Protein 1E4I (pdb70)

Structure (mmCIF, N/CA/C/O backbone):
data_1E4I
#
_entry.id   1E4I
#
_cell.length_a   136.230
_cell.length_b   136.230
_cell.length_c   173.260
_cell.angle_alpha   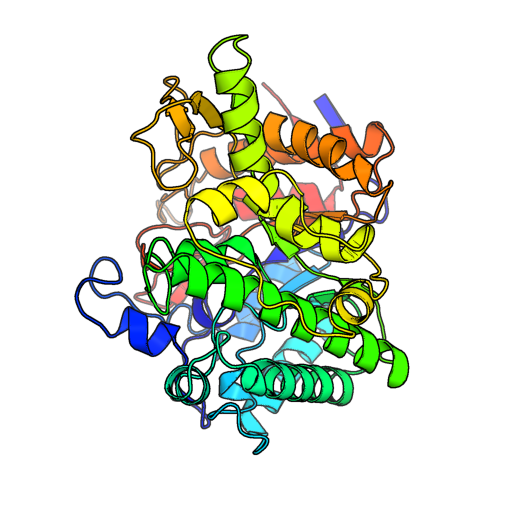90.00
_cell.angle_beta   90.00
_cell.angle_gamma   90.00
#
_symmetry.space_group_name_H-M   'I 4 2 2'
#
loop_
_entity.id
_entity.type
_entity.pdbx_description
1 polymer BETA-GLUCOSIDASE
2 non-polymer 2-deoxy-2-fluoro-alpha-D-glucopyranose
3 non-polymer '2,4-dinitrophenyl 2-deoxy-2-fluoro-beta-D-glucopyranoside'
4 water water
#
loop_
_atom_site.group_PDB
_atom_site.id
_atom_site.type_symbol
_atom_site.label_atom_id
_atom_site.label_alt_id
_atom_site.label_comp_id
_atom_site.label_asym_id
_atom_site.label_entity_id
_atom_site.label_seq_id
_atom_site.pdbx_PDB_ins_code
_atom_site.Cartn_x
_atom_site.Cartn_y
_atom_site.Cartn_z
_atom_site.occupancy
_atom_site.B_iso_or_equiv
_atom_site.auth_seq_id
_atom_site.auth_comp_id
_atom_site.auth_asym_id
_atom_site.auth_atom_id
_atom_site.pdbx_PDB_model_num
ATOM 1 N N . THR A 1 1 ? 35.519 83.831 7.207 1.00 9.67 2 THR A N 1
ATOM 2 C CA . THR A 1 1 ? 34.252 84.173 7.906 1.00 10.75 2 THR A CA 1
ATOM 3 C C . THR A 1 1 ? 34.481 83.928 9.403 1.00 11.07 2 THR A C 1
ATOM 4 O O . THR A 1 1 ? 35.322 83.102 9.774 1.00 11.52 2 THR A O 1
ATOM 8 N N . ILE A 1 2 ? 33.896 84.787 10.229 1.00 11.93 3 ILE A N 1
ATOM 9 C CA . ILE A 1 2 ? 33.946 84.642 11.674 1.00 12.40 3 ILE A CA 1
ATOM 10 C C . ILE A 1 2 ? 32.769 83.795 12.121 1.00 11.01 3 ILE A C 1
ATOM 11 O O . ILE A 1 2 ? 31.624 84.071 11.761 1.00 11.76 3 ILE A O 1
ATOM 16 N N . PHE A 1 3 ? 33.032 82.828 12.989 1.00 10.22 4 PHE A N 1
ATOM 17 C CA . PHE A 1 3 ? 31.967 82.013 13.570 1.00 9.29 4 PHE A CA 1
ATOM 18 C C . PHE A 1 3 ? 32.065 82.082 15.099 1.00 11.44 4 PHE A C 1
ATOM 19 O O . PHE A 1 3 ? 32.958 81.472 15.702 1.00 14.40 4 PHE A O 1
ATOM 27 N N . GLN A 1 4 ? 31.235 82.935 15.690 1.00 9.78 5 GLN A N 1
ATOM 28 C CA . GLN A 1 4 ? 31.184 83.161 17.138 1.00 11.97 5 GLN A CA 1
ATOM 29 C C . GLN A 1 4 ? 30.304 82.112 17.813 1.00 10.83 5 GLN A C 1
ATOM 30 O O . GLN A 1 4 ? 29.157 81.921 17.414 1.00 10.91 5 GLN A O 1
ATOM 36 N N . PHE A 1 5 ? 30.836 81.430 18.825 1.00 10.65 6 PHE A N 1
ATOM 37 C CA . PHE A 1 5 ? 30.082 80.393 19.530 1.00 10.32 6 PHE A CA 1
ATOM 38 C C . PHE A 1 5 ? 29.364 80.933 20.777 1.00 10.85 6 PHE A C 1
ATOM 39 O O . PHE A 1 5 ? 29.673 82.023 21.257 1.00 12.13 6 PHE A O 1
ATOM 47 N N . PRO A 1 6 ? 28.343 80.206 21.267 1.00 12.43 7 PRO A N 1
ATOM 48 C CA . PRO A 1 6 ? 27.651 80.611 22.499 1.00 12.41 7 PRO A CA 1
ATOM 49 C C . PRO A 1 6 ? 28.579 80.769 23.704 1.00 13.14 7 PRO A C 1
ATOM 50 O O . PRO A 1 6 ? 29.479 79.966 23.921 1.00 11.78 7 PRO A O 1
ATOM 54 N N . GLN A 1 7 ? 28.255 81.721 24.563 1.00 15.46 8 GLN A N 1
ATOM 55 C CA . GLN A 1 7 ? 29.046 81.969 25.754 1.00 23.99 8 GLN A CA 1
ATOM 56 C C . GLN A 1 7 ? 29.281 80.697 26.566 1.00 25.05 8 GLN A C 1
ATOM 57 O O . GLN A 1 7 ? 30.381 80.458 27.041 1.00 25.79 8 GLN A O 1
ATOM 63 N N . ASP A 1 8 ? 28.251 79.884 26.742 1.00 24.47 9 ASP A N 1
ATOM 64 C CA . ASP A 1 8 ? 28.404 78.717 27.586 1.00 29.11 9 ASP A CA 1
ATOM 65 C C . ASP A 1 8 ? 28.663 77.432 26.815 1.00 25.53 9 ASP A C 1
ATOM 66 O O . ASP A 1 8 ? 28.504 76.341 27.360 1.00 24.16 9 ASP A O 1
ATOM 71 N N . PHE A 1 9 ? 29.184 77.565 25.594 1.00 19.19 10 PHE A N 1
ATOM 72 C CA . PHE A 1 9 ? 29.530 76.397 24.787 1.00 14.93 10 PHE A CA 1
ATOM 73 C C . PHE A 1 9 ? 30.657 75.617 25.461 1.00 13.62 10 PHE A C 1
ATOM 74 O O . PHE A 1 9 ? 31.609 76.206 25.983 1.00 11.73 10 PHE A O 1
ATOM 82 N N . MET A 1 10 ? 30.483 74.298 25.535 1.00 12.90 11 MET A N 1
ATOM 83 C CA . MET A 1 10 ? 31.391 73.434 26.273 1.00 12.16 11 MET A CA 1
ATOM 84 C C . MET A 1 10 ? 32.423 72.833 25.322 1.00 10.87 11 MET A C 1
ATOM 85 O O . MET A 1 10 ? 32.090 71.987 24.504 1.00 10.51 11 MET A O 1
ATOM 90 N N . TRP A 1 11 ? 33.672 73.270 25.438 1.00 11.29 12 TRP A N 1
ATOM 91 C CA . TRP A 1 11 ? 34.772 72.729 24.636 1.00 11.67 12 TRP A CA 1
ATOM 92 C C . TRP A 1 11 ? 35.478 71.602 25.400 1.00 9.91 12 TRP A C 1
ATOM 93 O O . TRP A 1 11 ? 35.828 71.780 26.561 1.00 8.72 12 TRP A O 1
ATOM 104 N N . GLY A 1 12 ? 35.812 70.510 24.714 1.00 8.80 13 GLY A N 1
ATOM 105 C CA . GLY A 1 12 ? 36.552 69.452 25.365 1.00 6.67 13 GLY A CA 1
ATOM 106 C C . GLY A 1 12 ? 37.383 68.605 24.434 1.00 11.70 13 GLY A C 1
ATOM 107 O O . GLY A 1 12 ? 37.604 68.952 23.262 1.00 9.76 13 GLY A O 1
ATOM 108 N N . THR A 1 13 ? 37.865 67.494 24.981 1.00 10.86 14 THR A N 1
ATOM 109 C CA . THR A 1 13 ? 38.558 66.461 24.235 1.00 11.61 14 THR A CA 1
ATOM 110 C C . THR A 1 13 ? 38.069 65.140 24.822 1.00 12.43 14 THR A C 1
ATOM 111 O O . THR A 1 13 ? 37.454 65.142 25.891 1.00 12.84 14 THR A O 1
ATOM 115 N N . ALA A 1 14 ? 38.352 64.025 24.144 1.00 9.99 15 ALA A N 1
ATOM 116 C CA . ALA A 1 14 ? 37.829 62.719 24.538 1.00 9.01 15 ALA A CA 1
ATOM 117 C C . ALA A 1 14 ? 38.868 61.629 24.362 1.00 10.84 15 ALA A C 1
ATOM 118 O O . ALA A 1 14 ? 39.730 61.721 23.473 1.00 9.68 15 ALA A O 1
ATOM 120 N N . THR A 1 15 ? 38.864 60.681 25.304 1.00 9.30 16 THR A N 1
ATOM 121 C CA . THR A 1 15 ? 39.636 59.448 25.216 1.00 8.02 16 THR A CA 1
ATOM 122 C C . THR A 1 15 ? 38.749 58.260 25.617 1.00 4.85 16 THR A C 1
ATOM 123 O O . THR A 1 15 ? 37.559 58.419 25.878 1.00 7.17 16 THR A O 1
ATOM 127 N N . ALA A 1 16 ? 39.317 57.061 25.601 1.00 7.88 17 ALA A N 1
ATOM 128 C CA . ALA A 1 16 ? 38.681 55.886 26.187 1.00 7.98 17 ALA A CA 1
ATOM 129 C C . ALA A 1 16 ? 39.738 55.106 26.953 1.00 11.50 17 ALA A C 1
ATOM 130 O O . ALA A 1 16 ? 40.907 55.095 26.565 1.00 10.33 17 ALA A O 1
ATOM 132 N N . ALA A 1 17 ? 39.303 54.363 27.966 1.00 12.23 18 ALA A N 1
ATOM 133 C CA . ALA A 1 17 ? 40.220 53.758 28.922 1.00 10.19 18 ALA A CA 1
ATOM 134 C C . ALA A 1 17 ? 41.234 52.827 28.260 1.00 10.51 18 ALA A C 1
ATOM 135 O O . ALA A 1 17 ? 42.442 52.950 28.483 1.00 11.22 18 ALA A O 1
ATOM 137 N N . TYR A 1 18 ? 40.743 51.855 27.495 1.00 12.51 19 TYR A N 1
ATOM 138 C CA . TYR A 1 18 ? 41.613 50.817 26.953 1.00 10.47 19 TYR A CA 1
ATOM 139 C C . TYR A 1 18 ? 42.561 51.405 25.911 1.00 9.32 19 TYR A C 1
ATOM 140 O O . TYR A 1 18 ? 43.663 50.898 25.715 1.00 10.58 19 TYR A O 1
ATOM 149 N N . GLN A 1 19 ? 42.171 52.522 25.304 1.00 10.13 20 GLN A N 1
ATOM 150 C CA . GLN A 1 19 ? 42.996 53.142 24.271 1.00 9.52 20 GLN A CA 1
ATOM 151 C C . GLN A 1 19 ? 44.189 53.921 24.812 1.00 8.82 20 GLN A C 1
ATOM 152 O O . GLN A 1 19 ? 45.160 54.139 24.086 1.00 12.10 20 GLN A O 1
ATOM 158 N N . ILE A 1 20 ? 44.109 54.393 26.058 1.00 11.13 21 ILE A N 1
ATOM 159 C CA . ILE A 1 20 ? 45.176 55.234 26.609 1.00 9.33 21 ILE A CA 1
ATOM 160 C C . ILE A 1 20 ? 45.863 54.704 27.864 1.00 9.86 21 ILE A C 1
ATOM 161 O O . ILE A 1 20 ? 47.023 55.022 28.110 1.00 9.70 21 ILE A O 1
ATOM 166 N N . GLU A 1 21 ? 45.136 53.968 28.700 1.00 9.93 22 GLU A N 1
ATOM 167 C CA . GLU A 1 21 ? 45.581 53.780 30.091 1.00 11.72 22 GLU A CA 1
ATOM 168 C C . GLU A 1 21 ? 46.825 52.915 30.249 1.00 10.43 22 GLU A C 1
ATOM 169 O O . GLU A 1 21 ? 47.759 53.281 30.960 1.00 10.40 22 GLU A O 1
ATOM 175 N N . GLY A 1 22 ? 46.844 51.775 29.580 1.00 10.62 23 GLY A N 1
ATOM 176 C CA . GLY A 1 22 ? 47.912 50.832 29.822 1.00 12.86 23 GLY A CA 1
ATOM 177 C C . GLY A 1 22 ? 47.696 50.148 31.159 1.00 14.26 23 GLY A C 1
ATOM 178 O O . GLY A 1 22 ? 46.555 49.962 31.582 1.00 13.90 23 GLY A O 1
ATOM 179 N N . ALA A 1 23 ? 48.787 49.822 31.841 1.00 12.64 24 ALA A N 1
ATOM 180 C CA . ALA A 1 23 ? 48.725 49.133 33.135 1.00 15.34 24 ALA A CA 1
ATOM 181 C C . ALA A 1 23 ? 47.612 48.105 33.178 1.00 15.49 24 ALA A C 1
ATOM 182 O O . ALA A 1 23 ? 46.827 48.087 34.114 1.00 17.45 24 ALA A O 1
ATOM 184 N N . TYR A 1 24 ? 47.564 47.260 32.148 1.00 15.62 25 TYR A N 1
ATOM 185 C CA . TYR A 1 24 ? 46.445 46.348 31.905 1.00 14.34 25 TYR A CA 1
ATOM 186 C C . TYR A 1 24 ? 46.354 45.224 32.926 1.00 14.01 25 TYR A C 1
ATOM 187 O O . TYR A 1 24 ? 45.360 44.515 32.960 1.00 13.72 25 TYR A O 1
ATOM 196 N N . GLN A 1 25 ? 47.463 44.953 33.611 1.00 15.89 26 GLN A N 1
ATOM 197 C CA . GLN A 1 25 ? 47.503 43.945 34.675 1.00 17.80 26 GLN A CA 1
ATOM 198 C C . GLN A 1 25 ? 47.705 44.531 36.077 1.00 18.85 26 GLN A C 1
ATOM 199 O O . GLN A 1 25 ? 47.888 43.801 37.054 1.00 23.40 26 GLN A O 1
ATOM 205 N N . GLU A 1 26 ? 47.739 45.846 36.169 1.00 19.72 27 GLU A N 1
ATOM 206 C CA . GLU A 1 26 ? 48.145 46.498 37.399 1.00 20.97 27 GLU A CA 1
ATOM 207 C C . GLU A 1 26 ? 46.969 46.634 38.360 1.00 21.79 27 GLU A C 1
ATOM 208 O O . GLU A 1 26 ? 45.829 46.821 37.947 1.00 20.45 27 GLU A O 1
ATOM 214 N N . ASP A 1 27 ? 47.256 46.530 39.648 1.00 22.58 28 ASP A N 1
ATOM 215 C CA . ASP A 1 27 ? 46.270 46.833 40.674 1.00 21.95 28 ASP A CA 1
ATOM 216 C C . ASP A 1 27 ? 45.011 45.999 40.545 1.00 19.95 28 ASP A C 1
ATOM 217 O O . ASP A 1 27 ? 43.927 46.451 40.879 1.00 21.75 28 ASP A O 1
ATOM 222 N N . GLY A 1 28 ? 45.176 44.748 40.144 1.00 18.45 29 GLY A N 1
ATOM 223 C CA . GLY A 1 28 ? 44.068 43.816 40.166 1.00 17.68 29 GLY A CA 1
ATOM 224 C C . GLY A 1 28 ? 43.106 43.990 39.004 1.00 19.38 29 GLY A C 1
ATOM 225 O O . GLY A 1 28 ? 42.035 43.379 38.999 1.00 17.63 29 GLY A O 1
ATOM 226 N N . ARG A 1 29 ? 43.485 44.771 37.993 1.00 16.59 30 ARG A N 1
ATOM 227 C CA . ARG A 1 29 ? 42.628 44.900 36.830 1.00 14.35 30 ARG A CA 1
ATOM 228 C C . ARG A 1 29 ? 42.412 43.533 36.216 1.00 15.54 30 ARG A C 1
ATOM 229 O O . ARG A 1 29 ? 43.360 42.748 36.110 1.00 17.79 30 ARG A O 1
ATOM 237 N N . GLY A 1 30 ? 41.148 43.191 35.980 1.00 13.88 31 GLY A N 1
ATOM 238 C CA . GLY A 1 30 ? 40.831 41.993 35.228 1.00 11.84 31 GLY A CA 1
ATOM 239 C C . GLY A 1 30 ? 40.984 42.231 33.737 1.00 14.96 31 GLY A C 1
ATOM 240 O O . GLY A 1 30 ? 40.995 43.376 33.290 1.00 14.57 31 GLY A O 1
ATOM 241 N N . LEU A 1 31 ? 40.938 41.156 32.954 1.00 16.42 32 LEU A N 1
ATOM 242 C CA . LEU A 1 31 ? 41.021 41.260 31.496 1.00 17.07 32 LEU A CA 1
ATOM 243 C C . LEU A 1 31 ? 39.660 41.589 30.925 1.00 14.08 32 LEU A C 1
ATOM 244 O O . LEU A 1 31 ? 38.643 41.071 31.393 1.00 15.25 32 LEU A O 1
ATOM 249 N N . SER A 1 32 ? 39.649 42.401 29.876 1.00 12.72 33 SER A N 1
ATOM 250 C CA . SER A 1 32 ? 38.431 42.674 29.128 1.00 9.84 33 SER A CA 1
ATOM 251 C C . SER A 1 32 ? 38.426 41.870 27.851 1.00 9.95 33 SER A C 1
ATOM 252 O O . SER A 1 32 ? 39.445 41.290 27.455 1.00 9.01 33 SER A O 1
ATOM 255 N N . ILE A 1 33 ? 37.304 41.925 27.148 1.00 9.70 34 ILE A N 1
ATOM 256 C CA . ILE A 1 33 ? 37.188 41.250 25.875 1.00 7.96 34 ILE A CA 1
ATOM 257 C C . ILE A 1 33 ? 38.165 41.808 24.829 1.00 9.41 34 ILE A C 1
ATOM 258 O O . ILE A 1 33 ? 38.667 41.072 23.992 1.00 10.48 34 ILE A O 1
ATOM 263 N N . TRP A 1 34 ? 38.616 43.038 25.037 1.00 11.60 35 TRP A N 1
ATOM 264 C CA . TRP A 1 34 ? 39.564 43.666 24.121 1.00 8.28 35 TRP A CA 1
ATOM 265 C C . TRP A 1 34 ? 40.998 43.268 24.396 1.00 11.65 35 TRP A C 1
ATOM 266 O O . TRP A 1 34 ? 41.805 43.193 23.473 1.00 13.16 35 TRP A O 1
ATOM 277 N N . ASP A 1 35 ? 41.315 42.971 25.656 1.00 13.77 36 ASP A N 1
ATOM 278 C CA . ASP A 1 35 ? 42.605 42.343 25.981 1.00 13.52 36 ASP A CA 1
ATOM 279 C C . ASP A 1 35 ? 42.687 41.015 25.231 1.00 14.05 36 ASP A C 1
ATOM 280 O O . ASP A 1 35 ? 43.623 40.749 24.469 1.00 13.76 36 ASP A O 1
ATOM 285 N N . THR A 1 36 ? 41.625 40.239 25.371 1.00 15.13 37 THR A N 1
ATOM 286 C CA . THR A 1 36 ? 41.557 38.919 24.798 1.00 14.99 37 THR A CA 1
ATOM 287 C C . THR A 1 36 ? 41.674 39.029 23.295 1.00 13.55 37 THR A C 1
ATOM 288 O O . THR A 1 36 ? 42.481 38.341 22.689 1.00 15.51 37 THR A O 1
ATOM 292 N N . PHE A 1 37 ? 40.977 40.009 22.726 1.00 15.12 38 PHE A N 1
ATOM 293 C CA . PHE A 1 37 ? 40.879 40.155 21.274 1.00 13.11 38 PHE A CA 1
ATOM 294 C C . PHE A 1 37 ? 42.219 40.584 20.707 1.00 12.39 38 PHE A C 1
ATOM 295 O O . PHE A 1 37 ? 42.747 39.974 19.765 1.00 13.79 38 PHE A O 1
ATOM 303 N N . ALA A 1 38 ? 42.796 41.602 21.322 1.00 10.35 39 ALA A N 1
ATOM 304 C CA . ALA A 1 38 ? 44.067 42.115 20.864 1.00 10.69 39 ALA A CA 1
ATOM 305 C C . ALA A 1 38 ? 45.187 41.118 21.129 1.00 12.66 39 ALA A C 1
ATOM 306 O O . ALA A 1 38 ? 46.233 41.195 20.491 1.00 14.20 39 ALA A O 1
ATOM 308 N N . HIS A 1 39 ? 44.987 40.185 22.058 1.00 13.00 40 HIS A N 1
ATOM 309 C CA . HIS A 1 39 ? 46.013 39.172 22.316 1.00 16.67 40 HIS A CA 1
ATOM 310 C C . HIS A 1 39 ? 45.862 37.966 21.382 1.00 16.30 40 HIS A C 1
ATOM 311 O O . HIS A 1 39 ? 46.642 37.022 21.446 1.00 18.39 40 HIS A O 1
ATOM 318 N N . THR A 1 40 ? 44.890 38.031 20.482 1.00 15.78 41 THR A N 1
ATOM 319 C CA . THR A 1 40 ? 44.640 36.955 19.531 1.00 14.69 41 THR A CA 1
ATOM 320 C C . THR A 1 40 ? 45.284 37.306 18.187 1.00 14.49 41 THR A C 1
ATOM 321 O O . THR A 1 40 ? 45.022 38.376 17.631 1.00 15.10 41 THR A O 1
ATOM 325 N N . PRO A 1 41 ? 46.156 36.426 17.662 1.00 12.72 42 PRO A N 1
ATOM 326 C CA . PRO A 1 41 ? 46.816 36.702 16.385 1.00 11.09 42 PRO A CA 1
ATOM 327 C C . PRO A 1 41 ? 45.806 36.915 15.258 1.00 13.67 42 PRO A C 1
ATOM 328 O O . PRO A 1 41 ? 44.796 36.209 15.177 1.00 15.34 42 PRO A O 1
ATOM 332 N N . GLY A 1 42 ? 46.031 37.953 14.458 1.00 14.03 43 GLY A N 1
ATOM 333 C CA . GLY A 1 42 ? 45.196 38.200 13.299 1.00 14.62 43 GLY A CA 1
ATOM 334 C C . GLY A 1 42 ? 44.092 39.216 13.533 1.00 17.73 43 GLY A C 1
ATOM 335 O O . GLY A 1 42 ? 43.494 39.694 12.572 1.00 18.14 43 GLY A O 1
ATOM 336 N N . LYS A 1 43 ? 43.839 39.581 14.791 1.00 16.36 44 LYS A N 1
ATOM 337 C CA . LYS A 1 43 ? 42.729 40.484 15.124 1.00 14.72 44 LYS A CA 1
ATOM 338 C C . LYS A 1 43 ? 43.064 41.971 15.024 1.00 14.25 44 LYS A C 1
ATOM 339 O O . LYS A 1 43 ? 42.227 42.781 14.629 1.00 17.76 44 LYS A O 1
ATOM 345 N N . VAL A 1 44 ? 44.252 42.341 15.479 1.00 14.54 45 VAL A N 1
ATOM 346 C CA . VAL A 1 44 ? 44.664 43.738 15.491 1.00 15.48 45 VAL A CA 1
ATOM 347 C C . VAL A 1 44 ? 45.943 43.862 14.675 1.00 15.15 45 VAL A C 1
ATOM 348 O O . VAL A 1 44 ? 46.847 43.028 14.795 1.00 16.89 45 VAL A O 1
ATOM 352 N N . PHE A 1 45 ? 46.038 44.910 13.871 1.00 15.78 46 PHE A N 1
ATOM 353 C CA . PHE A 1 45 ? 47.189 45.080 13.006 1.00 15.15 46 PHE A CA 1
ATOM 354 C C . PHE A 1 45 ? 48.507 45.018 13.781 1.00 17.90 46 PHE A C 1
ATOM 355 O O . PHE A 1 45 ? 48.655 45.627 14.854 1.00 15.24 46 PHE A O 1
ATOM 363 N N . ASN A 1 46 ? 49.443 44.233 13.260 1.00 13.79 47 ASN A N 1
ATOM 364 C CA . ASN A 1 46 ? 50.760 44.101 13.860 1.00 15.19 47 ASN A CA 1
ATOM 365 C C . ASN A 1 46 ? 50.751 43.409 15.237 1.00 15.98 47 ASN A C 1
ATOM 366 O O . ASN A 1 46 ? 51.781 43.319 15.913 1.00 14.34 47 ASN A O 1
ATOM 371 N N . GLY A 1 47 ? 49.610 42.859 15.633 1.00 13.95 48 GLY A N 1
ATOM 372 C CA . GLY A 1 47 ? 49.488 42.352 16.994 1.00 16.31 48 GLY A CA 1
ATOM 373 C C . GLY A 1 47 ? 49.634 43.403 18.093 1.00 14.43 48 GLY A C 1
ATOM 374 O O . GLY A 1 47 ? 49.957 43.076 19.236 1.00 16.82 48 GLY A O 1
ATOM 375 N N . ASP A 1 48 ? 49.408 44.666 17.754 1.00 11.89 49 ASP A N 1
ATOM 376 C CA . ASP A 1 48 ? 49.340 45.719 18.757 1.00 11.79 49 ASP A CA 1
ATOM 377 C C . ASP A 1 48 ? 48.264 45.408 19.795 1.00 11.02 49 ASP A C 1
ATOM 378 O O . ASP A 1 48 ? 47.234 44.810 19.478 1.00 12.04 49 ASP A O 1
ATOM 383 N N . ASN A 1 49 ? 48.450 45.926 21.004 1.00 10.38 50 ASN A N 1
ATOM 384 C CA . ASN A 1 49 ? 47.457 45.761 22.056 1.00 12.83 50 ASN A CA 1
ATOM 385 C C . ASN A 1 49 ? 47.511 46.937 23.022 1.00 13.20 50 ASN A C 1
ATOM 386 O O . ASN A 1 49 ? 48.385 47.808 22.917 1.00 11.73 50 ASN A O 1
ATOM 391 N N . GLY A 1 50 ? 46.569 46.961 23.955 1.00 12.02 51 GLY A N 1
ATOM 392 C CA . GLY A 1 50 ? 46.525 48.040 24.909 1.00 11.70 51 GLY A CA 1
ATOM 393 C C . GLY A 1 50 ? 47.222 47.724 26.222 1.00 13.37 51 GLY A C 1
ATOM 394 O O . GLY A 1 50 ? 46.882 48.330 27.239 1.00 10.22 51 GLY A O 1
ATOM 395 N N . ASN A 1 51 ? 48.145 46.760 26.246 1.00 14.27 52 ASN A N 1
ATOM 396 C CA . ASN A 1 51 ? 49.108 46.733 27.350 1.00 16.38 52 ASN A CA 1
ATOM 397 C C . ASN A 1 51 ? 49.874 48.038 27.067 1.00 20.88 52 ASN A C 1
ATOM 398 O O . ASN A 1 51 ? 50.220 48.340 25.898 1.00 33.02 52 ASN A O 1
ATOM 403 N N . VAL A 1 52 ? 50.172 48.786 28.111 1.00 20.08 53 VAL A N 1
ATOM 404 C CA . VAL A 1 52 ? 50.915 50.045 27.985 1.00 15.38 53 VAL A CA 1
ATOM 405 C C . VAL A 1 52 ? 50.223 51.238 27.308 1.00 14.69 53 VAL A C 1
ATOM 406 O O . VAL A 1 52 ? 50.051 52.274 27.955 1.00 16.98 53 VAL A O 1
ATOM 410 N N . ALA A 1 53 ? 49.871 51.135 26.025 1.00 14.29 54 ALA A N 1
ATOM 411 C CA . ALA A 1 53 ? 49.223 52.253 25.305 1.00 13.20 54 ALA A CA 1
ATOM 412 C C . ALA A 1 53 ? 49.924 53.600 25.522 1.00 11.45 54 ALA A C 1
ATOM 413 O O . ALA A 1 53 ? 51.102 53.741 25.176 1.00 13.84 54 ALA A O 1
ATOM 415 N N . CYS A 1 54 ? 49.204 54.594 26.049 1.00 9.17 55 CYS A N 1
ATOM 416 C CA . CYS A 1 54 ? 49.815 55.888 26.391 1.00 11.29 55 CYS A CA 1
ATOM 417 C C . CYS A 1 54 ? 50.256 55.926 27.852 1.00 11.25 55 CYS A C 1
ATOM 418 O O . CYS A 1 54 ? 50.646 56.980 28.352 1.00 14.34 55 CYS A O 1
ATOM 421 N N . ASP A 1 55 ? 50.066 54.815 28.562 1.00 12.03 56 ASP A N 1
ATOM 422 C CA . ASP A 1 55 ? 50.462 54.718 29.962 1.00 12.60 56 ASP A CA 1
ATOM 423 C C . ASP A 1 55 ? 49.806 55.830 30.786 1.00 14.17 56 ASP A C 1
ATOM 424 O O . ASP A 1 55 ? 50.384 56.313 31.767 1.00 12.95 56 ASP A O 1
ATOM 429 N N . SER A 1 56 ? 48.568 56.173 30.436 1.00 11.76 57 SER A N 1
ATOM 430 C CA . SER A 1 56 ? 47.837 57.226 31.137 1.00 14.30 57 SER A CA 1
ATOM 431 C C . SER A 1 56 ? 47.358 56.791 32.519 1.00 13.60 57 SER A C 1
ATOM 432 O O . SER A 1 56 ? 46.899 57.611 33.310 1.00 13.12 57 SER A O 1
ATOM 435 N N . TYR A 1 57 ? 47.481 55.503 32.812 1.00 14.51 58 TYR A N 1
ATOM 436 C CA . TYR A 1 57 ? 47.303 55.032 34.178 1.00 15.16 58 TYR A CA 1
ATOM 437 C C . TYR A 1 57 ? 48.336 55.676 35.088 1.00 16.06 58 TYR A C 1
ATOM 438 O O . TYR A 1 57 ? 48.046 55.964 36.239 1.00 14.52 58 TYR A O 1
ATOM 447 N N . HIS A 1 58 ? 49.529 55.926 34.554 1.00 15.57 59 HIS A N 1
ATOM 448 C CA . HIS A 1 58 ? 50.597 56.543 35.327 1.00 15.03 59 HIS A CA 1
ATOM 449 C C . HIS A 1 58 ? 50.831 58.006 34.980 1.00 16.83 59 HIS A C 1
ATOM 450 O O . HIS A 1 58 ? 51.272 58.773 35.833 1.00 18.45 59 HIS A O 1
ATOM 457 N N . ARG A 1 59 ? 50.497 58.406 33.752 1.00 13.84 60 ARG A N 1
ATOM 458 C CA . ARG A 1 59 ? 50.876 59.723 33.257 1.00 12.15 60 ARG A CA 1
ATOM 459 C C . ARG A 1 59 ? 49.737 60.721 33.192 1.00 13.45 60 ARG A C 1
ATOM 460 O O . ARG A 1 59 ? 49.878 61.786 32.591 1.00 11.78 60 ARG A O 1
ATOM 468 N N . TYR A 1 60 ? 48.675 60.458 33.944 1.00 14.24 61 TYR A N 1
ATOM 469 C CA . TYR A 1 60 ? 47.456 61.260 33.831 1.00 14.93 61 TYR A CA 1
ATOM 470 C C . TYR A 1 60 ? 47.662 62.690 34.295 1.00 16.32 61 TYR A C 1
ATOM 471 O O . TYR A 1 60 ? 47.076 63.612 33.732 1.00 18.30 61 TYR A O 1
ATOM 480 N N . GLU A 1 61 ? 48.604 62.902 35.207 1.00 15.75 62 GLU A N 1
ATOM 481 C CA . GLU A 1 61 ? 48.846 64.249 35.714 1.00 18.61 62 GLU A CA 1
ATOM 482 C C . GLU A 1 61 ? 49.400 65.176 34.622 1.00 16.07 62 GLU A C 1
ATOM 483 O O . GLU A 1 61 ? 48.987 66.334 34.513 1.00 11.56 62 GLU A O 1
ATOM 489 N N . GLU A 1 62 ? 50.278 64.634 33.778 1.00 16.68 63 GLU A N 1
ATOM 490 C CA . GLU A 1 62 ? 50.825 65.364 32.631 1.00 16.03 63 GLU A CA 1
ATOM 491 C C . GLU A 1 62 ? 49.738 65.655 31.606 1.00 15.98 63 GLU A C 1
ATOM 492 O O . GLU A 1 62 ? 49.634 66.774 31.106 1.00 16.74 63 GLU A O 1
ATOM 498 N N . ASP A 1 63 ? 48.947 64.631 31.291 1.00 17.33 64 ASP A N 1
ATOM 499 C CA . ASP A 1 63 ? 47.835 64.737 30.350 1.00 15.07 64 ASP A CA 1
ATOM 500 C C . ASP A 1 63 ? 46.875 65.842 30.776 1.00 14.79 64 ASP A C 1
ATOM 501 O O . ASP A 1 63 ? 46.429 66.643 29.958 1.00 12.03 64 ASP A O 1
ATOM 506 N N . ILE A 1 64 ? 46.541 65.867 32.062 1.00 14.27 65 ILE A N 1
ATOM 507 C CA . ILE A 1 64 ? 45.662 66.898 32.597 1.00 13.74 65 ILE A CA 1
ATOM 508 C C . ILE A 1 64 ? 46.311 68.294 32.598 1.00 13.37 65 ILE A C 1
ATOM 509 O O . ILE A 1 64 ? 45.654 69.298 32.310 1.00 15.77 65 ILE A O 1
ATOM 514 N N . ARG A 1 65 ? 47.602 68.367 32.877 1.00 13.35 66 ARG A N 1
ATOM 515 C CA . ARG A 1 65 ? 48.312 69.639 32.767 1.00 19.06 66 ARG A CA 1
ATOM 516 C C . ARG A 1 65 ? 48.287 70.181 31.322 1.00 18.18 66 ARG A C 1
ATOM 517 O O . ARG A 1 65 ? 47.911 71.329 31.092 1.00 19.45 66 ARG A O 1
ATOM 525 N N . LEU A 1 66 ? 48.507 69.297 30.353 1.00 16.47 67 LEU A N 1
ATOM 526 C CA . LEU A 1 66 ? 48.396 69.638 28.939 1.00 13.89 67 LEU A CA 1
ATOM 527 C C . LEU A 1 66 ? 46.989 70.053 28.500 1.00 14.92 67 LEU A C 1
ATOM 528 O O . LEU A 1 66 ? 46.823 71.012 27.743 1.00 15.47 67 LEU A O 1
ATOM 533 N N . MET A 1 67 ? 45.972 69.321 28.937 1.00 16.07 68 MET A N 1
ATOM 534 C CA . MET A 1 67 ? 44.614 69.688 28.566 1.00 17.42 68 MET A CA 1
ATOM 535 C C . MET A 1 67 ? 44.144 70.946 29.317 1.00 18.99 68 MET A C 1
ATOM 536 O O . MET A 1 67 ? 43.352 71.744 28.795 1.00 18.68 68 MET A O 1
ATOM 541 N N . LYS A 1 68 ? 44.734 71.194 30.477 1.00 20.31 69 LYS A N 1
ATOM 542 C CA . LYS A 1 68 ? 44.450 72.413 31.217 1.00 22.94 69 LYS A CA 1
ATOM 543 C C . LYS A 1 68 ? 45.032 73.648 30.501 1.00 23.46 69 LYS A C 1
ATOM 544 O O . LYS A 1 68 ? 44.334 74.644 30.334 1.00 22.39 69 LYS A O 1
ATOM 550 N N . GLU A 1 69 ? 46.223 73.524 29.923 1.00 24.36 70 GLU A N 1
ATOM 551 C CA . GLU A 1 69 ? 46.759 74.604 29.099 1.00 25.76 70 GLU A CA 1
ATOM 552 C C . GLU A 1 69 ? 46.104 74.703 27.721 1.00 23.77 70 GLU A C 1
ATOM 553 O O . GLU A 1 69 ? 46.253 75.703 27.029 1.00 24.72 70 GLU A O 1
ATOM 559 N N . LEU A 1 70 ? 45.317 73.708 27.343 1.00 20.12 71 LEU A N 1
ATOM 560 C CA . LEU A 1 70 ? 44.552 73.803 26.108 1.00 18.09 71 LEU A CA 1
ATOM 561 C C . LEU A 1 70 ? 43.390 74.777 26.303 1.00 17.61 71 LEU A C 1
ATOM 562 O O . LEU A 1 70 ? 42.876 75.339 25.336 1.00 18.19 71 LEU A O 1
ATOM 567 N N . GLY A 1 71 ? 42.996 75.002 27.558 1.00 16.50 72 GLY A N 1
ATOM 568 C CA . GLY A 1 71 ? 41.941 75.968 27.840 1.00 16.62 72 GLY A CA 1
ATOM 569 C C . GLY A 1 71 ? 40.546 75.379 27.699 1.00 20.04 72 GLY A C 1
ATOM 570 O O . GLY A 1 71 ? 39.535 76.098 27.694 1.00 21.29 72 GLY A O 1
ATOM 571 N N . ILE A 1 72 ? 40.513 74.050 27.729 1.00 19.14 73 ILE A N 1
ATOM 572 C CA . ILE A 1 72 ? 39.330 73.205 27.570 1.00 17.68 73 ILE A CA 1
ATOM 573 C C . ILE A 1 72 ? 38.460 73.218 28.845 1.00 18.73 73 ILE A C 1
ATOM 574 O O . ILE A 1 72 ? 38.981 73.421 29.933 1.00 17.65 73 ILE A O 1
ATOM 579 N N . ARG A 1 73 ? 37.153 72.994 28.725 1.00 20.03 74 ARG A N 1
ATOM 580 C CA . ARG A 1 73 ? 36.274 72.973 29.904 1.00 19.57 74 ARG A CA 1
ATOM 581 C C . ARG A 1 73 ? 35.793 71.581 30.352 1.00 15.74 74 ARG A C 1
ATOM 582 O O . ARG A 1 73 ? 35.335 71.435 31.480 1.00 14.33 74 ARG A O 1
ATOM 590 N N . THR A 1 74 ? 35.708 70.627 29.425 1.00 15.69 75 THR A N 1
ATOM 591 C CA . THR A 1 74 ? 35.432 69.224 29.770 1.00 14.60 75 THR A CA 1
ATOM 592 C C . THR A 1 74 ? 36.573 68.315 29.364 1.00 14.66 75 THR A C 1
ATOM 593 O O . THR A 1 74 ? 37.270 68.577 28.377 1.00 11.17 75 THR A O 1
ATOM 597 N N . TYR A 1 75 ? 36.527 67.114 29.924 1.00 11.12 76 TYR A N 1
ATOM 598 C CA . TYR A 1 75 ? 37.336 66.013 29.449 1.00 11.13 76 TYR A CA 1
ATOM 599 C C . TYR A 1 75 ? 36.453 64.785 29.495 1.00 11.71 76 TYR A C 1
ATOM 600 O O . TYR A 1 75 ? 35.899 64.461 30.550 1.00 8.52 76 TYR A O 1
ATOM 609 N N . ARG A 1 76 ? 36.228 64.177 28.332 1.00 11.62 77 ARG A N 1
ATOM 610 C CA . ARG A 1 76 ? 35.501 62.918 28.258 1.00 10.97 77 ARG A CA 1
ATOM 611 C C . ARG A 1 76 ? 36.465 61.755 28.308 1.00 10.96 77 ARG A C 1
ATOM 612 O O . ARG A 1 76 ? 37.445 61.716 27.567 1.00 9.69 77 ARG A O 1
ATOM 620 N N . PHE A 1 77 ? 36.217 60.839 29.236 1.00 10.82 78 PHE A N 1
ATOM 621 C CA . PHE A 1 77 ? 37.050 59.661 29.430 1.00 9.85 78 PHE A CA 1
ATOM 622 C C . PHE A 1 77 ? 36.073 58.537 29.764 1.00 11.45 78 PHE A C 1
ATOM 623 O O . PHE A 1 77 ? 34.900 58.802 30.071 1.00 10.35 78 PHE A O 1
ATOM 631 N N . SER A 1 78 ? 36.538 57.292 29.722 1.00 10.81 79 SER A N 1
ATOM 632 C CA . SER A 1 78 ? 35.689 56.176 30.141 1.00 9.84 79 SER A CA 1
ATOM 633 C C . SER A 1 78 ? 36.299 55.403 31.298 1.00 10.87 79 SER A C 1
ATOM 634 O O . SER A 1 78 ? 37.498 55.504 31.581 1.00 10.53 79 SER A O 1
ATOM 637 N N . VAL A 1 79 ? 35.460 54.627 31.965 1.00 11.78 80 VAL A N 1
ATOM 638 C CA . VAL A 1 79 ? 35.874 53.846 33.109 1.00 9.30 80 VAL A CA 1
ATOM 639 C C . VAL A 1 79 ? 36.131 52.408 32.672 1.00 9.34 80 VAL A C 1
ATOM 640 O O . VAL A 1 79 ? 35.291 51.776 32.027 1.00 7.21 80 VAL A O 1
ATOM 644 N N . SER A 1 80 ? 37.319 51.912 32.985 1.00 10.55 81 SER A N 1
ATOM 645 C CA . SER A 1 80 ? 37.624 50.512 32.767 1.00 14.36 81 SER A CA 1
ATOM 646 C C . SER A 1 80 ? 36.827 49.642 33.746 1.00 15.24 81 SER A C 1
ATOM 647 O O . SER A 1 80 ? 37.203 49.490 34.911 1.00 10.71 81 SER A O 1
ATOM 650 N N . TRP A 1 81 ? 35.739 49.064 33.251 1.00 12.87 82 TRP A N 1
ATOM 651 C CA . TRP A 1 81 ? 34.898 48.182 34.044 1.00 15.66 82 TRP A CA 1
ATOM 652 C C . TRP A 1 81 ? 35.720 47.133 34.811 1.00 15.81 82 TRP A C 1
ATOM 653 O O . TRP A 1 81 ? 35.569 47.009 36.024 1.00 17.88 82 TRP A O 1
ATOM 664 N N . PRO A 1 82 ? 36.651 46.421 34.136 1.00 14.88 83 PRO A N 1
ATOM 665 C CA . PRO A 1 82 ? 37.405 45.397 34.877 1.00 11.30 83 PRO A CA 1
ATOM 666 C C . PRO A 1 82 ? 38.466 45.889 35.873 1.00 11.57 83 PRO A C 1
ATOM 667 O O . PRO A 1 82 ? 39.086 45.077 36.556 1.00 12.92 83 PRO A O 1
ATOM 671 N N . ARG A 1 83 ? 38.675 47.203 35.966 1.00 14.00 84 ARG A N 1
ATOM 672 C CA . ARG A 1 83 ? 39.486 47.778 37.054 1.00 14.30 84 ARG A CA 1
ATOM 673 C C . ARG A 1 83 ? 38.632 47.838 38.321 1.00 15.27 84 ARG A C 1
ATOM 674 O O . ARG A 1 83 ? 39.154 47.837 39.441 1.00 13.96 84 ARG A O 1
ATOM 682 N N . ILE A 1 84 ? 37.328 48.041 38.115 1.00 15.81 85 ILE A N 1
ATOM 683 C CA . ILE A 1 84 ? 36.385 48.237 39.211 1.00 14.89 85 ILE A CA 1
ATOM 684 C C . ILE A 1 84 ? 35.815 46.898 39.669 1.00 14.55 85 ILE A C 1
ATOM 685 O O . ILE A 1 84 ? 35.714 46.636 40.870 1.00 16.55 85 ILE A O 1
ATOM 690 N N . PHE A 1 85 ? 35.409 46.076 38.707 1.00 14.28 86 PHE A N 1
ATOM 691 C CA . PHE A 1 85 ? 34.933 44.729 38.975 1.00 15.00 86 PHE A CA 1
ATOM 692 C C . PHE A 1 85 ? 35.646 43.732 38.073 1.00 15.23 86 PHE A C 1
ATOM 693 O O . PHE A 1 85 ? 35.165 43.425 36.990 1.00 17.60 86 PHE A O 1
ATOM 701 N N . PRO A 1 86 ? 36.845 43.273 38.480 1.00 17.17 87 PRO A N 1
ATOM 702 C CA . PRO A 1 86 ? 37.694 42.445 37.610 1.00 18.28 87 PRO A CA 1
ATOM 703 C C . PRO A 1 86 ? 37.039 41.223 36.946 1.00 21.06 87 PRO A C 1
ATOM 704 O O . PRO A 1 86 ? 37.375 40.887 35.803 1.00 19.00 87 PRO A O 1
ATOM 708 N N . ASN A 1 87 ? 36.101 40.576 37.633 1.00 23.51 88 ASN A N 1
ATOM 709 C CA . ASN A 1 87 ? 35.308 39.519 37.013 1.00 30.14 88 ASN A CA 1
ATOM 710 C C . ASN A 1 87 ? 33.886 39.943 36.677 1.00 30.14 88 ASN A C 1
ATOM 711 O O . ASN A 1 87 ? 33.030 39.084 36.467 1.00 30.27 88 ASN A O 1
ATOM 716 N N . GLY A 1 88 ? 33.642 41.248 36.609 1.00 32.44 89 GLY A N 1
ATOM 717 C CA . GLY A 1 88 ? 32.278 41.759 36.530 1.00 38.94 89 GLY A CA 1
ATOM 718 C C . GLY A 1 88 ? 31.414 41.143 37.608 1.00 43.58 89 GLY A C 1
ATOM 719 O O . GLY A 1 88 ? 30.320 40.646 37.344 1.00 43.96 89 GLY A O 1
ATOM 720 N N . ASP A 1 89 ? 31.855 41.321 38.849 1.00 49.28 90 ASP A N 1
ATOM 721 C CA . ASP A 1 89 ? 31.743 40.275 39.866 1.00 52.15 90 ASP A CA 1
ATOM 722 C C . ASP A 1 89 ? 30.928 40.663 41.091 1.00 50.98 90 ASP A C 1
ATOM 723 O O . ASP A 1 89 ? 30.636 39.819 41.939 1.00 53.33 90 ASP A O 1
ATOM 728 N N . GLY A 1 90 ? 30.743 41.959 41.298 1.00 49.28 91 GLY A N 1
ATOM 729 C CA . GLY A 1 90 ? 30.209 42.409 42.569 1.00 45.49 91 GLY A CA 1
ATOM 730 C C . GLY A 1 90 ? 31.289 42.492 43.629 1.00 43.11 91 GLY A C 1
ATOM 731 O O . GLY A 1 90 ? 31.097 43.108 44.673 1.00 43.91 91 GLY A O 1
ATOM 732 N N . GLU A 1 91 ? 32.446 41.910 43.346 1.00 41.41 92 GLU A N 1
ATOM 733 C CA . GLU A 1 91 ? 33.605 42.043 44.206 1.00 40.05 92 GLU A CA 1
ATOM 734 C C . GLU A 1 91 ? 34.404 43.258 43.759 1.00 36.21 92 GLU A C 1
ATOM 735 O O . GLU A 1 91 ? 35.137 43.190 42.772 1.00 35.08 92 GLU A O 1
ATOM 741 N N . VAL A 1 92 ? 34.231 44.378 44.455 1.00 33.50 93 VAL A N 1
ATOM 742 C CA . VAL A 1 92 ? 34.827 45.648 44.030 1.00 33.46 93 VAL A CA 1
ATOM 743 C C . VAL A 1 92 ? 36.338 45.639 44.196 1.00 31.56 93 VAL A C 1
ATOM 744 O O . VAL A 1 92 ? 36.866 45.046 45.133 1.00 30.96 93 VAL A O 1
ATOM 748 N N . ASN A 1 93 ? 37.026 46.334 43.301 1.00 28.83 94 ASN A N 1
ATOM 749 C CA . ASN A 1 93 ? 38.457 46.547 43.431 1.00 24.06 94 ASN A CA 1
ATOM 750 C C . ASN A 1 93 ? 38.662 48.007 43.813 1.00 23.03 94 ASN A C 1
ATOM 751 O O . ASN A 1 93 ? 38.496 48.899 42.975 1.00 21.26 94 ASN A O 1
ATOM 756 N N . GLN A 1 94 ? 39.010 48.255 45.074 1.00 18.63 95 GLN A N 1
ATOM 757 C CA . GLN A 1 94 ? 39.167 49.619 45.562 1.00 19.04 95 GLN A CA 1
ATOM 758 C C . GLN A 1 94 ? 40.299 50.374 44.880 1.00 16.80 95 GLN A C 1
ATOM 759 O O . GLN A 1 94 ? 40.194 51.580 44.665 1.00 16.96 95 GLN A O 1
ATOM 765 N N . LYS A 1 95 ? 41.347 49.670 44.476 1.00 19.63 96 LYS A N 1
ATOM 766 C CA . LYS A 1 95 ? 42.471 50.329 43.813 1.00 21.29 96 LYS A CA 1
ATOM 767 C C . LYS A 1 95 ? 42.039 50.916 42.464 1.00 22.28 96 LYS A C 1
ATOM 768 O O . LYS A 1 95 ? 42.380 52.062 42.156 1.00 22.06 96 LYS A O 1
ATOM 774 N N . GLY A 1 96 ? 41.157 50.204 41.761 1.00 18.94 97 GLY A N 1
ATOM 775 C CA . GLY A 1 96 ? 40.564 50.721 40.537 1.00 18.84 97 GLY A CA 1
ATOM 776 C C . GLY A 1 96 ? 39.765 52.003 40.736 1.00 19.62 97 GLY A C 1
ATOM 777 O O . GLY A 1 96 ? 39.928 52.971 39.974 1.00 16.84 97 GLY A O 1
ATOM 778 N N . LEU A 1 97 ? 38.909 52.016 41.761 1.00 17.75 98 LEU A N 1
ATOM 779 C CA . LEU A 1 97 ? 38.178 53.219 42.174 1.00 15.51 98 LEU A CA 1
ATOM 780 C C . LEU A 1 97 ? 39.112 54.369 42.549 1.00 15.37 98 LEU A C 1
ATOM 781 O O . LEU A 1 97 ? 38.900 55.518 42.141 1.00 16.19 98 LEU A O 1
ATOM 786 N N . ASP A 1 98 ? 40.191 54.047 43.254 1.00 15.19 99 ASP A N 1
ATOM 787 C CA . ASP A 1 98 ? 41.154 55.055 43.681 1.00 14.33 99 ASP A CA 1
ATOM 788 C C . ASP A 1 98 ? 41.814 55.783 42.512 1.00 13.06 99 ASP A C 1
ATOM 789 O O . ASP A 1 98 ? 42.134 56.961 42.612 1.00 15.94 99 ASP A O 1
ATOM 794 N N . TYR A 1 99 ? 42.019 55.076 41.405 1.00 13.64 100 TYR A N 1
ATOM 795 C CA . TYR A 1 99 ? 42.606 55.680 40.204 1.00 13.63 100 TYR A CA 1
ATOM 796 C C . TYR A 1 99 ? 41.679 56.757 39.648 1.00 10.46 100 TYR A C 1
ATOM 797 O O . TYR A 1 99 ? 42.094 57.887 39.418 1.00 11.36 100 TYR A O 1
ATOM 806 N N . TYR A 1 100 ? 40.403 56.430 39.511 1.00 11.28 101 TYR A N 1
ATOM 807 C CA . TYR A 1 100 ? 39.468 57.385 38.958 1.00 12.23 101 TYR A CA 1
ATOM 808 C C . TYR A 1 100 ? 39.178 58.542 39.898 1.00 12.06 101 TYR A C 1
ATOM 809 O O . TYR A 1 100 ? 38.950 59.661 39.434 1.00 12.73 101 TYR A O 1
ATOM 818 N N . HIS A 1 101 ? 39.342 58.326 41.206 1.00 12.58 102 HIS A N 1
ATOM 819 C CA . HIS A 1 101 ? 39.246 59.437 42.159 1.00 9.97 102 HIS A CA 1
ATOM 820 C C . HIS A 1 101 ? 40.428 60.387 41.993 1.00 11.30 102 HIS A C 1
ATOM 821 O O . HIS A 1 101 ? 40.253 61.604 41.981 1.00 11.93 102 HIS A O 1
ATOM 828 N N . ARG A 1 102 ? 41.601 59.824 41.722 1.00 13.36 103 ARG A N 1
ATOM 829 C CA . ARG A 1 102 ? 42.799 60.629 41.473 1.00 15.18 103 ARG A CA 1
ATOM 830 C C . ARG A 1 102 ? 42.640 61.470 40.207 1.00 16.58 103 ARG A C 1
ATOM 831 O O . ARG A 1 102 ? 42.870 62.692 40.217 1.00 15.53 103 ARG A O 1
ATOM 839 N N . VAL A 1 103 ? 42.163 60.833 39.142 1.00 15.76 104 VAL A N 1
ATOM 840 C CA . VAL A 1 103 ? 41.908 61.534 37.887 1.00 15.04 104 VAL A CA 1
ATOM 841 C C . VAL A 1 103 ? 40.842 62.625 38.062 1.00 14.26 104 VAL A C 1
ATOM 842 O O . VAL A 1 103 ? 41.099 63.802 37.800 1.00 14.84 104 VAL A O 1
ATOM 846 N N . VAL A 1 104 ? 39.666 62.233 38.541 1.00 13.84 105 VAL A N 1
ATOM 847 C CA . VAL A 1 104 ? 38.534 63.144 38.723 1.00 11.72 105 VAL A CA 1
ATOM 848 C C . VAL A 1 104 ? 38.841 64.320 39.653 1.00 14.18 105 VAL A C 1
ATOM 849 O O . VAL A 1 104 ? 38.476 65.455 39.357 1.00 13.87 105 VAL A O 1
ATOM 853 N N . ASP A 1 105 ? 39.585 64.076 40.729 1.00 16.21 106 ASP A N 1
ATOM 854 C CA . ASP A 1 105 ? 39.927 65.161 41.648 1.00 15.64 106 ASP A CA 1
ATOM 855 C C . ASP A 1 105 ? 40.900 66.132 41.007 1.00 12.92 106 ASP A C 1
ATOM 856 O O . ASP A 1 105 ? 40.755 67.337 41.140 1.00 13.07 106 ASP A O 1
ATOM 861 N N . LEU A 1 106 ? 41.858 65.606 40.256 1.00 14.61 107 LEU A N 1
ATOM 862 C CA . LEU A 1 106 ? 42.755 66.445 39.466 1.00 15.70 107 LEU A CA 1
ATOM 863 C C . LEU A 1 106 ? 41.995 67.295 38.440 1.00 15.63 107 LEU A C 1
ATOM 864 O O . LEU A 1 106 ? 42.220 68.501 38.332 1.00 17.25 107 LEU A O 1
ATOM 869 N N . LEU A 1 107 ? 41.074 66.672 37.712 1.00 13.19 108 LEU A N 1
ATOM 870 C CA . LEU A 1 107 ? 40.249 67.395 36.749 1.00 14.47 108 LEU A CA 1
ATOM 871 C C . LEU A 1 107 ? 39.502 68.525 37.443 1.00 15.50 108 LEU A C 1
ATOM 872 O O . LEU A 1 107 ? 39.660 69.699 37.085 1.00 15.13 108 LEU A O 1
ATOM 877 N N . ASN A 1 108 ? 38.793 68.176 38.515 1.00 16.12 109 ASN A N 1
ATOM 878 C CA . ASN A 1 108 ? 38.017 69.146 39.271 1.00 17.08 109 ASN A CA 1
ATOM 879 C C . ASN A 1 108 ? 38.907 70.224 39.859 1.00 19.19 109 ASN A C 1
ATOM 880 O O . ASN A 1 108 ? 38.596 71.410 39.758 1.00 19.42 109 ASN A O 1
ATOM 885 N N . ASP A 1 109 ? 40.089 69.828 40.320 1.00 20.50 110 ASP A N 1
ATOM 886 C CA . ASP A 1 109 ? 41.073 70.784 40.789 1.00 21.48 110 ASP A CA 1
ATOM 887 C C . ASP A 1 109 ? 41.446 71.778 39.714 1.00 23.70 110 ASP A C 1
ATOM 888 O O . ASP A 1 109 ? 41.837 72.904 40.017 1.00 22.60 110 ASP A O 1
ATOM 893 N N . ASN A 1 110 ? 41.375 71.349 38.458 1.00 21.94 111 ASN A N 1
ATOM 894 C CA . ASN A 1 110 ? 41.833 72.180 37.351 1.00 20.45 111 ASN A CA 1
ATOM 895 C C . ASN A 1 110 ? 40.693 72.910 36.667 1.00 19.41 111 ASN A C 1
ATOM 896 O O . ASN A 1 110 ? 40.873 73.515 35.608 1.00 17.85 111 ASN A O 1
ATOM 901 N N . GLY A 1 111 ? 39.518 72.851 37.279 1.00 17.91 112 GLY A N 1
ATOM 902 C CA . GLY A 1 111 ? 38.357 73.501 36.708 1.00 16.84 112 GLY A CA 1
ATOM 903 C C . GLY A 1 111 ? 37.866 72.851 35.427 1.00 18.77 112 GLY A C 1
ATOM 904 O O . GLY A 1 111 ? 37.188 73.500 34.623 1.00 19.59 112 GLY A O 1
ATOM 905 N N . ILE A 1 112 ? 38.115 71.554 35.288 1.00 15.97 113 ILE A N 1
ATOM 906 C CA . ILE A 1 112 ? 37.726 70.811 34.101 1.00 14.63 113 ILE A CA 1
ATOM 907 C C . ILE A 1 112 ? 36.685 69.789 34.500 1.00 15.49 113 ILE A C 1
ATOM 908 O O . ILE A 1 112 ? 36.954 68.931 35.340 1.00 15.49 113 ILE A O 1
ATOM 913 N N . GLU A 1 113 ? 35.506 69.892 33.891 1.00 13.78 114 GLU A N 1
ATOM 914 C CA . GLU A 1 113 ? 34.355 69.056 34.213 1.00 14.11 114 GLU A CA 1
ATOM 915 C C . GLU A 1 113 ? 34.520 67.644 33.648 1.00 15.51 114 GLU A C 1
ATOM 916 O O . GLU A 1 113 ? 34.568 67.464 32.425 1.00 16.23 114 GLU A O 1
ATOM 922 N N . PRO A 1 114 ? 34.578 66.617 34.515 1.00 14.39 115 PRO A N 1
ATOM 923 C CA . PRO A 1 114 ? 34.516 65.241 34.017 1.00 12.80 115 PRO A CA 1
ATOM 924 C C . PRO A 1 114 ? 33.273 64.966 33.170 1.00 12.67 115 PRO A C 1
ATOM 925 O O . PRO A 1 114 ? 32.177 65.427 33.488 1.00 12.49 115 PRO A O 1
ATOM 929 N N . PHE A 1 115 ? 33.455 64.263 32.060 1.00 11.20 116 PHE A N 1
ATOM 930 C CA . PHE A 1 115 ? 32.330 63.803 31.254 1.00 12.11 116 PHE A CA 1
ATOM 931 C C . PHE A 1 115 ? 32.532 62.305 31.148 1.00 11.72 116 PHE A C 1
ATOM 932 O O . PHE A 1 115 ? 33.330 61.847 30.337 1.00 12.44 116 PHE A O 1
ATOM 940 N N . CYS A 1 116 ? 31.835 61.550 31.991 1.00 12.60 117 CYS A N 1
ATOM 941 C CA . CYS A 1 116 ? 32.157 60.142 32.230 1.00 10.62 117 CYS A CA 1
ATOM 942 C C . CYS A 1 116 ? 31.408 59.176 31.327 1.00 9.91 117 CYS A C 1
ATOM 943 O O . CYS A 1 116 ? 30.188 59.075 31.406 1.00 12.31 117 CYS A O 1
ATOM 946 N N . THR A 1 117 ? 32.134 58.473 30.464 1.00 11.62 118 THR A N 1
ATOM 947 C CA . THR A 1 117 ? 31.587 57.326 29.737 1.00 12.28 118 THR A CA 1
ATOM 948 C C . THR A 1 117 ? 31.788 56.060 30.574 1.00 11.03 118 THR A C 1
ATOM 949 O O . THR A 1 117 ? 32.926 55.669 30.833 1.00 13.27 118 THR A O 1
ATOM 953 N N . LEU A 1 118 ? 30.701 55.391 30.950 1.00 9.98 119 LEU A N 1
ATOM 954 C CA . LEU A 1 118 ? 30.802 54.191 31.787 1.00 9.88 119 LEU A CA 1
ATOM 955 C C . LEU A 1 118 ? 31.264 53.007 30.958 1.00 9.14 119 LEU A C 1
ATOM 956 O O . LEU A 1 118 ? 32.131 52.246 31.376 1.00 9.89 119 LEU A O 1
ATOM 961 N N . TYR A 1 119 ? 30.649 52.830 29.794 1.00 9.87 120 TYR A N 1
ATOM 962 C CA . TYR A 1 119 ? 30.998 51.710 28.926 1.00 9.56 120 TYR A CA 1
ATOM 963 C C . TYR A 1 119 ? 31.595 52.154 27.583 1.00 10.05 120 TYR A C 1
ATOM 964 O O . TYR A 1 119 ? 30.882 52.629 26.685 1.00 9.94 120 TYR A O 1
ATOM 973 N N . HIS A 1 120 ? 32.908 51.999 27.457 1.00 10.64 121 HIS A N 1
ATOM 974 C CA . HIS A 1 120 ? 33.573 52.178 26.179 1.00 11.76 121 HIS A CA 1
ATOM 975 C C . HIS A 1 120 ? 34.299 50.879 25.798 1.00 13.21 121 HIS A C 1
ATOM 976 O O . HIS A 1 120 ? 35.527 50.868 25.592 1.00 13.22 121 HIS A O 1
ATOM 983 N N . TRP A 1 121 ? 33.536 49.776 25.841 1.00 9.95 122 TRP A N 1
ATOM 984 C CA . TRP A 1 121 ? 33.780 48.548 25.060 1.00 11.34 122 TRP A CA 1
ATOM 985 C C . TRP A 1 121 ? 34.531 47.450 25.806 1.00 12.70 122 TRP A C 1
ATOM 986 O O . TRP A 1 121 ? 34.690 46.349 25.292 1.00 15.04 122 TRP A O 1
ATOM 997 N N . ASP A 1 122 ? 35.016 47.755 27.004 1.00 13.86 123 ASP A N 1
ATOM 998 C CA . ASP A 1 122 ? 35.825 46.796 27.751 1.00 14.87 123 ASP A CA 1
ATOM 999 C C . ASP A 1 122 ? 35.031 45.935 28.730 1.00 13.88 123 ASP A C 1
ATOM 1000 O O . ASP A 1 122 ? 35.340 45.906 29.919 1.00 15.38 123 ASP A O 1
ATOM 1005 N N . LEU A 1 123 ? 34.126 45.118 28.202 1.00 9.68 124 LEU A N 1
ATOM 1006 C CA . LEU A 1 123 ? 33.439 44.118 29.002 1.00 12.31 124 LEU A CA 1
ATOM 1007 C C . LEU A 1 123 ? 34.473 43.201 29.645 1.00 14.53 124 LEU A C 1
ATOM 1008 O O . LEU A 1 123 ? 35.357 42.692 28.964 1.00 16.96 124 LEU A O 1
ATOM 1013 N N . PRO A 1 124 ? 34.397 42.997 30.974 1.00 16.46 125 PRO A N 1
ATOM 1014 C CA . PRO A 1 124 ? 35.201 41.923 31.561 1.00 13.41 125 PRO A CA 1
ATOM 1015 C C . PRO A 1 124 ? 35.048 40.607 30.794 1.00 12.48 125 PRO A C 1
ATOM 1016 O O . PRO A 1 124 ? 33.935 40.183 30.473 1.00 11.81 125 PRO A O 1
ATOM 1020 N N . GLN A 1 125 ? 36.172 39.955 30.527 1.00 12.90 126 GLN A N 1
ATOM 1021 C CA . GLN A 1 125 ? 36.183 38.659 29.851 1.00 15.21 126 GLN A CA 1
ATOM 1022 C C . GLN A 1 125 ? 35.364 37.612 30.620 1.00 16.05 126 GLN A C 1
ATOM 1023 O O . GLN A 1 125 ? 34.673 36.785 30.024 1.00 16.67 126 GLN A O 1
ATOM 1029 N N . ALA A 1 126 ? 35.388 37.712 31.949 1.00 17.78 127 ALA A N 1
ATOM 1030 C CA . ALA A 1 126 ? 34.641 36.810 32.821 1.00 16.26 127 ALA A CA 1
ATOM 1031 C C . ALA A 1 126 ? 33.171 36.784 32.450 1.00 16.55 127 ALA A C 1
ATOM 1032 O O . ALA A 1 126 ? 32.557 35.718 32.364 1.00 17.72 127 ALA A O 1
ATOM 1034 N N . LEU A 1 127 ? 32.625 37.961 32.164 1.00 15.10 128 LEU A N 1
ATOM 1035 C CA . LEU A 1 127 ? 31.232 38.072 31.743 1.00 15.78 128 LEU A CA 1
ATOM 1036 C C . LEU A 1 127 ? 31.018 37.544 30.319 1.00 14.3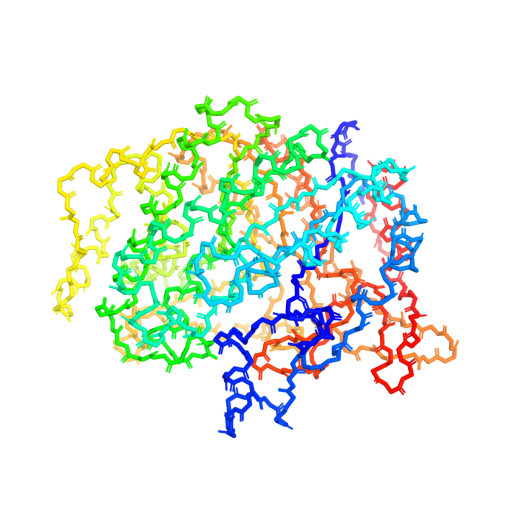1 128 LEU A C 1
ATOM 1037 O O . LEU A 1 127 ? 30.005 36.898 30.038 1.00 15.18 128 LEU A O 1
ATOM 1042 N N . GLN A 1 128 ? 31.996 37.762 29.443 1.00 13.80 129 GLN A N 1
ATOM 1043 C CA . GLN A 1 128 ? 31.904 37.255 28.082 1.00 13.88 129 GLN A CA 1
ATOM 1044 C C . GLN A 1 128 ? 31.942 35.732 28.084 1.00 18.47 129 GLN A C 1
ATOM 1045 O O . GLN A 1 128 ? 31.221 35.083 27.317 1.00 16.87 129 GLN A O 1
ATOM 1051 N N . ASP A 1 129 ? 32.724 35.169 29.003 1.00 19.94 130 ASP A N 1
ATOM 1052 C CA . ASP A 1 129 ? 32.777 33.727 29.185 1.00 20.33 130 ASP A CA 1
ATOM 1053 C C . ASP A 1 129 ? 31.392 33.110 29.417 1.00 22.82 130 ASP A C 1
ATOM 1054 O O . ASP A 1 129 ? 31.113 32.032 28.906 1.00 26.05 130 ASP A O 1
ATOM 1059 N N . ALA A 1 130 ? 30.483 33.866 30.032 1.00 22.12 131 ALA A N 1
ATOM 1060 C CA . ALA A 1 130 ? 29.099 33.431 30.204 1.00 21.90 131 ALA A CA 1
ATOM 1061 C C . ALA A 1 130 ? 28.158 33.830 29.059 1.00 23.70 131 ALA A C 1
ATOM 1062 O O . ALA A 1 130 ? 26.949 33.575 29.123 1.00 25.63 131 ALA A O 1
ATOM 1064 N N . GLY A 1 131 ? 28.690 34.497 28.042 1.00 20.99 132 GLY A N 1
ATOM 1065 C CA . GLY A 1 131 ? 27.858 34.936 26.938 1.00 17.75 132 GLY A CA 1
ATOM 1066 C C . GLY A 1 131 ? 27.853 36.436 26.688 1.00 19.07 132 GLY A C 1
ATOM 1067 O O . GLY A 1 131 ? 27.182 36.887 25.760 1.00 17.13 132 GLY A O 1
ATOM 1068 N N . GLY A 1 132 ? 28.389 37.198 27.640 1.00 19.90 133 GLY A N 1
ATOM 1069 C CA . GLY A 1 132 ? 28.659 38.622 27.474 1.00 22.74 133 GLY A CA 1
ATOM 1070 C C . GLY A 1 132 ? 27.860 39.532 26.547 1.00 26.38 133 GLY A C 1
ATOM 1071 O O . GLY A 1 132 ? 28.397 40.009 25.519 1.00 34.46 133 GLY A O 1
ATOM 1072 N N . TRP A 1 133 ? 26.767 40.041 27.109 1.00 22.00 134 TRP A N 1
ATOM 1073 C CA . TRP A 1 133 ? 25.801 40.958 26.472 1.00 19.39 134 TRP A CA 1
ATOM 1074 C C . TRP A 1 133 ? 24.683 40.227 25.761 1.00 16.36 134 TRP A C 1
ATOM 1075 O O . TRP A 1 133 ? 23.556 40.720 25.694 1.00 17.44 134 TRP A O 1
ATOM 1086 N N . GLY A 1 134 ? 24.990 39.043 25.250 1.00 12.53 135 GLY A N 1
ATOM 1087 C CA . GLY A 1 134 ? 23.947 38.140 24.812 1.00 14.72 135 GLY A CA 1
ATOM 1088 C C . GLY A 1 134 ? 23.270 37.469 26.004 1.00 15.34 135 GLY A C 1
ATOM 1089 O O . GLY A 1 134 ? 22.186 36.915 25.873 1.00 17.63 135 GLY A O 1
ATOM 1090 N N . ASN A 1 135 ? 23.864 37.587 27.186 1.00 16.59 136 ASN A N 1
ATOM 1091 C CA . ASN A 1 135 ? 23.306 36.968 28.387 1.00 16.09 136 ASN A CA 1
ATOM 1092 C C . ASN A 1 135 ? 22.692 38.070 29.247 1.00 15.15 136 ASN A C 1
ATOM 1093 O O . ASN A 1 135 ? 23.363 39.040 29.562 1.00 18.95 136 ASN A O 1
ATOM 1098 N N . ARG A 1 136 ? 21.413 37.964 29.584 1.00 15.25 137 ARG A N 1
ATOM 1099 C CA . ARG A 1 136 ? 20.767 39.032 30.335 1.00 14.17 137 ARG A CA 1
ATOM 1100 C C . ARG A 1 136 ? 21.399 39.287 31.712 1.00 15.11 137 ARG A C 1
ATOM 1101 O O . ARG A 1 136 ? 21.269 40.380 32.276 1.00 15.28 137 ARG A O 1
ATOM 1109 N N . ARG A 1 137 ? 22.153 38.323 32.226 1.00 16.76 138 ARG A N 1
ATOM 1110 C CA . ARG A 1 137 ? 22.794 38.507 33.522 1.00 18.79 138 ARG A CA 1
ATOM 1111 C C . ARG A 1 137 ? 23.837 39.619 33.486 1.00 18.13 138 ARG A C 1
ATOM 1112 O O . ARG A 1 137 ? 24.036 40.330 34.477 1.00 18.71 138 ARG A O 1
ATOM 1120 N N . THR A 1 138 ? 24.337 39.899 32.285 1.00 16.19 139 THR A N 1
ATOM 1121 C CA . THR A 1 138 ? 25.262 41.001 32.052 1.00 13.69 139 THR A CA 1
ATOM 1122 C C . THR A 1 138 ? 24.565 42.361 32.254 1.00 14.03 139 THR A C 1
ATOM 1123 O O . THR A 1 138 ? 25.176 43.317 32.756 1.00 13.44 139 THR A O 1
ATOM 1127 N N . ILE A 1 139 ? 23.268 42.417 31.958 1.00 12.13 140 ILE A N 1
ATOM 1128 C CA . ILE A 1 139 ? 22.472 43.608 32.238 1.00 11.52 140 ILE A CA 1
ATOM 1129 C C . ILE A 1 139 ? 22.603 43.972 33.715 1.00 14.73 140 ILE A C 1
ATOM 1130 O O . ILE A 1 139 ? 23.016 45.074 34.075 1.00 15.89 140 ILE A O 1
ATOM 1135 N N . GLN A 1 140 ? 22.314 43.002 34.572 1.00 16.86 141 GLN A N 1
ATOM 1136 C CA . GLN A 1 140 ? 22.320 43.214 36.007 1.00 15.02 141 GLN A CA 1
ATOM 1137 C C . GLN A 1 140 ? 23.725 43.594 36.473 1.00 14.36 141 GLN A C 1
ATOM 1138 O O . GLN A 1 140 ? 23.897 44.470 37.327 1.00 12.52 141 GLN A O 1
ATOM 1144 N N . ALA A 1 141 ? 24.723 42.945 35.877 1.00 13.34 142 ALA A N 1
ATOM 1145 C CA . ALA A 1 141 ? 26.128 43.217 36.167 1.00 12.80 142 ALA A CA 1
ATOM 1146 C C . ALA A 1 141 ? 26.509 44.652 35.810 1.00 11.37 142 ALA A C 1
ATOM 1147 O O . ALA A 1 141 ? 27.186 45.337 36.587 1.00 11.63 142 ALA A O 1
ATOM 1149 N N . PHE A 1 142 ? 26.003 45.148 34.681 1.00 13.84 143 PHE A N 1
ATOM 1150 C CA . PHE A 1 142 ? 26.282 46.530 34.294 1.00 12.16 143 PHE A CA 1
ATOM 1151 C C . PHE A 1 142 ? 25.621 47.510 35.241 1.00 11.83 143 PHE A C 1
ATOM 1152 O O . PHE A 1 142 ? 26.216 48.523 35.612 1.00 13.67 143 PHE A O 1
ATOM 1160 N N . VAL A 1 143 ? 24.375 47.242 35.606 1.00 10.85 144 VAL A N 1
ATOM 1161 C CA . VAL A 1 143 ? 23.687 48.154 36.498 1.00 11.23 144 VAL A CA 1
ATOM 1162 C C . VAL A 1 143 ? 24.402 48.275 37.845 1.00 12.74 144 VAL A C 1
ATOM 1163 O O . VAL A 1 143 ? 24.505 49.375 38.386 1.00 12.21 144 VAL A O 1
ATOM 1167 N N . GLN A 1 144 ? 24.987 47.186 38.342 1.00 17.01 145 GLN A N 1
ATOM 1168 C CA . GLN A 1 144 ? 25.759 47.287 39.579 1.00 19.99 145 GLN A CA 1
ATOM 1169 C C . GLN A 1 144 ? 27.025 48.125 39.378 1.00 16.41 145 GLN A C 1
ATOM 1170 O O . GLN A 1 144 ? 27.445 48.853 40.276 1.00 13.37 145 GLN A O 1
ATOM 1176 N N . PHE A 1 145 ? 27.695 47.918 38.246 1.00 16.10 146 PHE A N 1
ATOM 1177 C CA . PHE A 1 145 ? 28.867 48.714 37.879 1.00 14.66 146 PHE A CA 1
ATOM 1178 C C . PHE A 1 145 ? 28.508 50.212 37.835 1.00 13.53 146 PHE A C 1
ATOM 1179 O O . PHE A 1 145 ? 29.101 51.022 38.561 1.00 13.17 146 PHE A O 1
ATOM 1187 N N . ALA A 1 146 ? 27.432 50.540 37.116 1.00 12.91 147 ALA A N 1
ATOM 1188 C CA . ALA A 1 146 ? 26.961 51.912 36.997 1.00 12.74 147 ALA A CA 1
ATOM 1189 C C . ALA A 1 146 ? 26.610 52.486 38.367 1.00 14.43 147 ALA A C 1
ATOM 1190 O O . ALA A 1 146 ? 27.063 53.565 38.733 1.00 16.63 147 ALA A O 1
ATOM 1192 N N . GLU A 1 147 ? 25.829 51.736 39.132 1.00 16.29 148 GLU A N 1
ATOM 1193 C CA . GLU A 1 147 ? 25.426 52.137 40.480 1.00 16.96 148 GLU A CA 1
ATOM 1194 C C . GLU A 1 147 ? 26.620 52.419 41.389 1.00 13.00 148 GLU A C 1
ATOM 1195 O O . GLU A 1 147 ? 26.690 53.472 42.003 1.00 13.48 148 GLU A O 1
ATOM 1201 N N . THR A 1 148 ? 27.612 51.537 41.356 1.00 14.78 149 THR A N 1
ATOM 1202 C CA . THR A 1 148 ? 28.853 51.716 42.100 1.00 13.92 149 THR A CA 1
ATOM 1203 C C . THR A 1 148 ? 29.534 53.029 41.762 1.00 14.69 149 THR A C 1
ATOM 1204 O O . THR A 1 148 ? 29.947 53.777 42.657 1.00 10.39 149 THR A O 1
ATOM 1208 N N . MET A 1 149 ? 29.589 53.344 40.471 1.00 15.24 150 MET A N 1
ATOM 1209 C CA . MET A 1 149 ? 30.187 54.597 40.018 1.00 14.11 150 MET A CA 1
ATOM 1210 C C . MET A 1 149 ? 29.342 55.801 40.443 1.00 12.45 150 MET A C 1
ATOM 1211 O O . MET A 1 149 ? 29.886 56.822 40.865 1.00 11.68 150 MET A O 1
ATOM 1216 N N . PHE A 1 150 ? 28.017 55.684 40.342 1.00 12.28 151 PHE A N 1
ATOM 1217 C CA . PHE A 1 150 ? 27.141 56.793 40.712 1.00 12.33 151 PHE A CA 1
ATOM 1218 C C . PHE A 1 150 ? 27.324 57.102 42.189 1.00 16.24 151 PHE A C 1
ATOM 1219 O O . PHE A 1 150 ? 27.322 58.260 42.595 1.00 17.84 151 PHE A O 1
ATOM 1227 N N . ARG A 1 151 ? 27.404 56.049 43.001 1.00 17.85 152 ARG A N 1
ATOM 1228 C CA . ARG A 1 151 ? 27.508 56.183 44.448 1.00 18.10 152 ARG A CA 1
ATOM 1229 C C . ARG A 1 151 ? 28.879 56.710 44.857 1.00 16.77 152 ARG A C 1
ATOM 1230 O O . ARG A 1 151 ? 28.966 57.663 45.623 1.00 16.93 152 ARG A O 1
ATOM 1238 N N . GLU A 1 152 ? 29.939 56.162 44.276 1.00 14.07 153 GLU A N 1
ATOM 1239 C CA . GLU A 1 152 ? 31.296 56.630 44.561 1.00 16.46 153 GLU A CA 1
ATOM 1240 C C . GLU A 1 152 ? 31.600 58.080 44.142 1.00 15.90 153 GLU A C 1
ATOM 1241 O O . GLU A 1 152 ? 32.404 58.770 44.781 1.00 15.75 153 GLU A O 1
ATOM 1247 N N . PHE A 1 153 ? 31.124 58.473 42.969 1.00 16.24 154 PHE A N 1
ATOM 1248 C CA . PHE A 1 153 ? 31.557 59.739 42.393 1.00 17.15 154 PHE A CA 1
ATOM 1249 C C . PHE A 1 153 ? 30.450 60.759 42.371 1.00 17.50 154 PHE A C 1
ATOM 1250 O O . PHE A 1 153 ? 30.552 61.789 41.695 1.00 17.93 154 PHE A O 1
ATOM 1258 N N . HIS A 1 154 ? 29.417 60.498 43.166 1.00 18.87 155 HIS A N 1
ATOM 1259 C CA . HIS A 1 154 ? 28.329 61.434 43.334 1.00 21.29 155 HIS A CA 1
ATOM 1260 C C . HIS A 1 154 ? 28.889 62.809 43.666 1.00 22.71 155 HIS A C 1
ATOM 1261 O O . HIS A 1 154 ? 29.680 62.956 44.592 1.00 23.77 155 HIS A O 1
ATOM 1268 N N . GLY A 1 155 ? 28.501 63.814 42.896 1.00 23.22 156 GLY A N 1
ATOM 1269 C CA . GLY A 1 155 ? 28.888 65.164 43.240 1.00 20.25 156 GLY A CA 1
ATOM 1270 C C . GLY A 1 155 ? 30.245 65.548 42.695 1.00 21.69 156 GLY A C 1
ATOM 1271 O O . GLY A 1 155 ? 30.616 66.715 42.754 1.00 24.47 156 GLY A O 1
ATOM 1272 N N . LYS A 1 156 ? 31.012 64.581 42.209 1.00 20.25 157 LYS A N 1
ATOM 1273 C CA . LYS A 1 156 ? 32.281 64.897 41.558 1.00 19.03 157 LYS A CA 1
ATOM 1274 C C . LYS A 1 156 ? 32.149 64.898 40.033 1.00 17.77 157 LYS A C 1
ATOM 1275 O O . LYS A 1 156 ? 32.978 65.491 39.337 1.00 18.14 157 LYS A O 1
ATOM 1281 N N . ILE A 1 157 ? 31.150 64.183 39.525 1.00 13.50 158 ILE A N 1
ATOM 1282 C CA . ILE A 1 157 ? 30.907 64.076 38.091 1.00 13.45 158 ILE A CA 1
ATOM 1283 C C . ILE A 1 157 ? 29.479 64.542 37.816 1.00 13.73 158 ILE A C 1
ATOM 1284 O O . ILE A 1 157 ? 28.538 64.048 38.438 1.00 18.30 158 ILE A O 1
ATOM 1289 N N . GLN A 1 158 ? 29.310 65.464 36.872 1.00 13.67 159 GLN A N 1
ATOM 1290 C CA . GLN A 1 158 ? 27.989 66.006 36.554 1.00 13.84 159 GLN A CA 1
ATOM 1291 C C . GLN A 1 158 ? 27.470 65.610 35.169 1.00 12.88 159 GLN A C 1
ATOM 1292 O O . GLN A 1 158 ? 26.345 65.954 34.805 1.00 11.82 159 GLN A O 1
ATOM 1298 N N . HIS A 1 159 ? 28.309 64.951 34.372 1.00 14.83 160 HIS A N 1
ATOM 1299 C CA . HIS A 1 159 ? 27.913 64.484 33.039 1.00 11.03 160 HIS A CA 1
ATOM 1300 C C . HIS A 1 159 ? 28.273 63.005 32.879 1.00 12.22 160 HIS A C 1
ATOM 1301 O O . HIS A 1 159 ? 29.434 62.615 33.080 1.00 12.64 160 HIS A O 1
ATOM 1308 N N . TRP A 1 160 ? 27.268 62.187 32.563 1.00 11.16 161 TRP A N 1
ATOM 1309 C CA . TRP A 1 160 ? 27.429 60.742 32.466 1.00 13.71 161 TRP A CA 1
ATOM 1310 C C . TRP A 1 160 ? 26.882 60.260 31.140 1.00 11.59 161 TRP A C 1
ATOM 1311 O O . TRP A 1 160 ? 25.817 60.701 30.717 1.00 11.53 161 TRP A O 1
ATOM 1322 N N . LEU A 1 161 ? 27.510 59.218 30.600 1.00 12.82 162 LEU A N 1
ATOM 1323 C CA . LEU A 1 161 ? 27.009 58.512 29.418 1.00 11.86 162 LEU A CA 1
ATOM 1324 C C . LEU A 1 161 ? 27.082 57.028 29.742 1.00 11.44 162 LEU A C 1
ATOM 1325 O O . LEU A 1 161 ? 28.093 56.547 30.255 1.00 11.71 162 LEU A O 1
ATOM 1330 N N . THR A 1 162 ? 26.007 56.306 29.464 1.00 11.13 163 THR A N 1
ATOM 1331 C CA . THR A 1 162 ? 25.986 54.878 29.731 1.00 11.83 163 THR A CA 1
ATOM 1332 C C . THR A 1 162 ? 26.873 54.130 28.751 1.00 13.31 163 THR A C 1
ATOM 1333 O O . THR A 1 162 ? 27.861 53.509 29.152 1.00 15.34 163 THR A O 1
ATOM 1337 N N . PHE A 1 163 ? 26.584 54.289 27.461 1.00 11.40 164 PHE A N 1
ATOM 1338 C CA . PHE A 1 163 ? 27.262 53.512 26.432 1.00 9.57 164 PHE A CA 1
ATOM 1339 C C . PHE A 1 163 ? 27.788 54.398 25.342 1.00 11.83 164 PHE A C 1
ATOM 1340 O O . PHE A 1 163 ? 27.128 55.359 24.960 1.00 12.69 164 PHE A O 1
ATOM 1348 N N . ASN A 1 164 ? 29.020 54.123 24.920 1.00 12.15 165 ASN A N 1
ATOM 1349 C CA . ASN A 1 164 ? 29.612 54.758 23.740 1.00 11.92 165 ASN A CA 1
ATOM 1350 C C . ASN A 1 164 ? 29.410 53.844 22.530 1.00 12.50 165 ASN A C 1
ATOM 1351 O O . ASN A 1 164 ? 29.868 52.694 22.534 1.00 13.98 165 ASN A O 1
ATOM 1356 N N . GLU A 1 165 ? 28.648 54.334 21.551 1.00 10.38 166 GLU A N 1
ATOM 1357 C CA . GLU A 1 165 ? 28.489 53.693 20.248 1.00 8.68 166 GLU A CA 1
ATOM 1358 C C . GLU A 1 165 ? 27.933 52.282 20.304 1.00 9.83 166 GLU A C 1
ATOM 1359 O O . GLU A 1 165 ? 28.610 51.315 19.936 1.00 11.53 166 GLU A O 1
ATOM 1365 N N . PRO A 1 166 ? 26.633 52.161 20.610 1.00 11.12 167 PRO A N 1
ATOM 1366 C CA . PRO A 1 166 ? 25.945 50.866 20.621 1.00 9.05 167 PRO A CA 1
ATOM 1367 C C . PRO A 1 166 ? 26.027 50.105 19.305 1.00 8.77 167 PRO A C 1
ATOM 1368 O O . PRO A 1 166 ? 26.168 48.885 19.307 1.00 11.71 167 PRO A O 1
ATOM 1372 N N . TRP A 1 167 ? 26.011 50.814 18.180 1.00 9.98 168 TRP A N 1
ATOM 1373 C CA . TRP A 1 167 ? 26.159 50.157 16.879 1.00 9.43 168 TRP A CA 1
ATOM 1374 C C . TRP A 1 167 ? 27.460 49.365 16.777 1.00 8.81 168 TRP A C 1
ATOM 1375 O O . TRP A 1 167 ? 27.476 48.229 16.296 1.00 11.84 168 TRP A O 1
ATOM 1386 N N . CYS A 1 168 ? 28.549 49.935 17.265 1.00 7.75 169 CYS A N 1
ATOM 1387 C CA . CYS A 1 168 ? 29.813 49.214 17.266 1.00 12.00 169 CYS A CA 1
ATOM 1388 C C . CYS A 1 168 ? 29.792 48.030 18.210 1.00 13.09 169 CYS A C 1
ATOM 1389 O O . CYS A 1 168 ? 30.216 46.924 17.837 1.00 12.83 169 CYS A O 1
ATOM 1392 N N . ILE A 1 169 ? 29.266 48.251 19.415 1.00 12.88 170 ILE A N 1
ATOM 1393 C CA . ILE A 1 169 ? 29.218 47.208 20.444 1.00 9.55 170 ILE A CA 1
ATOM 1394 C C . ILE A 1 169 ? 28.429 46.001 19.931 1.00 10.54 170 ILE A C 1
ATOM 1395 O O . ILE A 1 169 ? 28.853 44.847 20.104 1.00 10.74 170 ILE A O 1
ATOM 1400 N N . ALA A 1 170 ? 27.335 46.285 19.223 1.00 10.11 171 ALA A N 1
ATOM 1401 C CA . ALA A 1 170 ? 26.406 45.251 18.752 1.00 9.89 171 ALA A CA 1
ATOM 1402 C C . ALA A 1 170 ? 26.780 44.724 17.368 1.00 11.37 171 ALA A C 1
ATOM 1403 O O . ALA A 1 170 ? 27.226 43.585 17.231 1.00 11.58 171 ALA A O 1
ATOM 1405 N N . PHE A 1 171 ? 26.711 45.589 16.360 1.00 12.07 172 PHE A N 1
ATOM 1406 C CA . PHE A 1 171 ? 26.841 45.143 14.974 1.00 14.28 172 PHE A CA 1
ATOM 1407 C C . PHE A 1 171 ? 28.274 45.033 14.432 1.00 14.66 172 PHE A C 1
ATOM 1408 O O . PHE A 1 171 ? 28.642 44.003 13.851 1.00 14.83 172 PHE A O 1
ATOM 1416 N N . LEU A 1 172 ? 29.117 46.016 14.711 1.00 13.17 173 LEU A N 1
ATOM 1417 C CA . LEU A 1 172 ? 30.505 45.912 14.295 1.00 12.47 173 LEU A CA 1
ATOM 1418 C C . LEU A 1 172 ? 31.207 44.749 15.011 1.00 15.45 173 LEU A C 1
ATOM 1419 O O . LEU A 1 172 ? 31.989 43.991 14.390 1.00 11.85 173 LEU A O 1
ATOM 1424 N N . SER A 1 173 ? 30.852 44.554 16.287 1.00 14.37 174 SER A N 1
ATOM 1425 C CA . SER A 1 173 ? 31.469 43.523 17.133 1.00 13.67 174 SER A CA 1
ATOM 1426 C C . SER A 1 173 ? 30.889 42.101 17.021 1.00 12.18 174 SER A C 1
ATOM 1427 O O . SER A 1 173 ? 31.610 41.132 17.226 1.00 11.26 174 SER A O 1
ATOM 1430 N N . ASN A 1 174 ? 29.590 41.967 16.768 1.00 13.34 175 ASN A N 1
ATOM 1431 C CA . ASN A 1 174 ? 28.958 40.647 16.817 1.00 12.86 175 ASN A CA 1
ATOM 1432 C C . ASN A 1 174 ? 28.357 40.178 15.499 1.00 15.39 175 ASN A C 1
ATOM 1433 O O . ASN A 1 174 ? 27.976 39.010 15.373 1.00 15.30 175 ASN A O 1
ATOM 1438 N N . MET A 1 175 ? 28.262 41.082 14.526 1.00 15.39 176 MET A N 1
ATOM 1439 C CA . MET A 1 175 ? 27.795 40.728 13.187 1.00 16.18 176 MET A CA 1
ATOM 1440 C C . MET A 1 175 ? 28.961 40.737 12.197 1.00 15.34 176 MET A C 1
ATOM 1441 O O . MET A 1 175 ? 29.193 39.759 11.487 1.00 17.39 176 MET A O 1
ATOM 1446 N N . LEU A 1 176 ? 29.752 41.802 12.219 1.00 15.08 177 LEU A N 1
ATOM 1447 C CA . LEU A 1 176 ? 30.864 41.933 11.283 1.00 12.66 177 LEU A CA 1
ATOM 1448 C C . LEU A 1 176 ? 32.170 41.429 11.872 1.00 13.70 177 LEU A C 1
ATOM 1449 O O . LEU A 1 176 ? 33.151 41.259 11.153 1.00 17.33 177 LEU A O 1
ATOM 1454 N N . GLY A 1 177 ? 32.169 41.112 13.161 1.00 13.61 178 GLY A N 1
ATOM 1455 C CA . GLY A 1 177 ? 33.347 40.508 13.758 1.00 13.63 178 GLY A CA 1
ATOM 1456 C C . GLY A 1 177 ? 34.607 41.364 13.794 1.00 17.92 178 GLY A C 1
ATOM 1457 O O . GLY A 1 177 ? 35.685 40.850 14.080 1.00 21.01 178 GLY A O 1
ATOM 1458 N N . VAL A 1 178 ? 34.482 42.677 13.612 1.00 16.61 179 VAL A N 1
ATOM 1459 C CA . VAL A 1 178 ? 35.672 43.518 13.456 1.00 15.80 179 VAL A CA 1
ATOM 1460 C C . VAL A 1 178 ? 36.260 43.931 14.808 1.00 15.45 179 VAL A C 1
ATOM 1461 O O . VAL A 1 178 ? 37.469 44.136 14.942 1.00 15.19 179 VAL A O 1
ATOM 1465 N N . HIS A 1 179 ? 35.391 44.072 15.804 1.00 15.16 180 HIS A N 1
ATOM 1466 C CA . HIS A 1 179 ? 35.798 44.514 17.138 1.00 13.61 180 HIS A CA 1
ATOM 1467 C C . HIS A 1 179 ? 35.449 43.406 18.121 1.00 10.46 180 HIS A C 1
ATOM 1468 O O . HIS A 1 179 ? 34.635 42.536 17.808 1.00 9.58 180 HIS A O 1
ATOM 1475 N N . ALA A 1 180 ? 36.101 43.409 19.279 1.00 10.40 181 ALA A N 1
ATOM 1476 C CA . ALA A 1 180 ? 35.842 42.400 20.307 1.00 10.87 181 ALA A CA 1
ATOM 1477 C C . ALA A 1 180 ? 34.363 42.377 20.681 1.00 11.65 181 ALA A C 1
ATOM 1478 O O . ALA A 1 180 ? 33.720 43.434 20.753 1.00 11.83 181 ALA A O 1
ATOM 1480 N N . PRO A 1 181 ? 33.776 41.166 20.824 1.00 13.68 182 PRO A N 1
ATOM 1481 C CA . PRO A 1 181 ? 34.455 39.863 20.863 1.00 11.90 182 PRO A CA 1
ATOM 1482 C C . PRO A 1 181 ? 34.615 39.214 19.485 1.00 15.51 182 PRO A C 1
ATOM 1483 O O . PRO A 1 181 ? 34.991 38.048 19.390 1.00 16.88 182 PRO A O 1
ATOM 1487 N N . GLY A 1 182 ? 34.293 39.945 18.422 1.00 14.58 183 GLY A N 1
ATOM 1488 C CA . GLY A 1 182 ? 34.567 39.453 17.085 1.00 14.10 183 GLY A CA 1
ATOM 1489 C C . GLY A 1 182 ? 33.676 38.308 16.635 1.00 16.98 183 GLY A C 1
ATOM 1490 O O . GLY A 1 182 ? 34.157 37.367 16.011 1.00 18.94 183 GLY A O 1
ATOM 1491 N N . LEU A 1 183 ? 32.371 38.412 16.871 1.00 16.24 184 LEU A N 1
ATOM 1492 C CA . LEU A 1 183 ? 31.430 37.395 16.395 1.00 16.28 184 LEU A CA 1
ATOM 1493 C C . LEU A 1 183 ? 30.769 37.827 15.086 1.00 18.29 184 LEU A C 1
ATOM 1494 O O . LEU A 1 183 ? 30.856 38.993 14.698 1.00 17.31 184 LEU A O 1
ATOM 1499 N N . THR A 1 184 ? 30.191 36.873 14.364 1.00 16.76 185 THR A N 1
ATOM 1500 C CA . THR A 1 184 ? 29.518 37.159 13.107 1.00 19.48 185 THR A CA 1
ATOM 1501 C C . THR A 1 184 ? 28.158 36.449 13.061 1.00 19.37 185 THR A C 1
ATOM 1502 O O . THR A 1 184 ? 27.979 35.447 12.366 1.00 20.87 185 THR A O 1
ATOM 1506 N N . ASN A 1 185 ? 27.205 36.951 13.833 1.00 20.44 186 ASN A N 1
ATOM 1507 C CA . ASN A 1 185 ? 25.898 36.322 13.945 1.00 17.15 186 ASN A CA 1
ATOM 1508 C C . ASN A 1 185 ? 24.877 37.421 14.158 1.00 15.25 186 ASN A C 1
ATOM 1509 O O . ASN A 1 185 ? 24.967 38.167 15.118 1.00 15.71 186 ASN A O 1
ATOM 1514 N N . LEU A 1 186 ? 23.989 37.610 13.195 1.00 14.54 187 LEU A N 1
ATOM 1515 C CA . LEU A 1 186 ? 22.980 38.655 13.287 1.00 14.35 187 LEU A CA 1
ATOM 1516 C C . LEU A 1 186 ? 22.207 38.584 14.608 1.00 16.04 187 LEU A C 1
ATOM 1517 O O . LEU A 1 186 ? 21.994 39.609 15.270 1.00 13.94 187 LEU A O 1
ATOM 1522 N N . GLN A 1 187 ? 21.704 37.395 14.943 1.00 16.37 188 GLN A N 1
ATOM 1523 C CA . GLN A 1 187 ? 20.863 37.252 16.124 1.00 13.81 188 GLN A CA 1
ATOM 1524 C C . GLN A 1 187 ? 21.617 37.680 17.376 1.00 13.78 188 GLN A C 1
ATOM 1525 O O . GLN A 1 187 ? 21.067 38.374 18.222 1.00 12.87 188 GLN A O 1
ATOM 1531 N N . THR A 1 188 ? 22.890 37.321 17.471 1.00 14.22 189 THR A N 1
ATOM 1532 C CA . THR A 1 188 ? 23.684 37.749 18.611 1.00 17.30 189 THR A CA 1
ATOM 1533 C C . THR A 1 188 ? 23.906 39.265 18.667 1.00 15.74 189 THR A C 1
ATOM 1534 O O . THR A 1 188 ? 23.810 39.857 19.745 1.00 17.07 189 THR A O 1
ATOM 1538 N N . ALA A 1 189 ? 24.059 39.911 17.510 1.00 12.07 190 ALA A N 1
ATOM 1539 C CA . ALA A 1 189 ? 24.221 41.364 17.467 1.00 9.89 190 ALA A CA 1
ATOM 1540 C C . ALA A 1 189 ? 22.940 42.078 17.898 1.00 11.19 190 ALA A C 1
ATOM 1541 O O . ALA A 1 189 ? 22.966 43.038 18.679 1.00 8.57 190 ALA A O 1
ATOM 1543 N N . ILE A 1 190 ? 21.806 41.562 17.450 1.00 12.41 191 ILE A N 1
ATOM 1544 C CA . ILE A 1 190 ? 20.512 42.069 17.882 1.00 13.26 191 ILE A CA 1
ATOM 1545 C C . ILE A 1 190 ? 20.268 41.838 19.388 1.00 13.90 191 ILE A C 1
ATOM 1546 O O . ILE A 1 190 ? 19.845 42.758 20.107 1.00 10.86 191 ILE A O 1
ATOM 1551 N N . ASP A 1 191 ? 20.592 40.639 19.878 1.00 12.95 192 ASP A N 1
ATOM 1552 C CA . ASP A 1 191 ? 20.542 40.354 21.314 1.00 14.69 192 ASP A CA 1
ATOM 1553 C C . ASP A 1 191 ? 21.368 41.347 22.123 1.00 13.31 192 ASP A C 1
ATOM 1554 O O . ASP A 1 191 ? 20.867 41.917 23.086 1.00 15.02 192 ASP A O 1
ATOM 1559 N N . VAL A 1 192 ? 22.613 41.570 21.701 1.00 14.16 193 VAL A N 1
ATOM 1560 C CA . VAL A 1 192 ? 23.534 42.490 22.373 1.00 12.57 193 VAL A CA 1
ATOM 1561 C C . VAL A 1 192 ? 22.971 43.906 22.384 1.00 13.12 193 VAL A C 1
ATOM 1562 O O . VAL A 1 192 ? 22.876 44.544 23.438 1.00 13.85 193 VAL A O 1
ATOM 1566 N N . GLY A 1 193 ? 22.585 44.395 21.211 1.00 12.61 194 GLY A N 1
ATOM 1567 C CA . GLY A 1 193 ? 21.957 45.702 21.131 1.00 12.47 194 GLY A CA 1
ATOM 1568 C C . GLY A 1 193 ? 20.783 45.874 22.074 1.00 12.12 194 GLY A C 1
ATOM 1569 O O . GLY A 1 193 ? 20.680 46.896 22.747 1.00 11.16 194 GLY A O 1
ATOM 1570 N N . HIS A 1 194 ? 19.899 44.876 22.137 1.00 15.41 195 HIS A N 1
ATOM 1571 C CA . HIS A 1 194 ? 18.712 44.952 22.991 1.00 14.20 195 HIS A CA 1
ATOM 1572 C C . HIS A 1 194 ? 19.091 45.015 24.464 1.00 12.54 195 HIS A C 1
ATOM 1573 O O . HIS A 1 194 ? 18.548 45.815 25.219 1.00 14.50 195 HIS A O 1
ATOM 1580 N N . HIS A 1 195 ? 20.012 44.151 24.865 1.00 13.42 196 HIS A N 1
ATOM 1581 C CA . HIS A 1 195 ? 20.434 44.083 26.251 1.00 13.65 196 HIS A CA 1
ATOM 1582 C C . HIS A 1 195 ? 21.220 45.307 26.697 1.00 15.40 196 HIS A C 1
ATOM 1583 O O . HIS A 1 195 ? 21.040 45.781 27.822 1.00 15.18 196 HIS A O 1
ATOM 1590 N N . LEU A 1 196 ? 22.014 45.884 25.797 1.00 13.81 197 LEU A N 1
ATOM 1591 C CA . LEU A 1 196 ? 22.636 47.180 26.082 1.00 15.63 197 LEU A CA 1
ATOM 1592 C C . LEU A 1 196 ? 21.547 48.185 26.437 1.00 12.14 197 LEU A C 1
ATOM 1593 O O . LEU A 1 196 ? 21.708 48.991 27.344 1.00 13.10 197 LEU A O 1
ATOM 1598 N N . LEU A 1 197 ? 20.504 48.227 25.617 1.00 10.50 198 LEU A N 1
ATOM 1599 C CA . LEU A 1 197 ? 19.439 49.193 25.816 1.00 11.19 198 LEU A CA 1
ATOM 1600 C C . LEU A 1 197 ? 18.719 49.010 27.161 1.00 12.08 198 LEU A C 1
ATOM 1601 O O . LEU A 1 197 ? 18.402 49.991 27.839 1.00 12.15 198 LEU A O 1
ATOM 1606 N N . VAL A 1 198 ? 18.439 47.765 27.538 1.00 12.50 199 VAL A N 1
ATOM 1607 C CA . VAL A 1 198 ? 17.795 47.490 28.824 1.00 12.56 199 VAL A CA 1
ATOM 1608 C C . VAL A 1 198 ? 18.720 47.901 29.978 1.00 12.24 199 VAL A C 1
ATOM 1609 O O . VAL A 1 198 ? 18.292 48.566 30.926 1.00 11.89 199 VAL A O 1
ATOM 1613 N N . ALA A 1 199 ? 20.003 47.580 29.848 1.00 13.49 200 ALA A N 1
ATOM 1614 C CA . ALA A 1 199 ? 20.996 47.920 30.858 1.00 12.37 200 ALA A CA 1
ATOM 1615 C C . ALA A 1 199 ? 21.130 49.436 30.975 1.00 14.21 200 ALA A C 1
ATOM 1616 O O . ALA A 1 199 ? 21.296 49.975 32.064 1.00 16.14 200 ALA A O 1
ATOM 1618 N N . HIS A 1 200 ? 21.041 50.121 29.837 1.00 13.85 201 HIS A N 1
ATOM 1619 C CA . HIS A 1 200 ? 21.020 51.576 29.806 1.00 9.70 201 HIS A CA 1
ATOM 1620 C C . HIS A 1 200 ? 19.795 52.144 30.557 1.00 11.59 201 HIS A C 1
ATOM 1621 O O . HIS A 1 200 ? 19.933 53.035 31.402 1.00 10.72 201 HIS A O 1
ATOM 1628 N N . GLY A 1 201 ? 18.596 51.690 30.202 1.00 10.01 202 GLY A N 1
ATOM 1629 C CA . GLY A 1 201 ? 17.411 52.157 30.899 1.00 10.55 202 GLY A CA 1
ATOM 1630 C C . GLY A 1 201 ? 17.451 51.926 32.406 1.00 12.82 202 GLY A C 1
ATOM 1631 O O . GLY A 1 201 ? 17.060 52.807 33.178 1.00 12.61 202 GLY A O 1
ATOM 1632 N N . LEU A 1 202 ? 17.902 50.744 32.836 1.00 13.15 203 LEU A N 1
ATOM 1633 C CA . LEU A 1 202 ? 17.980 50.419 34.267 1.00 11.88 203 LEU A CA 1
ATOM 1634 C C . LEU A 1 202 ? 18.988 51.277 35.026 1.00 13.01 203 LEU A C 1
ATOM 1635 O O . LEU A 1 202 ? 18.722 51.722 36.140 1.00 13.25 203 LEU A O 1
ATOM 1640 N N . SER A 1 203 ? 20.109 51.573 34.384 1.00 11.70 204 SER A N 1
ATOM 1641 C CA . SER A 1 203 ? 21.117 52.448 34.963 1.00 12.82 204 SER A CA 1
ATOM 1642 C C . SER A 1 203 ? 20.606 53.879 35.112 1.00 14.65 204 SER A C 1
ATOM 1643 O O . SER A 1 203 ? 20.867 54.540 36.121 1.00 14.52 204 SER A O 1
ATOM 1646 N N . VAL A 1 204 ? 19.846 54.350 34.128 1.00 12.66 205 VAL A N 1
ATOM 1647 C CA . VAL A 1 204 ? 19.300 55.693 34.211 1.00 12.95 205 VAL A CA 1
ATOM 1648 C C . VAL A 1 204 ? 18.230 55.738 35.295 1.00 12.37 205 VAL A C 1
ATOM 1649 O O . VAL A 1 204 ? 18.173 56.685 36.082 1.00 16.15 205 VAL A O 1
ATOM 1653 N N . ARG A 1 205 ? 17.467 54.660 35.414 1.00 14.65 206 ARG A N 1
ATOM 1654 C CA . ARG A 1 205 ? 16.510 54.539 36.502 1.00 17.25 206 ARG A CA 1
ATOM 1655 C C . ARG A 1 205 ? 17.192 54.588 37.874 1.00 16.59 206 ARG A C 1
ATOM 1656 O O . ARG A 1 205 ? 16.775 55.357 38.739 1.00 18.67 206 ARG A O 1
ATOM 1664 N N . ARG A 1 206 ? 18.272 53.827 38.059 1.00 14.02 207 ARG A N 1
ATOM 1665 C CA . ARG A 1 206 ? 19.013 53.868 39.319 1.00 14.41 207 ARG A CA 1
ATOM 1666 C C . ARG A 1 206 ? 19.573 55.260 39.597 1.00 16.39 207 ARG A C 1
ATOM 1667 O O . ARG A 1 206 ? 19.545 55.726 40.735 1.00 16.07 207 ARG A O 1
ATOM 1675 N N . PHE A 1 207 ? 20.132 55.899 38.566 1.00 14.20 208 PHE A N 1
ATOM 1676 C CA . PHE A 1 207 ? 20.681 57.253 38.669 1.00 10.97 208 PHE A CA 1
ATOM 1677 C C . PHE A 1 207 ? 19.646 58.152 39.331 1.00 12.41 208 PHE A C 1
ATOM 1678 O O . PHE A 1 207 ? 19.975 58.999 40.167 1.00 14.57 208 PHE A O 1
ATOM 1686 N N . ARG A 1 208 ? 18.422 58.080 38.813 1.00 13.91 209 ARG A N 1
ATOM 1687 C CA . ARG A 1 208 ? 17.325 58.912 39.277 1.00 14.96 209 ARG A CA 1
ATOM 1688 C C . ARG A 1 208 ? 16.941 58.561 40.712 1.00 16.28 209 ARG A C 1
ATOM 1689 O O . ARG A 1 208 ? 16.847 59.443 41.563 1.00 16.55 209 ARG A O 1
ATOM 1697 N N . GLU A 1 209 ? 16.893 57.267 41.011 1.00 18.33 210 GLU A N 1
ATOM 1698 C CA . GLU A 1 209 ? 16.481 56.811 42.332 1.00 17.63 210 GLU A CA 1
ATOM 1699 C C . GLU A 1 209 ? 17.487 57.210 43.388 1.00 19.68 210 GLU A C 1
ATOM 1700 O O . GLU A 1 209 ? 17.101 57.726 44.434 1.00 20.03 210 GLU A O 1
ATOM 1706 N N . LEU A 1 210 ? 18.769 57.150 43.039 1.00 17.64 211 LEU A N 1
ATOM 1707 C CA . LEU A 1 210 ? 19.827 57.532 43.960 1.00 16.04 211 LEU A CA 1
ATOM 1708 C C . LEU A 1 210 ? 19.914 59.039 44.200 1.00 18.06 211 LEU A C 1
ATOM 1709 O O . LEU A 1 210 ? 20.571 59.464 45.139 1.00 18.95 211 LEU A O 1
ATOM 1714 N N . GLY A 1 211 ? 19.351 59.843 43.302 1.00 17.27 212 GLY A N 1
ATOM 1715 C CA . GLY A 1 211 ? 19.593 61.276 43.342 1.00 16.32 212 GLY A CA 1
ATOM 1716 C C . GLY A 1 211 ? 21.015 61.692 42.982 1.00 16.97 212 GLY A C 1
ATOM 1717 O O . GLY A 1 211 ? 21.537 62.701 43.464 1.00 16.00 212 GLY A O 1
ATOM 1718 N N . THR A 1 212 ? 21.671 60.904 42.144 1.00 19.05 213 THR A N 1
ATOM 1719 C CA . THR A 1 212 ? 23.016 61.234 41.712 1.00 19.74 213 THR A CA 1
ATOM 1720 C C . THR A 1 212 ? 23.043 62.612 41.047 1.00 20.89 213 THR A C 1
ATOM 1721 O O . THR A 1 212 ? 22.094 63.013 40.371 1.00 17.66 213 THR A O 1
ATOM 1725 N N . SER A 1 213 ? 24.165 63.301 41.239 1.00 25.74 214 SER A N 1
ATOM 1726 C CA . SER A 1 213 ? 24.441 64.631 40.689 1.00 26.91 214 SER A CA 1
ATOM 1727 C C . SER A 1 213 ? 24.582 64.579 39.178 1.00 21.49 214 SER A C 1
ATOM 1728 O O . SER A 1 213 ? 25.276 63.711 38.659 1.00 19.07 214 SER A O 1
ATOM 1731 N N . GLY A 1 214 ? 23.983 65.550 38.495 1.00 19.52 215 GLY A N 1
ATOM 1732 C CA . GLY A 1 214 ? 24.308 65.775 37.100 1.00 17.11 215 GLY A CA 1
ATOM 1733 C C . GLY A 1 214 ? 23.264 65.280 36.126 1.00 17.67 215 GLY A C 1
ATOM 1734 O O . GLY A 1 214 ? 22.086 65.130 36.471 1.00 15.60 215 GLY A O 1
ATOM 1735 N N . GLN A 1 215 ? 23.697 65.057 34.891 1.00 14.85 216 GLN A N 1
ATOM 1736 C CA . GLN A 1 215 ? 22.794 64.696 33.821 1.00 15.32 216 GLN A CA 1
ATOM 1737 C C . GLN A 1 215 ? 23.360 63.448 33.161 1.00 14.07 216 GLN A C 1
ATOM 1738 O O . GLN A 1 215 ? 24.569 63.209 33.212 1.00 16.33 216 GLN A O 1
ATOM 1744 N N . ILE A 1 216 ? 22.488 62.632 32.587 1.00 10.97 217 ILE A N 1
ATOM 1745 C CA . ILE A 1 216 ? 22.896 61.340 32.063 1.00 11.57 217 ILE A CA 1
ATOM 1746 C C . ILE A 1 216 ? 22.275 61.087 30.695 1.00 11.28 217 ILE A C 1
ATOM 1747 O O . ILE A 1 216 ? 21.112 61.436 30.462 1.00 13.30 217 ILE A O 1
ATOM 1752 N N . GLY A 1 217 ? 23.080 60.543 29.777 1.00 11.14 218 GLY A N 1
ATOM 1753 C CA . GLY A 1 217 ? 22.594 60.195 28.455 1.00 8.09 218 GLY A CA 1
ATOM 1754 C C . GLY A 1 217 ? 23.297 58.970 27.885 1.00 10.87 218 GLY A C 1
ATOM 1755 O O . GLY A 1 217 ? 23.810 58.113 28.614 1.00 9.98 218 GLY A O 1
ATOM 1756 N N . ILE A 1 218 ? 23.284 58.870 26.562 1.00 12.18 219 ILE A N 1
ATOM 1757 C CA . ILE A 1 218 ? 23.934 57.780 25.845 1.00 8.81 219 ILE A CA 1
ATOM 1758 C C . ILE A 1 218 ? 24.528 58.412 24.573 1.00 10.25 219 ILE A C 1
ATOM 1759 O O . ILE A 1 218 ? 24.125 59.515 24.197 1.00 10.52 219 ILE A O 1
ATOM 1764 N N . ALA A 1 219 ? 25.604 57.825 24.051 1.00 8.85 220 ALA A N 1
ATOM 1765 C CA . ALA A 1 219 ? 26.382 58.447 22.977 1.00 10.20 220 ALA A CA 1
ATOM 1766 C C . ALA A 1 219 ? 26.473 57.542 21.764 1.00 10.25 220 ALA A C 1
ATOM 1767 O O . ALA A 1 219 ? 27.481 56.864 21.574 1.00 9.75 220 ALA A O 1
ATOM 1769 N N . PRO A 1 220 ? 25.422 57.524 20.920 1.00 11.26 221 PRO A N 1
ATOM 1770 C CA . PRO A 1 220 ? 25.512 56.768 19.666 1.00 13.70 221 PRO A CA 1
ATOM 1771 C C . PRO A 1 220 ? 26.500 57.388 18.674 1.00 11.10 221 PRO A C 1
ATOM 1772 O O . PRO A 1 220 ? 26.620 58.618 18.581 1.00 10.14 221 PRO A O 1
ATOM 1776 N N . ASN A 1 221 ? 27.176 56.531 17.910 1.00 12.87 222 ASN A N 1
ATOM 1777 C CA . ASN A 1 221 ? 27.775 56.983 16.666 1.00 11.63 222 ASN A CA 1
ATOM 1778 C C . ASN A 1 221 ? 26.711 57.044 15.595 1.00 13.36 222 ASN A C 1
ATOM 1779 O O . ASN A 1 221 ? 25.706 56.329 15.633 1.00 13.62 222 ASN A O 1
ATOM 1784 N N . VAL A 1 222 ? 26.888 58.002 14.707 1.00 12.93 223 VAL A N 1
ATOM 1785 C CA . VAL A 1 222 ? 25.815 58.489 13.878 1.00 15.12 223 VAL A CA 1
ATOM 1786 C C . VAL A 1 222 ? 26.267 58.427 12.403 1.00 15.03 223 VAL A C 1
ATOM 1787 O O . VAL A 1 222 ? 27.404 58.763 12.083 1.00 16.13 223 VAL A O 1
ATOM 1791 N N . SER A 1 223 ? 25.506 57.654 11.635 1.00 13.59 224 SER A N 1
ATOM 1792 C CA . SER A 1 223 ? 25.709 57.424 10.208 1.00 14.44 224 SER A CA 1
ATOM 1793 C C . SER A 1 223 ? 24.985 58.490 9.395 1.00 13.71 224 SER A C 1
ATOM 1794 O O . SER A 1 223 ? 23.879 58.894 9.761 1.00 10.61 224 SER A O 1
ATOM 1797 N N . TRP A 1 224 ? 25.541 58.833 8.232 1.00 11.35 225 TRP A N 1
ATOM 1798 C CA . TRP A 1 224 ? 24.803 59.592 7.225 1.00 10.70 225 TRP A CA 1
ATOM 1799 C C . TRP A 1 224 ? 25.128 59.098 5.832 1.00 11.96 225 TRP A C 1
ATOM 1800 O O . TRP A 1 224 ? 26.294 59.056 5.430 1.00 8.71 225 TRP A O 1
ATOM 1811 N N . ALA A 1 225 ? 24.090 58.669 5.128 1.00 10.97 226 ALA A N 1
ATOM 1812 C CA . ALA A 1 225 ? 24.229 58.161 3.777 1.00 12.26 226 ALA A CA 1
ATOM 1813 C C . ALA A 1 225 ? 23.253 58.893 2.875 1.00 13.24 226 ALA A C 1
ATOM 1814 O O . ALA A 1 225 ? 22.170 59.283 3.307 1.00 13.22 226 ALA A O 1
ATOM 1816 N N . VAL A 1 226 ? 23.695 59.186 1.661 1.00 13.54 227 VAL A N 1
ATOM 1817 C CA . VAL A 1 226 ? 22.910 59.954 0.701 1.00 13.08 227 VAL A CA 1
ATOM 1818 C C . VAL A 1 226 ? 22.879 59.133 -0.617 1.00 12.30 227 VAL A C 1
ATOM 1819 O O . VAL A 1 226 ? 23.866 58.467 -0.950 1.00 11.07 227 VAL A O 1
ATOM 1823 N N . PRO A 1 227 ? 21.695 59.018 -1.274 1.00 11.90 228 PRO A N 1
ATOM 1824 C CA . PRO A 1 227 ? 21.571 58.012 -2.341 1.00 8.90 228 PRO A CA 1
ATOM 1825 C C . PRO A 1 227 ? 22.283 58.393 -3.636 1.00 8.64 228 PRO A C 1
ATOM 1826 O O . PRO A 1 227 ? 22.377 59.569 -3.982 1.00 9.95 228 PRO A O 1
ATOM 1830 N N . TYR A 1 228 ? 22.912 57.406 -4.264 1.00 9.01 229 TYR A N 1
ATOM 1831 C CA . TYR A 1 228 ? 23.524 57.614 -5.567 1.00 11.91 229 TYR A CA 1
ATOM 1832 C C . TYR A 1 228 ? 22.508 58.025 -6.650 1.00 12.73 229 TYR A C 1
ATOM 1833 O O . TYR A 1 228 ? 22.698 59.040 -7.321 1.00 13.52 229 TYR A O 1
ATOM 1842 N N . SER A 1 229 ? 21.435 57.242 -6.800 1.00 15.06 230 SER A N 1
ATOM 1843 C CA . SER A 1 229 ? 20.319 57.559 -7.709 1.00 15.42 230 SER A CA 1
ATOM 1844 C C . SER A 1 229 ? 19.210 58.227 -6.943 1.00 15.27 230 SER A C 1
ATOM 1845 O O . SER A 1 229 ? 19.080 58.027 -5.743 1.00 13.13 230 SER A O 1
ATOM 1848 N N . THR A 1 230 ? 18.198 58.591 -7.708 1.00 14.01 231 THR A N 1
ATOM 1849 C CA . THR A 1 230 ? 16.957 59.070 -7.143 1.00 16.96 231 THR A CA 1
ATOM 1850 C C . THR A 1 230 ? 15.999 57.887 -6.944 1.00 17.27 231 THR A C 1
ATOM 1851 O O . THR A 1 230 ? 14.827 58.083 -6.619 1.00 17.50 231 THR A O 1
ATOM 1855 N N . SER A 1 231 ? 16.496 56.662 -7.107 1.00 17.46 232 SER A N 1
ATOM 1856 C CA . SER A 1 231 ? 15.623 55.491 -7.039 1.00 17.84 232 SER A CA 1
ATOM 1857 C C . SER A 1 231 ? 15.099 55.201 -5.622 1.00 18.81 232 SER A C 1
ATOM 1858 O O . SER A 1 231 ? 15.781 55.453 -4.628 1.00 18.85 232 SER A O 1
ATOM 1861 N N . GLU A 1 232 ? 13.950 54.545 -5.540 1.00 19.79 233 GLU A N 1
ATOM 1862 C CA . GLU A 1 232 ? 13.391 54.161 -4.253 1.00 20.36 233 GLU A CA 1
ATOM 1863 C C . GLU A 1 232 ? 14.293 53.161 -3.525 1.00 18.80 233 GLU A C 1
ATOM 1864 O O . GLU A 1 232 ? 14.466 53.248 -2.319 1.00 20.15 233 GLU A O 1
ATOM 1870 N N . GLU A 1 233 ? 14.949 52.280 -4.274 1.00 17.88 234 GLU A N 1
ATOM 1871 C CA . GLU A 1 233 ? 15.842 51.287 -3.692 1.00 16.89 234 GLU A CA 1
ATOM 1872 C C . GLU A 1 233 ? 17.095 51.903 -3.058 1.00 18.05 234 GLU A C 1
ATOM 1873 O O . GLU A 1 233 ? 17.525 51.483 -1.976 1.00 15.65 234 GLU A O 1
ATOM 1879 N N . ASP A 1 234 ? 17.698 52.877 -3.738 1.00 13.63 235 ASP A N 1
ATOM 1880 C CA . ASP A 1 234 ? 18.862 53.580 -3.196 1.00 13.02 235 ASP A CA 1
ATOM 1881 C C . ASP A 1 234 ? 18.497 54.376 -1.964 1.00 12.58 235 ASP A C 1
ATOM 1882 O O . ASP A 1 234 ? 19.259 54.423 -1.001 1.00 12.75 235 ASP A O 1
ATOM 1887 N N . LYS A 1 235 ? 17.300 54.948 -1.991 1.00 13.80 236 LYS A N 1
ATOM 1888 C CA . LYS A 1 235 ? 16.751 55.690 -0.865 1.00 14.17 236 LYS A CA 1
ATOM 1889 C C . LYS A 1 235 ? 16.538 54.765 0.333 1.00 13.75 236 LYS A C 1
ATOM 1890 O O . LYS A 1 235 ? 16.953 55.069 1.449 1.00 14.33 236 LYS A O 1
ATOM 1896 N N . ALA A 1 236 ? 15.986 53.591 0.066 1.00 10.54 237 ALA A N 1
ATOM 1897 C CA . ALA A 1 236 ? 15.819 52.562 1.080 1.00 12.71 237 ALA A CA 1
ATOM 1898 C C . ALA A 1 236 ? 17.145 52.125 1.693 1.00 12.87 237 ALA A C 1
ATOM 1899 O O . ALA A 1 236 ? 17.238 51.979 2.915 1.00 14.03 237 ALA A O 1
ATOM 1901 N N . ALA A 1 237 ? 18.157 51.901 0.854 1.00 12.11 238 ALA A N 1
ATOM 1902 C CA . ALA A 1 237 ? 19.470 51.452 1.322 1.00 12.37 238 ALA A CA 1
ATOM 1903 C C . ALA A 1 237 ? 20.143 52.477 2.246 1.00 13.28 238 ALA A C 1
ATOM 1904 O O . ALA A 1 237 ? 20.841 52.107 3.195 1.00 14.33 238 ALA A O 1
ATOM 1906 N N . CYS A 1 238 ? 19.970 53.761 1.944 1.00 13.26 239 CYS A N 1
ATOM 1907 C CA . CYS A 1 238 ? 20.498 54.825 2.787 1.00 12.19 239 CYS A CA 1
ATOM 1908 C C . CYS A 1 238 ? 19.740 54.882 4.103 1.00 12.12 239 CYS A C 1
ATOM 1909 O O . CYS A 1 238 ? 20.324 55.178 5.142 1.00 11.08 239 CYS A O 1
ATOM 1912 N N . ALA A 1 239 ? 18.430 54.650 4.050 1.00 13.04 240 ALA A N 1
ATOM 1913 C CA . ALA A 1 239 ? 17.611 54.655 5.257 1.00 13.06 240 ALA A CA 1
ATOM 1914 C C . ALA A 1 239 ? 18.047 53.561 6.222 1.00 13.67 240 ALA A C 1
ATOM 1915 O O . ALA A 1 239 ? 18.131 53.792 7.426 1.00 13.53 240 ALA A O 1
ATOM 1917 N N . ARG A 1 240 ? 18.341 52.374 5.697 1.00 13.75 241 ARG A N 1
ATOM 1918 C CA . ARG A 1 240 ? 18.852 51.279 6.530 1.00 12.30 241 ARG A CA 1
ATOM 1919 C C . ARG A 1 240 ? 20.200 51.616 7.155 1.00 16.13 241 ARG A C 1
ATOM 1920 O O . ARG A 1 240 ? 20.405 51.434 8.369 1.00 16.96 241 ARG A O 1
ATOM 1928 N N . THR A 1 241 ? 21.110 52.130 6.332 1.00 13.15 242 THR A N 1
ATOM 1929 C CA . THR A 1 241 ? 22.429 52.561 6.794 1.00 13.67 242 THR A CA 1
ATOM 1930 C C . THR A 1 241 ? 22.373 53.612 7.909 1.00 13.29 242 THR A C 1
ATOM 1931 O O . THR A 1 241 ? 23.100 53.518 8.908 1.00 14.73 242 THR A O 1
ATOM 1935 N N . ILE A 1 242 ? 21.532 54.625 7.719 1.00 12.20 243 ILE A N 1
ATOM 1936 C CA . ILE A 1 242 ? 21.363 55.683 8.702 1.00 10.02 243 ILE A CA 1
ATOM 1937 C C . ILE A 1 242 ? 20.706 55.115 9.958 1.00 10.12 243 ILE A C 1
ATOM 1938 O O . ILE A 1 242 ? 21.179 55.325 11.074 1.00 9.08 243 ILE A O 1
ATOM 1943 N N . SER A 1 243 ? 19.622 54.380 9.782 1.00 8.63 244 SER A N 1
ATOM 1944 C CA . SER A 1 243 ? 18.814 53.992 10.929 1.00 11.73 244 SER A CA 1
ATOM 1945 C C . SER A 1 243 ? 19.437 52.968 11.871 1.00 9.13 244 SER A C 1
ATOM 1946 O O . SER A 1 243 ? 19.122 52.957 13.051 1.00 12.42 244 SER A O 1
ATOM 1949 N N . LEU A 1 244 ? 20.285 52.084 11.368 1.00 8.73 245 LEU A N 1
ATOM 1950 C CA . LEU A 1 244 ? 20.831 51.052 12.235 1.00 9.88 245 LEU A CA 1
ATOM 1951 C C . LEU A 1 244 ? 21.798 51.652 13.259 1.00 11.72 245 LEU A C 1
ATOM 1952 O O . LEU A 1 244 ? 21.943 51.139 14.370 1.00 11.67 245 LEU A O 1
ATOM 1957 N N . HIS A 1 245 ? 22.443 52.755 12.896 1.00 11.76 246 HIS A N 1
ATOM 1958 C CA . HIS A 1 245 ? 23.377 53.420 13.801 1.00 11.51 246 HIS A CA 1
ATOM 1959 C C . HIS A 1 245 ? 22.649 54.164 14.919 1.00 11.47 246 HIS A C 1
ATOM 1960 O O . HIS A 1 245 ? 23.118 54.191 16.062 1.00 10.04 246 HIS A O 1
ATOM 1967 N N . SER A 1 246 ? 21.666 54.966 14.525 1.00 10.10 247 SER A N 1
ATOM 1968 C CA . SER A 1 246 ? 21.039 55.913 15.445 1.00 12.92 247 SER A CA 1
ATOM 1969 C C . SER A 1 246 ? 19.636 55.479 15.855 1.00 12.98 247 SER A C 1
ATOM 1970 O O . SER A 1 246 ? 19.420 55.078 16.996 1.00 14.43 247 SER A O 1
ATOM 1973 N N . ASP A 1 247 ? 18.720 55.440 14.894 1.00 13.82 248 ASP A N 1
ATOM 1974 C CA . ASP A 1 247 ? 17.313 55.160 15.167 1.00 14.00 248 ASP A CA 1
ATOM 1975 C C . ASP A 1 247 ? 17.065 53.836 15.875 1.00 14.57 248 ASP A C 1
ATOM 1976 O O . ASP A 1 247 ? 16.106 53.709 16.647 1.00 14.83 248 ASP A O 1
ATOM 1981 N N . TRP A 1 248 ? 17.841 52.818 15.516 1.00 13.65 249 TRP A N 1
ATOM 1982 C CA . TRP A 1 248 ? 17.653 51.504 16.108 1.00 15.78 249 TRP A CA 1
ATOM 1983 C C . TRP A 1 248 ? 17.851 51.549 17.622 1.00 15.84 249 TRP A C 1
ATOM 1984 O O . TRP A 1 248 ? 17.215 50.797 18.348 1.00 15.73 249 TRP A O 1
ATOM 1995 N N . PHE A 1 249 ? 18.615 52.526 18.095 1.00 12.83 250 PHE A N 1
ATOM 1996 C CA . PHE A 1 249 ? 18.858 52.676 19.517 1.00 13.17 250 PHE A CA 1
ATOM 1997 C C . PHE A 1 249 ? 18.062 53.837 20.096 1.00 15.89 250 PHE A C 1
ATOM 1998 O O . PHE A 1 249 ? 17.459 53.717 21.177 1.00 15.34 250 PHE A O 1
ATOM 2006 N N . LEU A 1 250 ? 17.914 54.883 19.286 1.00 14.89 251 LEU A N 1
ATOM 2007 C CA . LEU A 1 250 ? 17.211 56.095 19.689 1.00 12.62 251 LEU A CA 1
ATOM 2008 C C . LEU A 1 250 ? 15.687 56.026 19.608 1.00 11.26 251 LEU A C 1
ATOM 2009 O O . LEU A 1 250 ? 15.012 56.680 20.404 1.00 12.40 251 LEU A O 1
ATOM 2014 N N . GLN A 1 251 ? 15.132 55.244 18.683 1.00 11.21 252 GLN A N 1
ATOM 2015 C CA . GLN A 1 251 ? 13.675 55.119 18.654 1.00 13.78 252 GLN A CA 1
ATOM 2016 C C . GLN A 1 251 ? 13.129 54.338 19.877 1.00 13.72 252 GLN A C 1
ATOM 2017 O O . GLN A 1 251 ? 12.216 54.822 20.558 1.00 16.69 252 GLN A O 1
ATOM 2023 N N . PRO A 1 252 ? 13.811 53.252 20.302 1.00 12.51 253 PRO A N 1
ATOM 2024 C CA . PRO A 1 252 ? 13.430 52.646 21.583 1.00 9.55 253 PRO A CA 1
ATOM 2025 C C . PRO A 1 252 ? 13.427 53.634 22.750 1.00 13.28 253 PRO A C 1
ATOM 2026 O O . PRO A 1 252 ? 12.419 53.791 23.439 1.00 12.15 253 PRO A O 1
ATOM 2030 N N . ILE A 1 253 ? 14.496 54.416 22.847 1.00 12.24 254 ILE A N 1
ATOM 2031 C CA . ILE A 1 253 ? 14.712 55.287 23.990 1.00 11.34 254 ILE A CA 1
ATOM 2032 C C . ILE A 1 253 ? 13.678 56.406 24.003 1.00 15.75 254 ILE A C 1
ATOM 2033 O O . ILE A 1 253 ? 13.059 56.666 25.035 1.00 16.22 254 ILE A O 1
ATOM 2038 N N . TYR A 1 254 ? 13.425 56.997 22.836 1.00 15.94 255 TYR A N 1
ATOM 2039 C CA . TYR A 1 254 ? 12.565 58.169 22.739 1.00 15.55 255 TYR A CA 1
ATOM 2040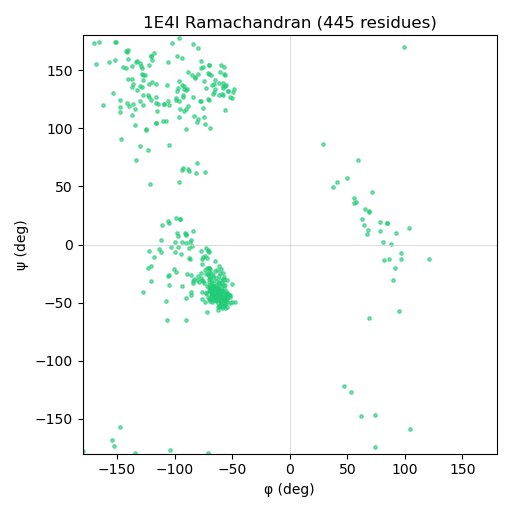 C C . TYR A 1 254 ? 11.116 57.874 22.435 1.00 15.64 255 TYR A C 1
ATOM 2041 O O . TYR A 1 254 ? 10.239 58.613 22.853 1.00 17.34 255 TYR A O 1
ATOM 2050 N N . GLN A 1 255 ? 10.860 56.865 21.620 1.00 18.85 256 GLN A N 1
ATOM 2051 C CA . GLN A 1 255 ? 9.525 56.679 21.077 1.00 20.32 256 GLN A CA 1
ATOM 2052 C C . GLN A 1 255 ? 8.928 55.310 21.418 1.00 23.18 256 GLN A C 1
ATOM 2053 O O . GLN A 1 255 ? 7.742 55.065 21.192 1.00 24.67 256 GLN A O 1
ATOM 2059 N N . GLY A 1 256 ? 9.726 54.458 22.052 1.00 21.15 257 GLY A N 1
ATOM 2060 C CA . GLY A 1 256 ? 9.200 53.225 22.601 1.00 18.29 257 GLY A CA 1
ATOM 2061 C C . GLY A 1 256 ? 9.081 52.042 21.665 1.00 16.96 257 GLY A C 1
ATOM 2062 O O . GLY A 1 256 ? 8.366 51.086 21.964 1.00 18.64 257 GLY A O 1
ATOM 2063 N N . SER A 1 257 ? 9.788 52.068 20.549 1.00 14.28 258 SER A N 1
ATOM 2064 C CA . SER A 1 257 ? 9.754 50.931 19.640 1.00 15.49 258 SER A CA 1
ATOM 2065 C C . SER A 1 257 ? 10.998 50.918 18.788 1.00 15.66 258 SER A C 1
ATOM 2066 O O . SER A 1 257 ? 11.592 51.966 18.538 1.00 17.51 258 SER A O 1
ATOM 2069 N N . TYR A 1 258 ? 11.348 49.751 18.273 1.00 13.77 259 TYR A N 1
ATOM 2070 C CA . TYR A 1 258 ? 12.382 49.664 17.256 1.00 15.25 259 TYR A CA 1
ATOM 2071 C C . TYR A 1 258 ? 11.823 50.105 15.911 1.00 17.67 259 TYR A C 1
ATOM 2072 O O . TYR A 1 258 ? 10.626 49.942 15.653 1.00 18.37 259 TYR A O 1
ATOM 2081 N N . PRO A 1 259 ? 12.685 50.644 15.023 1.00 17.19 260 PRO A N 1
ATOM 2082 C CA . PRO A 1 259 ? 12.306 51.030 13.650 1.00 16.59 260 PRO A CA 1
ATOM 2083 C C . PRO A 1 259 ? 11.697 49.841 12.901 1.00 15.87 260 PRO A C 1
ATOM 2084 O O . PRO A 1 259 ? 12.361 48.815 12.728 1.00 16.32 260 PRO A O 1
ATOM 2088 N N . GLN A 1 260 ? 10.420 49.933 12.532 1.00 15.90 261 GLN A N 1
ATOM 2089 C CA . GLN A 1 260 ? 9.700 48.748 12.053 1.00 16.00 261 GLN A CA 1
ATOM 2090 C C . GLN A 1 260 ? 10.285 48.140 10.788 1.00 15.77 261 GLN A C 1
ATOM 2091 O O . GLN A 1 260 ? 10.417 46.920 10.695 1.00 19.02 261 GLN A O 1
ATOM 2097 N N . PHE A 1 261 ? 10.563 48.975 9.784 1.00 18.39 262 PHE A N 1
ATOM 2098 C CA . PHE A 1 261 ? 11.448 48.570 8.693 1.00 20.25 262 PHE A CA 1
ATOM 2099 C C . PHE A 1 261 ? 12.748 48.389 9.438 1.00 23.76 262 PHE A C 1
ATOM 2100 O O . PHE A 1 261 ? 13.033 49.159 10.346 1.00 32.82 262 PHE A O 1
ATOM 2108 N N . LEU A 1 262 ? 13.525 47.389 9.084 1.00 21.84 263 LEU A N 1
ATOM 2109 C CA . LEU A 1 262 ? 14.656 46.942 9.918 1.00 19.08 263 LEU A CA 1
ATOM 2110 C C . LEU A 1 262 ? 14.228 45.804 10.810 1.00 17.39 263 LEU A C 1
ATOM 2111 O O . LEU A 1 262 ? 14.762 44.716 10.656 1.00 17.83 263 LEU A O 1
ATOM 2116 N N . VAL A 1 263 ? 13.202 46.000 11.647 1.00 18.37 264 VAL A N 1
ATOM 2117 C CA . VAL A 1 263 ? 12.575 44.852 12.319 1.00 15.60 264 VAL A CA 1
ATOM 2118 C C . VAL A 1 263 ? 12.133 43.886 11.228 1.00 15.37 264 VAL A C 1
ATOM 2119 O O . VAL A 1 263 ? 12.637 42.769 11.141 1.00 17.72 264 VAL A O 1
ATOM 2123 N N . ASP A 1 264 ? 11.413 44.412 10.248 1.00 16.17 265 ASP A N 1
ATOM 2124 C CA . ASP A 1 264 ? 11.017 43.607 9.104 1.00 14.21 265 ASP A CA 1
ATOM 2125 C C . ASP A 1 264 ? 12.198 43.110 8.271 1.00 14.50 265 ASP A C 1
ATOM 2126 O O . ASP A 1 264 ? 12.255 41.936 7.917 1.00 17.45 265 ASP A O 1
ATOM 2131 N N . TRP A 1 265 ? 13.203 43.957 8.068 1.00 14.79 266 TRP A N 1
ATOM 2132 C CA . TRP A 1 265 ? 14.412 43.559 7.337 1.00 14.10 266 TRP A CA 1
ATOM 2133 C C . TRP A 1 265 ? 15.139 42.380 8.008 1.00 15.79 266 TRP A C 1
ATOM 2134 O O . TRP A 1 265 ? 15.584 41.438 7.335 1.00 15.70 266 TRP A O 1
ATOM 2145 N N . PHE A 1 266 ? 15.275 42.443 9.331 1.00 15.07 267 PHE A N 1
ATOM 2146 C CA . PHE A 1 266 ? 16.020 41.441 10.087 1.00 14.98 267 PHE A CA 1
ATOM 2147 C C . PHE A 1 266 ? 15.187 40.178 10.234 1.00 15.99 267 PHE A C 1
ATOM 2148 O O . PHE A 1 266 ? 15.716 39.060 10.181 1.00 14.84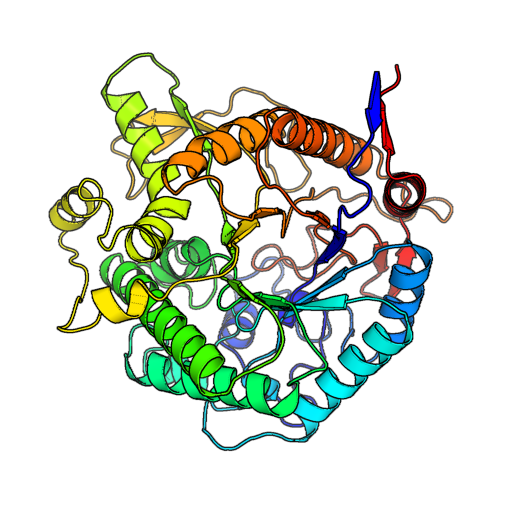 267 PHE A O 1
ATOM 2156 N N . ALA A 1 267 ? 13.871 40.354 10.236 1.00 15.20 268 ALA A N 1
ATOM 2157 C CA . ALA A 1 267 ? 12.972 39.215 10.298 1.00 18.10 268 ALA A CA 1
ATOM 2158 C C . ALA A 1 267 ? 13.080 38.390 9.028 1.00 21.51 268 ALA A C 1
ATOM 2159 O O . ALA A 1 267 ? 13.137 37.161 9.086 1.00 22.78 268 ALA A O 1
ATOM 2161 N N . GLU A 1 268 ? 13.260 39.058 7.896 1.00 26.46 269 GLU A N 1
ATOM 2162 C CA . GLU A 1 268 ? 13.510 38.353 6.638 1.00 32.00 269 GLU A CA 1
ATOM 2163 C C . GLU A 1 268 ? 14.784 37.521 6.725 1.00 31.00 269 GLU A C 1
ATOM 2164 O O . GLU A 1 268 ? 14.920 36.506 6.037 1.00 28.77 269 GLU A O 1
ATOM 2170 N N . GLN A 1 269 ? 15.738 37.994 7.526 1.00 29.12 270 GLN A N 1
ATOM 2171 C CA . GLN A 1 269 ? 16.987 37.281 7.754 1.00 28.11 270 GLN A CA 1
ATOM 2172 C C . GLN A 1 269 ? 16.906 36.323 8.945 1.00 28.74 270 GLN A C 1
ATOM 2173 O O . GLN A 1 269 ? 17.910 35.769 9.370 1.00 31.50 270 GLN A O 1
ATOM 2179 N N . GLY A 1 270 ? 15.704 36.124 9.474 1.00 29.90 271 GLY A N 1
ATOM 2180 C CA . GLY A 1 270 ? 15.502 35.135 10.517 1.00 28.46 271 GLY A CA 1
ATOM 2181 C C . GLY A 1 270 ? 15.941 35.557 11.908 1.00 26.72 271 GLY A C 1
ATOM 2182 O O . GLY A 1 270 ? 16.155 34.712 12.774 1.00 30.12 271 GLY A O 1
ATOM 2183 N N . ALA A 1 271 ? 16.085 36.852 12.144 1.00 22.06 272 ALA A N 1
ATOM 2184 C CA . ALA A 1 271 ? 16.450 37.312 13.475 1.00 20.08 272 ALA A CA 1
ATOM 2185 C C . ALA A 1 271 ? 15.332 38.161 14.074 1.00 20.08 272 ALA A C 1
ATOM 2186 O O . ALA A 1 271 ? 14.671 38.930 13.366 1.00 18.72 272 ALA A O 1
ATOM 2188 N N . THR A 1 272 ? 15.053 37.946 15.356 1.00 21.86 273 THR A N 1
ATOM 2189 C CA . THR A 1 272 ? 14.036 38.724 16.062 1.00 21.65 273 THR A CA 1
ATOM 2190 C C . THR A 1 272 ? 14.613 39.350 17.327 1.00 17.47 273 THR A C 1
ATOM 2191 O O . THR A 1 272 ? 15.476 38.767 17.979 1.00 16.50 273 THR A O 1
ATOM 2195 N N . VAL A 1 273 ? 14.139 40.536 17.677 1.00 16.13 274 VAL A N 1
ATOM 2196 C CA . VAL A 1 273 ? 14.575 41.171 18.912 1.00 17.23 274 VAL A CA 1
ATOM 2197 C C . VAL A 1 273 ? 14.007 40.429 20.137 1.00 17.09 274 VAL A C 1
ATOM 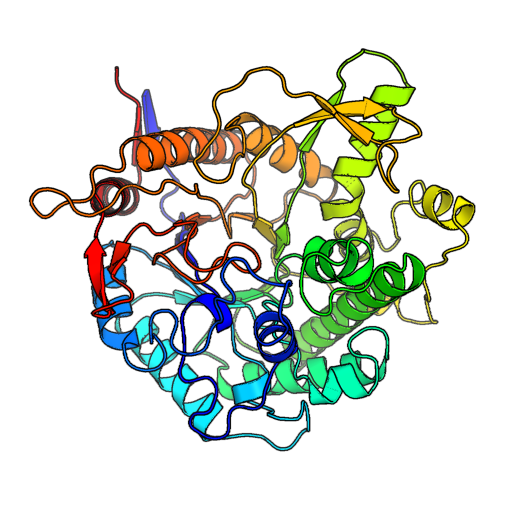2198 O O . VAL A 1 273 ? 12.802 40.206 20.234 1.00 17.59 274 VAL A O 1
ATOM 2202 N N . PRO A 1 274 ? 14.876 39.978 21.053 1.00 17.77 275 PRO A N 1
ATOM 2203 C CA . PRO A 1 274 ? 14.398 39.242 22.242 1.00 18.77 275 PRO A CA 1
ATOM 2204 C C . PRO A 1 274 ? 13.706 40.137 23.299 1.00 18.23 275 PRO A C 1
ATOM 2205 O O . PRO A 1 274 ? 14.208 40.309 24.415 1.00 19.90 275 PRO A O 1
ATOM 2209 N N . ILE A 1 275 ? 12.597 40.765 22.914 1.00 16.61 276 ILE A N 1
ATOM 2210 C CA . ILE A 1 275 ? 11.909 41.717 23.771 1.00 16.52 276 ILE A CA 1
ATOM 2211 C C . ILE A 1 275 ? 11.104 40.969 24.835 1.00 20.67 276 ILE A C 1
ATOM 2212 O O . ILE A 1 275 ? 10.318 40.080 24.514 1.00 21.25 276 ILE A O 1
ATOM 2217 N N . GLN A 1 276 ? 11.360 41.273 26.102 1.00 19.54 277 GLN A N 1
ATOM 2218 C CA . GLN A 1 276 ? 10.580 40.698 27.194 1.00 21.43 277 GLN A CA 1
ATOM 2219 C C . GLN A 1 276 ? 9.625 41.733 27.779 1.00 21.39 277 GLN A C 1
ATOM 2220 O O . GLN A 1 276 ? 9.839 42.938 27.624 1.00 22.48 277 GLN A O 1
ATOM 2226 N N . ASP A 1 277 ? 8.556 41.271 28.418 1.00 23.72 278 ASP A N 1
ATOM 2227 C CA . ASP A 1 277 ? 7.610 42.168 29.071 1.00 23.49 278 ASP A CA 1
ATOM 2228 C C . ASP A 1 277 ? 8.339 43.157 29.955 1.00 20.95 278 ASP A C 1
ATOM 2229 O O . ASP A 1 277 ? 9.237 42.772 30.700 1.00 20.27 278 ASP A O 1
ATOM 2234 N N . GLY A 1 278 ? 8.002 44.436 29.812 1.00 19.05 279 GLY A N 1
ATOM 2235 C CA . GLY A 1 278 ? 8.616 45.477 30.623 1.00 19.22 279 GLY A CA 1
ATOM 2236 C C . GLY A 1 278 ? 9.857 46.108 30.003 1.00 17.13 279 GLY A C 1
ATOM 2237 O O . GLY A 1 278 ? 10.189 47.250 30.326 1.00 19.22 279 GLY A O 1
ATOM 2238 N N . ASP A 1 279 ? 10.482 45.410 29.053 1.00 15.82 280 ASP A N 1
ATOM 2239 C CA . ASP A 1 279 ? 11.736 45.864 28.452 1.00 16.05 280 ASP A CA 1
ATOM 2240 C C . ASP A 1 279 ? 11.615 47.237 27.795 1.00 17.21 280 ASP A C 1
ATOM 2241 O O . ASP A 1 279 ? 12.400 48.141 28.079 1.00 17.98 280 ASP A O 1
ATOM 2246 N N . MET A 1 280 ? 10.590 47.422 26.971 1.00 18.23 281 MET A N 1
ATOM 2247 C CA . MET A 1 280 ? 10.490 48.652 26.212 1.00 16.77 281 MET A CA 1
ATOM 2248 C C . MET A 1 280 ? 10.220 49.836 27.129 1.00 17.32 281 MET A C 1
ATOM 2249 O O . MET A 1 280 ? 10.794 50.912 26.940 1.00 15.40 281 MET A O 1
ATOM 2254 N N . ASP A 1 281 ? 9.486 49.595 28.216 1.00 18.64 282 ASP A N 1
ATOM 2255 C CA . ASP A 1 281 ? 9.250 50.643 29.217 1.00 22.15 282 ASP A CA 1
ATOM 2256 C C . ASP A 1 281 ? 10.550 51.052 29.897 1.00 18.87 282 ASP A C 1
ATOM 2257 O O . ASP A 1 281 ? 10.762 52.228 30.188 1.00 19.34 282 ASP A O 1
ATOM 2262 N N . ILE A 1 282 ? 11.351 50.064 30.269 1.00 16.22 283 ILE A N 1
ATOM 2263 C CA . ILE A 1 282 ? 12.657 50.323 30.866 1.00 15.01 283 ILE A CA 1
ATOM 2264 C C . ILE A 1 282 ? 13.503 51.199 29.930 1.00 12.83 283 ILE A C 1
ATOM 2265 O O . ILE A 1 282 ? 14.079 52.199 30.344 1.00 14.98 283 ILE A O 1
ATOM 2270 N N . ILE A 1 283 ? 13.555 50.820 28.658 1.00 14.80 284 ILE A N 1
ATOM 2271 C CA . ILE A 1 283 ? 14.424 51.480 27.683 1.00 13.96 284 ILE A CA 1
ATOM 2272 C C . ILE A 1 283 ? 13.985 52.921 27.424 1.00 14.94 284 ILE A C 1
ATOM 2273 O O . ILE A 1 283 ? 14.807 53.784 27.124 1.00 16.16 284 ILE A O 1
ATOM 2278 N N . GLY A 1 284 ? 12.702 53.192 27.626 1.00 13.84 285 GLY A N 1
ATOM 2279 C CA . GLY A 1 284 ? 12.179 54.518 27.378 1.00 14.87 285 GLY A CA 1
ATOM 2280 C C . GLY A 1 284 ? 12.378 55.474 28.535 1.00 16.99 285 GLY A C 1
ATOM 2281 O O . GLY A 1 284 ? 11.788 56.556 28.565 1.00 17.63 285 GLY A O 1
ATOM 2282 N N . GLU A 1 285 ? 13.189 55.076 29.503 1.00 15.99 286 GLU A N 1
ATOM 2283 C CA . GLU A 1 285 ? 13.540 55.947 30.616 1.00 16.93 286 GLU A CA 1
ATOM 2284 C C . GLU A 1 285 ? 14.043 57.297 30.092 1.00 18.42 286 GLU A C 1
ATOM 2285 O O . GLU A 1 285 ? 14.861 57.343 29.180 1.00 16.58 286 GLU A O 1
ATOM 2291 N N . PRO A 1 286 ? 13.460 58.409 30.571 1.00 19.05 287 PRO A N 1
ATOM 2292 C CA . PRO A 1 286 ? 13.871 59.735 30.095 1.00 15.44 287 PRO A CA 1
ATOM 2293 C C . PRO A 1 286 ? 15.353 59.987 30.324 1.00 17.95 287 PRO A C 1
ATOM 2294 O O . PRO A 1 286 ? 15.887 59.660 31.391 1.00 17.04 287 PRO A O 1
ATOM 2298 N N . ILE A 1 287 ? 16.021 60.556 29.324 1.00 15.05 288 ILE A N 1
ATOM 2299 C CA . ILE A 1 287 ? 17.411 60.968 29.483 1.00 15.16 288 ILE A CA 1
ATOM 2300 C C . ILE A 1 287 ? 17.581 62.466 29.240 1.00 15.14 288 ILE A C 1
ATOM 2301 O O . ILE A 1 287 ? 16.695 63.114 28.678 1.00 12.03 288 ILE A O 1
ATOM 2306 N N . ASP A 1 288 ? 18.699 63.015 29.706 1.00 14.76 289 ASP A N 1
ATOM 2307 C CA . ASP A 1 288 ? 18.902 64.458 29.737 1.00 16.33 289 ASP A CA 1
ATOM 2308 C C . ASP A 1 288 ? 19.538 65.052 28.481 1.00 17.21 289 ASP A C 1
ATOM 2309 O O . ASP A 1 288 ? 19.344 66.236 28.193 1.00 17.58 289 ASP A O 1
ATOM 2314 N N . MET A 1 289 ? 20.293 64.232 27.748 1.00 17.28 290 MET A N 1
ATOM 2315 C CA . MET A 1 289 ? 20.969 64.646 26.517 1.00 14.12 290 MET A CA 1
ATOM 2316 C C . MET A 1 289 ? 21.420 63.388 25.789 1.00 14.62 290 MET A C 1
ATOM 2317 O O . MET A 1 289 ? 21.321 62.284 26.328 1.00 13.34 290 MET A O 1
ATOM 2322 N N . ILE A 1 290 ? 21.949 63.552 24.583 1.00 13.18 291 ILE A N 1
ATOM 2323 C CA . ILE A 1 290 ? 22.734 62.498 23.964 1.00 10.46 291 ILE A CA 1
ATOM 2324 C C . ILE A 1 290 ? 24.062 63.054 23.484 1.00 13.57 291 ILE A C 1
ATOM 2325 O O . ILE A 1 290 ? 24.222 64.277 23.299 1.00 13.07 291 ILE A O 1
ATOM 2330 N N . GLY A 1 291 ? 25.041 62.162 23.426 1.00 12.18 292 GLY A N 1
ATOM 2331 C CA . GLY A 1 291 ? 26.270 62.439 22.726 1.00 12.69 292 GLY A CA 1
ATOM 2332 C C . GLY A 1 291 ? 26.118 61.838 21.342 1.00 11.84 292 GLY A C 1
ATOM 2333 O O . GLY A 1 291 ? 25.350 60.900 21.171 1.00 12.19 292 GLY A O 1
ATOM 2334 N N . ILE A 1 292 ? 26.627 62.563 20.350 1.00 14.44 293 ILE A N 1
ATOM 2335 C CA . ILE A 1 292 ? 26.665 62.160 18.946 1.00 13.63 293 ILE A CA 1
ATOM 2336 C C . ILE A 1 292 ? 28.147 62.030 18.555 1.00 12.82 293 ILE A C 1
ATOM 2337 O O . ILE A 1 292 ? 28.950 62.906 18.874 1.00 11.05 293 ILE A O 1
ATOM 2342 N N . ASN A 1 293 ? 28.522 60.878 18.008 1.00 14.68 294 ASN A N 1
ATOM 2343 C CA . ASN A 1 293 ? 29.888 60.641 17.511 1.00 13.47 294 ASN A CA 1
ATOM 2344 C C . ASN A 1 293 ? 29.839 60.597 15.994 1.00 11.38 294 ASN A C 1
ATOM 2345 O O . ASN A 1 293 ? 29.048 59.841 15.420 1.00 10.32 294 ASN A O 1
ATOM 2350 N N . TYR A 1 294 ? 30.593 61.490 15.359 1.00 11.96 295 TYR A N 1
ATOM 2351 C CA . TYR A 1 294 ? 30.524 61.705 13.912 1.00 12.10 295 TYR A CA 1
ATOM 2352 C C . TYR A 1 294 ? 31.920 61.854 13.316 1.00 11.44 295 TYR A C 1
ATOM 2353 O O . TYR A 1 294 ? 32.707 62.669 13.784 1.00 10.77 295 TYR A O 1
ATOM 2362 N N . TYR A 1 295 ? 32.155 61.183 12.195 1.00 10.27 296 TYR A N 1
ATOM 2363 C CA . TYR A 1 295 ? 33.383 61.365 11.416 1.00 14.15 296 TYR A CA 1
ATOM 2364 C C . TYR A 1 295 ? 33.138 61.675 9.941 1.00 11.74 296 TYR A C 1
ATOM 2365 O O . TYR A 1 295 ? 33.945 62.343 9.306 1.00 13.14 296 TYR A O 1
ATOM 2374 N N . SER A 1 296 ? 32.163 60.994 9.353 1.00 13.75 297 SER A N 1
ATOM 2375 C CA . SER A 1 296 ? 32.111 60.852 7.907 1.00 13.99 297 SER A CA 1
ATOM 2376 C C . SER A 1 296 ? 30.675 60.678 7.426 1.00 13.94 297 SER A C 1
ATOM 2377 O O . SER A 1 296 ? 29.803 60.267 8.201 1.00 13.20 297 SER A O 1
ATOM 2380 N N . MET A 1 297 ? 30.559 60.656 6.103 1.00 9.92 298 MET A N 1
ATOM 2381 C CA . MET A 1 297 ? 29.312 60.700 5.357 1.00 12.82 298 MET A CA 1
ATOM 2382 C C . MET A 1 297 ? 29.570 59.807 4.130 1.00 10.76 298 MET A C 1
ATOM 2383 O O . MET A 1 297 ? 30.703 59.739 3.648 1.00 13.01 298 MET A O 1
ATOM 2388 N N . SER A 1 298 ? 28.533 59.210 3.564 1.00 8.40 299 SER A N 1
ATOM 2389 C CA . SER A 1 298 ? 28.717 58.400 2.377 1.00 8.88 299 SER A CA 1
ATOM 2390 C C . SER A 1 298 ? 27.593 58.573 1.354 1.00 9.20 299 SER A C 1
ATOM 2391 O O . SER A 1 298 ? 26.571 59.189 1.642 1.00 8.06 299 SER A O 1
ATOM 2394 N N . VAL A 1 299 ? 27.890 58.206 0.112 1.00 9.72 300 VAL A N 1
ATOM 2395 C CA . VAL A 1 299 ? 26.892 58.112 -0.950 1.00 9.00 300 VAL A CA 1
ATOM 2396 C C . VAL A 1 299 ? 26.715 56.622 -1.220 1.00 8.05 300 VAL A C 1
ATOM 2397 O O . VAL A 1 299 ? 27.699 55.911 -1.453 1.00 8.66 300 VAL A O 1
ATOM 2401 N N . ASN A 1 300 ? 25.488 56.134 -1.055 1.00 8.41 301 ASN A N 1
ATOM 2402 C CA . ASN A 1 300 ? 25.228 54.701 -1.069 1.00 10.16 301 ASN A CA 1
ATOM 2403 C C . ASN A 1 300 ? 24.220 54.340 -2.133 1.00 11.86 301 ASN A C 1
ATOM 2404 O O . ASN A 1 300 ? 23.380 55.163 -2.507 1.00 11.44 301 ASN A O 1
ATOM 2409 N N . ARG A 1 301 ? 24.294 53.100 -2.601 1.00 10.68 302 ARG A N 1
ATOM 2410 C CA . ARG A 1 301 ? 23.259 52.553 -3.469 1.00 13.71 302 ARG A CA 1
ATOM 2411 C C . ARG A 1 301 ? 22.848 51.158 -3.018 1.00 12.34 302 ARG A C 1
ATOM 2412 O O . ARG A 1 301 ? 23.593 50.480 -2.308 1.00 11.16 302 ARG A O 1
ATOM 2420 N N . PHE A 1 302 ? 21.641 50.755 -3.393 1.00 13.51 303 PHE A N 1
ATOM 2421 C CA . PHE A 1 302 ? 21.196 49.404 -3.154 1.00 15.82 303 PHE A CA 1
ATOM 2422 C C . PHE A 1 302 ? 22.110 48.443 -3.885 1.00 18.40 303 PHE A C 1
ATOM 2423 O O . PHE A 1 302 ? 22.419 48.659 -5.061 1.00 16.72 303 PHE A O 1
ATOM 2431 N N . ASN A 1 303 ? 22.612 47.442 -3.167 1.00 16.45 304 ASN A N 1
ATOM 2432 C CA . ASN A 1 303 ? 23.328 46.338 -3.787 1.00 16.91 304 ASN A CA 1
ATOM 2433 C C . ASN A 1 303 ? 23.075 45.077 -2.979 1.00 18.64 304 ASN A C 1
ATOM 2434 O O . ASN A 1 303 ? 23.494 44.977 -1.816 1.00 18.89 304 ASN A O 1
ATOM 2439 N N . PRO A 1 304 ? 22.464 44.058 -3.611 1.00 20.80 305 PRO A N 1
ATOM 2440 C CA . PRO A 1 304 ? 22.064 42.801 -2.968 1.00 18.93 305 PRO A CA 1
ATOM 2441 C C . PRO A 1 304 ? 23.235 42.091 -2.345 1.00 21.30 305 PRO A C 1
ATOM 2442 O O . PRO A 1 304 ? 23.076 41.334 -1.400 1.00 25.69 305 PRO A O 1
ATOM 2446 N N . GLU A 1 305 ? 24.422 42.369 -2.853 1.00 22.72 306 GLU A N 1
ATOM 2447 C CA . GLU A 1 305 ? 25.607 41.697 -2.383 1.00 25.32 306 GLU A CA 1
ATOM 2448 C C . GLU A 1 305 ? 26.394 42.540 -1.388 1.00 23.26 306 GLU A C 1
ATOM 2449 O O . GLU A 1 305 ? 27.428 42.109 -0.886 1.00 22.08 306 GLU A O 1
ATOM 2455 N N . ALA A 1 306 ? 25.886 43.715 -1.053 1.00 20.74 307 ALA A N 1
ATOM 2456 C CA . ALA A 1 306 ? 26.627 44.613 -0.176 1.00 20.23 307 ALA A CA 1
ATOM 2457 C C . ALA A 1 306 ? 26.273 44.438 1.308 1.00 18.41 307 ALA A C 1
ATOM 2458 O O . ALA A 1 306 ? 25.729 45.341 1.951 1.00 16.33 307 ALA A O 1
ATOM 2460 N N . GLY A 1 307 ? 26.603 43.269 1.845 1.00 15.88 308 GLY A N 1
ATOM 2461 C CA . GLY A 1 307 ? 26.481 43.039 3.270 1.00 17.96 308 GLY A CA 1
ATOM 2462 C C . GLY A 1 307 ? 25.058 42.869 3.751 1.00 16.08 308 GLY A C 1
ATOM 2463 O O . GLY A 1 307 ? 24.130 42.832 2.949 1.00 17.32 308 GLY A O 1
ATOM 2464 N N . PHE A 1 308 ? 24.878 42.779 5.065 1.00 16.11 309 PHE A N 1
ATOM 2465 C CA . PHE A 1 308 ? 23.571 42.436 5.607 1.00 14.17 309 PHE A CA 1
ATOM 2466 C C . PHE A 1 308 ? 22.542 43.560 5.467 1.00 15.68 309 PHE A C 1
ATOM 2467 O O . PHE A 1 308 ? 21.345 43.316 5.525 1.00 18.91 309 PHE A O 1
ATOM 2475 N N . LEU A 1 309 ? 23.002 44.751 5.100 1.00 14.51 310 LEU A N 1
ATOM 2476 C CA . LEU A 1 309 ? 22.103 45.872 4.881 1.00 14.29 310 LEU A CA 1
ATOM 2477 C C . LEU A 1 309 ? 21.893 46.131 3.385 1.00 15.25 310 LEU A C 1
ATOM 2478 O O . LEU A 1 309 ? 21.144 47.035 3.003 1.00 14.60 310 LEU A O 1
ATOM 2483 N N . GLN A 1 310 ? 22.569 45.345 2.547 1.00 14.32 311 GLN A N 1
ATOM 2484 C CA . GLN A 1 310 ? 22.537 45.508 1.089 1.00 15.95 311 GLN A CA 1
ATOM 2485 C C . GLN A 1 310 ? 22.593 46.971 0.670 1.00 13.26 311 GLN A C 1
ATOM 2486 O O . GLN A 1 310 ? 21.769 47.440 -0.115 1.00 14.51 311 GLN A O 1
ATOM 2492 N N . SER A 1 311 ? 23.606 47.665 1.172 1.00 14.71 312 SER A N 1
ATOM 2493 C CA . SER A 1 311 ? 23.772 49.094 0.948 1.00 12.87 312 SER A CA 1
ATOM 2494 C C . SER A 1 311 ? 25.240 49.306 0.659 1.00 11.51 312 SER A C 1
ATOM 2495 O O . SER A 1 311 ? 26.073 48.984 1.491 1.00 13.66 312 SER A O 1
ATOM 2498 N N . GLU A 1 312 ? 25.549 49.673 -0.581 1.00 12.65 313 GLU A N 1
ATOM 2499 C CA . GLU A 1 312 ? 26.923 49.789 -1.075 1.00 13.82 313 GLU A CA 1
ATOM 2500 C C . GLU A 1 312 ? 27.394 51.246 -1.029 1.00 12.08 313 GLU A C 1
ATOM 2501 O O . GLU A 1 312 ? 26.681 52.135 -1.464 1.00 13.51 313 GLU A O 1
ATOM 2507 N N . GLU A 1 313 ? 28.580 51.500 -0.493 1.00 9.61 314 GLU A N 1
ATOM 2508 C CA . GLU A 1 313 ? 29.105 52.856 -0.515 1.00 11.80 314 GLU A CA 1
ATOM 2509 C C . GLU A 1 313 ? 29.924 53.082 -1.773 1.00 12.05 314 GLU A C 1
ATOM 2510 O O . GLU A 1 313 ? 30.792 52.283 -2.107 1.00 13.22 314 GLU A O 1
ATOM 2516 N N . ILE A 1 314 ? 29.675 54.197 -2.439 1.00 12.90 315 ILE A N 1
ATOM 2517 C CA . ILE A 1 314 ? 30.399 54.535 -3.647 1.00 11.40 315 ILE A CA 1
ATOM 2518 C C . ILE A 1 314 ? 31.603 55.408 -3.296 1.00 11.70 315 ILE A C 1
ATOM 2519 O O . ILE A 1 314 ? 31.501 56.340 -2.486 1.00 10.97 315 ILE A O 1
ATOM 2524 N N . ASN A 1 315 ? 32.773 55.010 -3.787 1.00 10.42 316 ASN A N 1
ATOM 2525 C CA . ASN A 1 315 ? 33.950 55.850 -3.704 1.00 10.14 316 ASN A CA 1
ATOM 2526 C C . ASN A 1 315 ? 33.763 56.970 -4.732 1.00 11.85 316 ASN A C 1
ATOM 2527 O O . ASN A 1 315 ? 33.851 56.741 -5.938 1.00 13.33 316 ASN A O 1
ATOM 2532 N N . MET A 1 316 ? 33.422 58.157 -4.239 1.00 12.17 317 MET A N 1
ATOM 2533 C CA . MET A 1 316 ? 33.095 59.309 -5.073 1.00 9.35 317 MET A CA 1
ATOM 2534 C C . MET A 1 316 ? 34.340 60.086 -5.481 1.00 7.21 317 MET A C 1
ATOM 2535 O O . MET A 1 316 ? 34.252 61.158 -6.049 1.00 7.96 317 MET A O 1
ATOM 2540 N N . GLY A 1 317 ? 35.502 59.586 -5.101 1.00 9.13 318 GLY A N 1
ATOM 2541 C CA . GLY A 1 317 ? 36.733 60.246 -5.479 1.00 8.87 318 GLY A CA 1
ATOM 2542 C C . GLY A 1 317 ? 37.174 61.320 -4.496 1.00 11.07 318 GLY A C 1
ATOM 2543 O O . GLY A 1 317 ? 38.186 61.973 -4.731 1.00 10.38 318 GLY A O 1
ATOM 2544 N N . LEU A 1 318 ? 36.424 61.530 -3.415 1.00 10.38 319 LEU A N 1
ATOM 2545 C CA . LEU A 1 318 ? 36.789 62.558 -2.434 1.00 11.10 319 LEU A CA 1
ATOM 2546 C C . LEU A 1 318 ? 38.156 62.245 -1.837 1.00 12.51 319 LEU A C 1
ATOM 2547 O O . LEU A 1 318 ? 38.538 61.089 -1.734 1.00 14.48 319 LEU A O 1
ATOM 2552 N N . PRO A 1 319 ? 38.929 63.273 -1.466 1.00 14.14 320 PRO A N 1
ATOM 2553 C CA . PRO A 1 319 ? 40.133 62.984 -0.673 1.00 15.58 320 PRO A CA 1
ATOM 2554 C C . PRO A 1 319 ? 39.762 62.302 0.643 1.00 15.97 320 PRO A C 1
ATOM 2555 O O . PRO A 1 319 ? 38.671 62.520 1.173 1.00 16.84 320 PRO A O 1
ATOM 2559 N N . VAL A 1 320 ? 40.695 61.537 1.200 1.00 15.60 321 VAL A N 1
ATOM 2560 C CA . VAL A 1 320 ? 40.440 60.800 2.432 1.00 14.08 321 VAL A CA 1
ATOM 2561 C C . VAL A 1 320 ? 41.545 61.046 3.464 1.00 14.36 321 VAL A C 1
ATOM 2562 O O . VAL A 1 320 ? 42.664 61.437 3.111 1.00 14.50 321 VAL A O 1
ATOM 2566 N N . THR A 1 321 ? 41.211 60.848 4.737 1.00 14.14 322 THR A N 1
ATOM 2567 C CA . THR A 1 321 ? 42.187 60.921 5.828 1.00 12.41 322 THR A CA 1
ATOM 2568 C C . THR A 1 321 ? 43.121 59.708 5.738 1.00 11.09 322 THR A C 1
ATOM 2569 O O . THR A 1 321 ? 42.901 58.817 4.904 1.00 12.71 322 THR A O 1
ATOM 2573 N N . ASP A 1 322 ? 44.068 59.602 6.671 1.00 11.24 323 ASP A N 1
ATOM 2574 C CA . ASP A 1 322 ? 45.061 58.534 6.634 1.00 9.63 323 ASP A CA 1
ATOM 2575 C C . ASP A 1 322 ? 44.554 57.167 7.088 1.00 12.23 323 ASP A C 1
ATOM 2576 O O . ASP A 1 322 ? 45.243 56.164 6.922 1.00 13.53 323 ASP A O 1
ATOM 2581 N N . ILE A 1 323 ? 43.319 57.102 7.578 1.00 10.92 324 ILE A N 1
ATOM 2582 C CA . ILE A 1 323 ? 42.683 55.810 7.841 1.00 8.94 324 ILE A CA 1
ATOM 2583 C C . ILE A 1 323 ? 41.720 55.439 6.689 1.00 12.18 324 ILE A C 1
ATOM 2584 O O . ILE A 1 323 ? 41.141 54.344 6.657 1.00 13.97 324 ILE A O 1
ATOM 2589 N N . GLY A 1 324 ? 41.534 56.371 5.760 1.00 12.16 325 GLY A N 1
ATOM 2590 C CA . GLY A 1 324 ? 40.789 56.086 4.549 1.00 10.58 325 GLY A CA 1
ATOM 2591 C C . GLY A 1 324 ? 39.382 56.637 4.511 1.00 11.43 325 GLY A C 1
ATOM 2592 O O . GLY A 1 324 ? 38.599 56.247 3.647 1.00 14.28 325 GLY A O 1
ATOM 2593 N N . TRP A 1 325 ? 39.044 57.548 5.416 1.00 10.07 326 TRP A N 1
ATOM 2594 C CA . TRP A 1 325 ? 37.681 58.065 5.462 1.00 8.99 326 TRP A CA 1
ATOM 2595 C C . TRP A 1 325 ? 37.617 59.387 4.698 1.00 10.59 326 TRP A C 1
ATOM 2596 O O . TRP A 1 325 ? 38.496 60.228 4.849 1.00 10.95 326 TRP A O 1
ATOM 2607 N N . PRO A 1 326 ? 36.597 59.572 3.840 1.00 9.66 327 PRO A N 1
ATOM 2608 C CA . PRO A 1 326 ? 36.413 60.857 3.150 1.00 9.38 327 PRO A CA 1
ATOM 2609 C C . PRO A 1 326 ? 35.949 61.927 4.111 1.00 10.80 327 PRO A C 1
ATOM 2610 O O . PRO A 1 326 ? 35.244 61.620 5.078 1.00 10.33 327 PRO A O 1
ATOM 2614 N N . VAL A 1 327 ? 36.346 63.176 3.887 1.00 11.89 328 VAL A N 1
ATOM 2615 C CA . VAL A 1 327 ? 35.826 64.227 4.744 1.00 14.38 328 VAL A CA 1
ATOM 2616 C C . VAL A 1 327 ? 34.767 65.060 4.025 1.00 13.30 328 VAL A C 1
ATOM 2617 O O . VAL A 1 327 ? 34.889 65.326 2.835 1.00 14.75 328 VAL A O 1
ATOM 2621 N N . GLU A 1 328 ? 33.582 65.036 4.610 1.00 9.74 329 GLU A N 1
ATOM 2622 C CA . GLU A 1 328 ? 32.441 65.763 4.072 1.00 7.83 329 GLU A CA 1
ATOM 2623 C C . GLU A 1 328 ? 31.591 66.219 5.249 1.00 8.71 329 GLU A C 1
ATOM 2624 O O . GLU A 1 328 ? 30.724 65.498 5.729 1.00 10.96 329 GLU A O 1
ATOM 2630 N N . SER A 1 329 ? 31.874 67.416 5.739 1.00 9.25 330 SER A N 1
ATOM 2631 C CA . SER A 1 329 ? 31.377 67.865 7.026 1.00 10.48 330 SER A CA 1
ATOM 2632 C C . SER A 1 329 ? 29.865 68.142 7.039 1.00 13.30 330 SER A C 1
ATOM 2633 O O . SER A 1 329 ? 29.237 68.180 8.110 1.00 10.33 330 SER A O 1
ATOM 2636 N N . ARG A 1 330 ? 29.286 68.344 5.855 1.00 11.68 331 ARG A N 1
ATOM 2637 C CA . ARG A 1 330 ? 27.862 68.625 5.744 1.00 11.07 331 ARG A CA 1
ATOM 2638 C C . ARG A 1 330 ? 27.081 67.501 6.374 1.00 9.39 331 ARG A C 1
ATOM 2639 O O . ARG A 1 330 ? 25.997 67.727 6.888 1.00 11.87 331 ARG A O 1
ATOM 2647 N N . GLY A 1 331 ? 27.652 66.302 6.373 1.00 9.87 332 GLY A N 1
ATOM 2648 C CA . GLY A 1 331 ? 26.979 65.156 6.969 1.00 9.33 332 GLY A CA 1
ATOM 2649 C C . GLY A 1 331 ? 26.615 65.375 8.430 1.00 7.84 332 GLY A C 1
ATOM 2650 O O . GLY A 1 331 ? 25.573 64.905 8.874 1.00 9.63 332 GLY A O 1
ATOM 2651 N N . LEU A 1 332 ? 27.409 66.178 9.138 1.00 12.10 333 LEU A N 1
ATOM 2652 C CA . LEU A 1 332 ? 27.160 66.516 10.541 1.00 12.81 333 LEU A CA 1
ATOM 2653 C C . LEU A 1 332 ? 25.935 67.425 10.636 1.00 13.20 333 LEU A C 1
ATOM 2654 O O . LEU A 1 332 ? 25.066 67.234 11.489 1.00 15.06 333 LEU A O 1
ATOM 2659 N N . TYR A 1 333 ? 25.901 68.446 9.787 1.00 12.09 334 TYR A N 1
ATOM 2660 C CA . TYR A 1 333 ? 24.757 69.339 9.706 1.00 9.47 334 TYR A CA 1
ATOM 2661 C C . TYR A 1 333 ? 23.474 68.550 9.376 1.00 7.90 334 TYR A C 1
ATOM 2662 O O . TYR A 1 333 ? 22.414 68.775 9.962 1.00 9.79 334 TYR A O 1
ATOM 2671 N N . GLU A 1 334 ? 23.567 67.675 8.388 1.00 8.74 335 GLU A N 1
ATOM 2672 C CA . GLU A 1 334 ? 22.433 66.889 7.919 1.00 10.71 335 GLU A CA 1
ATOM 2673 C C . GLU A 1 334 ? 21.903 65.970 9.030 1.00 11.79 335 GLU A C 1
ATOM 2674 O O . GLU A 1 334 ? 20.700 65.921 9.280 1.00 13.45 335 GLU A O 1
ATOM 2680 N N . VAL A 1 335 ? 22.786 65.209 9.670 1.00 10.36 336 VAL A N 1
ATOM 2681 C CA . VAL A 1 335 ? 22.319 64.252 10.668 1.00 10.34 336 VAL A CA 1
ATOM 2682 C C . VAL A 1 335 ? 21.798 64.930 11.938 1.00 10.37 336 VAL A C 1
ATOM 2683 O O . VAL A 1 335 ? 20.799 64.498 12.489 1.00 13.15 336 VAL A O 1
ATOM 2687 N N . LEU A 1 336 ? 22.368 66.071 12.316 1.00 10.26 337 LEU A N 1
ATOM 2688 C CA . LEU A 1 336 ? 21.846 66.824 13.460 1.00 10.03 337 LEU A CA 1
ATOM 2689 C C . LEU A 1 336 ? 20.418 67.285 13.221 1.00 11.81 337 LEU A C 1
ATOM 2690 O O . LEU A 1 336 ? 19.574 67.204 14.122 1.00 14.44 337 LEU A O 1
ATOM 2695 N N . HIS A 1 337 ? 20.133 67.759 12.009 1.00 9.76 338 HIS A N 1
ATOM 2696 C CA . HIS A 1 337 ? 18.754 68.113 11.642 1.00 9.39 338 HIS A CA 1
ATOM 2697 C C . HIS A 1 337 ? 17.867 66.880 11.538 1.00 11.26 338 HIS A C 1
ATOM 2698 O O . HIS A 1 337 ? 16.724 66.892 11.980 1.00 10.67 338 HIS A O 1
ATOM 2705 N N . TYR A 1 338 ? 18.440 65.788 11.046 1.00 10.71 339 TYR A N 1
ATOM 2706 C CA . TYR A 1 338 ? 17.726 64.541 10.958 1.00 12.10 339 TYR A CA 1
ATOM 2707 C C . TYR A 1 338 ? 17.199 64.165 12.350 1.00 15.43 339 TYR A C 1
ATOM 2708 O O . TYR A 1 338 ? 16.018 63.808 12.504 1.00 14.94 339 TYR A O 1
ATOM 2717 N N . LEU A 1 339 ? 18.068 64.278 13.358 1.00 11.34 340 LEU A N 1
ATOM 2718 C CA . LEU A 1 339 ? 17.771 63.776 14.691 1.00 11.35 340 LEU A CA 1
ATOM 2719 C C . LEU A 1 339 ? 16.714 64.616 15.403 1.00 12.42 340 LEU A C 1
ATOM 2720 O O . LEU A 1 339 ? 16.224 64.230 16.468 1.00 13.66 340 LEU A O 1
ATOM 2725 N N . GLN A 1 340 ? 16.280 65.711 14.784 1.00 12.56 341 GLN A N 1
ATOM 2726 C CA . GLN A 1 340 ? 15.246 66.541 15.402 1.00 13.18 341 GLN A CA 1
ATOM 2727 C C . GLN A 1 340 ? 13.879 65.857 15.406 1.00 15.17 341 GLN A C 1
ATOM 2728 O O . GLN A 1 340 ? 12.945 66.335 16.041 1.00 16.61 341 GLN A O 1
ATOM 2734 N N . LYS A 1 341 ? 13.782 64.710 14.747 1.00 14.95 342 LYS A N 1
ATOM 2735 C CA . LYS A 1 341 ? 12.577 63.883 14.798 1.00 17.08 342 LYS A CA 1
ATOM 2736 C C . LYS A 1 341 ? 12.263 63.461 16.230 1.00 18.05 342 LYS A C 1
ATOM 2737 O O . LYS A 1 341 ? 11.190 62.919 16.495 1.00 18.43 342 LYS A O 1
ATOM 2743 N N . TYR A 1 342 ? 13.283 63.503 17.080 1.00 17.83 343 TYR A N 1
ATOM 2744 C CA . TYR A 1 342 ? 13.138 63.159 18.490 1.00 15.06 343 TYR A CA 1
ATOM 2745 C C . TYR A 1 342 ? 12.944 64.394 19.346 1.00 14.87 343 TYR A C 1
ATOM 2746 O O . TYR A 1 342 ? 12.958 64.304 20.578 1.00 15.48 343 TYR A O 1
ATOM 2755 N N . GLY A 1 343 ? 12.781 65.544 18.692 1.00 13.88 344 GLY A N 1
ATOM 2756 C CA . GLY A 1 343 ? 12.649 66.800 19.403 1.00 13.05 344 GLY A CA 1
ATOM 2757 C C . GLY A 1 343 ? 13.960 67.546 19.417 1.00 13.84 344 GLY A C 1
ATOM 2758 O O . GLY A 1 343 ? 14.995 67.020 19.006 1.00 12.99 344 GLY A O 1
ATOM 2759 N N . ASN A 1 344 ? 13.916 68.797 19.850 1.00 13.56 345 ASN A N 1
ATOM 2760 C CA . ASN A 1 344 ? 15.125 69.589 19.957 1.00 14.75 345 ASN A CA 1
ATOM 2761 C C . ASN A 1 344 ? 15.862 69.226 21.238 1.00 13.06 345 ASN A C 1
ATOM 2762 O O . ASN A 1 344 ? 15.972 70.037 22.163 1.00 12.26 345 ASN A O 1
ATOM 2767 N N . ILE A 1 345 ? 16.419 68.022 21.251 1.00 12.55 346 ILE A N 1
ATOM 2768 C CA . ILE A 1 345 ? 17.119 67.499 22.417 1.00 13.74 346 ILE A CA 1
ATOM 2769 C C . ILE A 1 345 ? 18.510 68.105 22.566 1.00 14.73 346 ILE A C 1
ATOM 2770 O O . ILE A 1 345 ? 19.097 68.586 21.597 1.00 13.29 346 ILE A O 1
ATOM 2775 N N . ASP A 1 346 ? 19.040 68.070 23.782 1.00 13.97 347 ASP A N 1
ATOM 2776 C CA . ASP A 1 346 ? 20.412 68.491 24.027 1.00 15.11 347 ASP A CA 1
ATOM 2777 C C . ASP A 1 346 ? 21.387 67.485 23.449 1.00 13.82 347 ASP A C 1
ATOM 2778 O O . ASP A 1 346 ? 21.283 66.282 23.705 1.00 13.97 347 ASP A O 1
ATOM 2783 N N . ILE A 1 347 ? 22.287 67.974 22.610 1.00 15.35 348 ILE A N 1
ATOM 2784 C CA . ILE A 1 347 ? 23.246 67.115 21.929 1.00 11.18 348 ILE A CA 1
ATOM 2785 C C . ILE A 1 347 ? 24.626 67.662 22.178 1.00 12.99 348 ILE A C 1
ATOM 2786 O O . ILE A 1 347 ? 24.844 68.875 22.059 1.00 14.48 348 ILE A O 1
ATOM 2791 N N . TYR A 1 348 ? 25.531 66.798 22.632 1.00 9.59 349 TYR A N 1
ATOM 2792 C CA . TYR A 1 348 ? 26.947 67.142 22.672 1.00 9.05 349 TYR A CA 1
ATOM 2793 C C . TYR A 1 348 ? 27.612 66.344 21.552 1.00 9.12 349 TYR A C 1
ATOM 2794 O O . TYR A 1 348 ? 27.236 65.182 21.313 1.00 9.52 349 TYR A O 1
ATOM 2803 N N . ILE A 1 349 ? 28.521 66.963 20.803 1.00 7.62 350 ILE A N 1
ATOM 2804 C CA . ILE A 1 349 ? 29.345 66.165 19.892 1.00 9.84 350 ILE A CA 1
ATOM 2805 C C . ILE A 1 349 ? 30.452 65.565 20.734 1.00 9.44 350 ILE A C 1
ATOM 2806 O O . ILE A 1 349 ? 31.345 66.273 21.182 1.00 10.55 350 ILE A O 1
ATOM 2811 N N . THR A 1 350 ? 30.341 64.270 21.012 1.00 10.73 351 THR A N 1
ATOM 2812 C CA . THR A 1 350 ? 31.200 63.628 21.988 1.00 7.89 351 THR A CA 1
ATOM 2813 C C . THR A 1 350 ? 32.388 62.932 21.342 1.00 9.29 351 THR A C 1
ATOM 2814 O O . THR A 1 350 ? 33.307 62.516 22.038 1.00 11.86 351 THR A O 1
ATOM 2818 N N . GLU A 1 351 ? 32.453 62.965 20.011 1.00 10.04 352 GLU A N 1
ATOM 2819 C CA . GLU A 1 351 ? 33.624 62.488 19.274 1.00 9.39 352 GLU A CA 1
ATOM 2820 C C . GLU A 1 351 ? 33.573 63.057 17.858 1.00 11.72 352 GLU A C 1
ATOM 2821 O O . GLU A 1 351 ? 32.560 62.915 17.150 1.00 9.67 352 GLU A O 1
ATOM 2827 N N . ASN A 1 352 ? 34.604 63.822 17.503 1.00 12.83 353 ASN A N 1
ATOM 2828 C CA . ASN A 1 352 ? 34.837 64.214 16.106 1.00 11.60 353 ASN A CA 1
ATOM 2829 C C . ASN A 1 352 ? 36.329 64.481 15.928 1.00 10.03 353 ASN A C 1
ATOM 2830 O O . ASN A 1 352 ? 36.940 65.081 16.795 1.00 9.80 353 ASN A O 1
ATOM 2835 N N . GLY A 1 353 ? 36.935 63.902 14.895 1.00 9.03 354 GLY A N 1
ATOM 2836 C CA . GLY A 1 353 ? 38.360 64.084 14.670 1.00 8.57 354 GLY A CA 1
ATOM 2837 C C . GLY A 1 353 ? 38.832 63.345 13.428 1.00 8.27 354 GLY A C 1
ATOM 2838 O O . GLY A 1 353 ? 38.011 62.822 12.681 1.00 10.55 354 GLY A O 1
ATOM 2839 N N . ALA A 1 354 ? 40.130 63.391 13.139 1.00 7.92 355 ALA A N 1
ATOM 2840 C CA . ALA A 1 354 ? 40.639 62.778 11.920 1.00 5.30 355 ALA A CA 1
ATOM 2841 C C . ALA A 1 354 ? 41.916 62.031 12.173 1.00 6.97 355 ALA A C 1
ATOM 2842 O O . ALA A 1 354 ? 42.751 62.444 12.983 1.00 6.30 355 ALA A O 1
ATOM 2844 N N . CYS A 1 355 ? 42.058 60.901 11.489 1.00 6.13 356 CYS A N 1
ATOM 2845 C CA . CYS A 1 355 ? 43.328 60.190 11.483 1.00 10.43 356 CYS A CA 1
ATOM 2846 C C . CYS A 1 355 ? 44.276 60.853 10.503 1.00 11.67 356 CYS A C 1
ATOM 2847 O O . CYS A 1 355 ? 44.031 60.858 9.283 1.00 11.68 356 CYS A O 1
ATOM 2850 N N . ILE A 1 356 ? 45.276 61.528 11.056 1.00 9.99 357 ILE A N 1
ATOM 2851 C CA . ILE A 1 356 ? 46.264 62.240 10.269 1.00 10.24 357 ILE A CA 1
ATOM 2852 C C . ILE A 1 356 ? 47.594 61.861 10.904 1.00 11.97 357 ILE A C 1
ATOM 2853 O O . ILE A 1 356 ? 47.875 62.209 12.052 1.00 11.65 357 ILE A O 1
ATOM 2858 N N . ASN A 1 357 ? 48.443 61.191 10.141 1.00 12.83 358 ASN A N 1
ATOM 2859 C CA . ASN A 1 357 ? 49.550 60.458 10.748 1.00 14.72 358 ASN A CA 1
ATOM 2860 C C . ASN A 1 357 ? 50.882 61.202 10.808 1.00 14.12 358 ASN A C 1
ATOM 2861 O O . ASN A 1 357 ? 51.923 60.584 10.979 1.00 16.92 358 ASN A O 1
ATOM 2866 N N . ASP A 1 358 ? 50.851 62.529 10.742 1.00 13.93 359 ASP A N 1
ATOM 2867 C CA . ASP A 1 358 ? 52.085 63.322 10.762 1.00 13.06 359 ASP A CA 1
ATOM 2868 C C . ASP A 1 358 ? 52.860 63.101 12.059 1.00 15.05 359 ASP A C 1
ATOM 2869 O O . ASP A 1 358 ? 52.255 62.907 13.122 1.00 15.14 359 ASP A O 1
ATOM 2874 N N . GLU A 1 359 ? 54.181 62.989 11.939 1.00 14.33 360 GLU A N 1
ATOM 2875 C CA . GLU A 1 359 ? 55.064 62.766 13.084 1.00 16.26 360 GLU A CA 1
ATOM 2876 C C . GLU A 1 359 ? 55.780 64.053 13.455 1.00 14.21 360 GLU A C 1
ATOM 2877 O O . GLU A 1 359 ? 55.613 65.079 12.795 1.00 12.89 360 GLU A O 1
ATOM 2883 N N . VAL A 1 360 ? 56.660 63.963 14.441 1.00 13.66 361 VAL A N 1
ATOM 2884 C CA . VAL A 1 360 ? 57.413 65.124 14.907 1.00 15.66 361 VAL A CA 1
ATOM 2885 C C . VAL A 1 360 ? 58.558 65.418 13.946 1.00 17.73 361 VAL A C 1
ATOM 2886 O O . VAL A 1 360 ? 59.325 64.515 13.584 1.00 17.85 361 VAL A O 1
ATOM 2890 N N . VAL A 1 361 ? 58.580 66.636 13.419 1.00 17.24 362 VAL A N 1
ATOM 2891 C CA . VAL A 1 361 ? 59.632 67.035 12.484 1.00 18.77 362 VAL A CA 1
ATOM 2892 C C . VAL A 1 361 ? 60.087 68.435 12.889 1.00 17.85 362 VAL A C 1
ATOM 2893 O O . VAL A 1 361 ? 59.250 69.331 13.077 1.00 15.23 362 VAL A O 1
ATOM 2897 N N . ASN A 1 362 ? 61.382 68.562 13.199 1.00 18.02 363 ASN A N 1
ATOM 2898 C CA . ASN A 1 362 ? 61.952 69.799 13.736 1.00 19.36 363 ASN A CA 1
ATOM 2899 C C . ASN A 1 362 ? 61.198 70.227 14.997 1.00 17.89 363 ASN A C 1
ATOM 2900 O O . ASN A 1 362 ? 60.853 71.383 15.179 1.00 18.86 363 ASN A O 1
ATOM 2905 N N . GLY A 1 363 ? 60.853 69.261 15.828 1.00 15.23 364 GLY A N 1
ATOM 2906 C CA . GLY A 1 363 ? 60.208 69.593 17.080 1.00 15.43 364 GLY A CA 1
ATOM 2907 C C . GLY A 1 363 ? 58.717 69.870 17.042 1.00 12.42 364 GLY A C 1
ATOM 2908 O O . GLY A 1 363 ? 58.129 70.168 18.080 1.00 10.62 364 GLY A O 1
ATOM 2909 N N . LYS A 1 364 ? 58.085 69.757 15.881 1.00 12.50 365 LYS A N 1
ATOM 2910 C CA . LYS A 1 364 ? 56.651 69.971 15.826 1.00 14.61 365 LYS A CA 1
ATOM 2911 C C . LYS A 1 364 ? 55.938 69.025 14.902 1.00 11.41 365 LYS A C 1
ATOM 2912 O O . LYS A 1 364 ? 56.574 68.250 14.203 1.00 11.61 365 LYS A O 1
ATOM 2918 N N . VAL A 1 365 ? 54.617 68.977 15.048 1.00 10.86 366 VAL A N 1
ATOM 2919 C CA . VAL A 1 365 ? 53.776 68.100 14.244 1.00 11.47 366 VAL A CA 1
ATOM 2920 C C . VAL A 1 365 ? 52.858 68.971 13.408 1.00 12.32 366 VAL A C 1
ATOM 2921 O O . VAL A 1 365 ? 51.979 69.658 13.938 1.00 12.82 366 VAL A O 1
ATOM 2925 N N . GLN A 1 366 ? 53.177 69.074 12.125 1.00 10.70 367 GLN A N 1
ATOM 2926 C CA . GLN A 1 366 ? 52.570 70.080 11.280 1.00 10.21 367 GLN A CA 1
ATOM 2927 C C . GLN A 1 366 ? 51.291 69.491 10.700 1.00 12.23 367 GLN A C 1
ATOM 2928 O O . GLN A 1 366 ? 51.196 69.243 9.501 1.00 11.33 367 GLN A O 1
ATOM 2934 N N . ASP A 1 367 ? 50.323 69.205 11.565 1.00 11.68 368 ASP A N 1
ATOM 2935 C CA . ASP A 1 367 ? 49.130 68.489 11.139 1.00 9.28 368 ASP A CA 1
ATOM 2936 C C . ASP A 1 367 ? 48.053 69.437 10.610 1.00 11.88 368 ASP A C 1
ATOM 2937 O O . ASP A 1 367 ? 46.931 69.494 11.113 1.00 11.48 368 ASP A O 1
ATOM 2942 N N . ASP A 1 368 ? 48.393 70.123 9.525 1.00 14.05 369 ASP A N 1
ATOM 2943 C CA . ASP A 1 368 ? 47.500 71.076 8.890 1.00 12.72 369 ASP A CA 1
ATOM 2944 C C . ASP A 1 368 ? 46.189 70.437 8.442 1.00 11.29 369 ASP A C 1
ATOM 2945 O O . ASP A 1 368 ? 45.127 71.056 8.548 1.00 9.00 369 ASP A O 1
ATOM 2950 N N . ARG A 1 369 ? 46.235 69.173 8.033 1.00 9.11 370 ARG A N 1
ATOM 2951 C CA . ARG A 1 369 ? 45.008 68.499 7.617 1.00 9.94 370 ARG A CA 1
ATOM 2952 C C . ARG A 1 369 ? 44.049 68.205 8.772 1.00 11.46 370 ARG A C 1
ATOM 2953 O O . ARG A 1 369 ? 42.847 68.012 8.553 1.00 10.49 370 ARG A O 1
ATOM 2961 N N . ARG A 1 370 ? 44.570 68.113 9.995 1.00 9.94 371 ARG A N 1
ATOM 2962 C CA . ARG A 1 370 ? 43.687 67.935 11.142 1.00 7.03 371 ARG A CA 1
ATOM 2963 C C . ARG A 1 370 ? 43.004 69.261 11.479 1.00 7.65 371 ARG A C 1
ATOM 2964 O O . ARG A 1 370 ? 41.798 69.293 11.721 1.00 10.39 371 ARG A O 1
ATOM 2972 N N . ILE A 1 371 ? 43.748 70.358 11.412 1.00 6.69 372 ILE A N 1
ATOM 2973 C CA . ILE A 1 371 ? 43.161 71.690 11.580 1.00 8.91 372 ILE A CA 1
ATOM 2974 C C . ILE A 1 371 ? 42.076 71.931 10.541 1.00 11.28 372 ILE A C 1
ATOM 2975 O O . ILE A 1 371 ? 40.996 72.443 10.857 1.00 10.67 372 ILE A O 1
ATOM 2980 N N . SER A 1 372 ? 42.380 71.578 9.296 1.00 12.12 373 SER A N 1
ATOM 2981 C CA . SER A 1 372 ? 41.427 71.756 8.207 1.00 10.67 373 SER A CA 1
ATOM 2982 C C . SER A 1 372 ? 40.150 70.969 8.477 1.00 8.89 373 SER A C 1
ATOM 2983 O O . SER A 1 372 ? 39.038 71.498 8.331 1.00 8.55 373 SER A O 1
ATOM 2986 N N . TYR A 1 373 ? 40.318 69.708 8.874 1.00 6.73 374 TYR A N 1
ATOM 2987 C CA . TYR A 1 373 ? 39.190 68.849 9.219 1.00 5.51 374 TYR A CA 1
ATOM 2988 C C . TYR A 1 373 ? 38.333 69.470 10.318 1.00 6.35 374 TYR A C 1
ATOM 2989 O O . TYR A 1 373 ? 37.100 69.509 10.208 1.00 9.69 374 TYR A O 1
ATOM 2998 N N . MET A 1 374 ? 38.971 69.884 11.409 1.00 6.21 375 MET A N 1
ATOM 2999 C CA . MET A 1 374 ? 38.236 70.380 12.574 1.00 8.97 375 MET A CA 1
ATOM 3000 C C . MET A 1 374 ? 37.510 71.678 12.262 1.00 10.81 375 MET A C 1
ATOM 3001 O O . MET A 1 374 ? 36.371 71.883 12.693 1.00 13.35 375 MET A O 1
ATOM 3006 N N . GLN A 1 375 ? 38.161 72.521 11.462 1.00 12.50 376 GLN A N 1
ATOM 3007 C CA . GLN A 1 375 ? 37.619 73.804 11.000 1.00 13.84 376 GLN A CA 1
ATOM 3008 C C . GLN A 1 375 ? 36.287 73.611 10.297 1.00 11.98 376 GLN A C 1
ATOM 3009 O O . GLN A 1 375 ? 35.290 74.270 10.613 1.00 8.34 376 GLN A O 1
ATOM 3015 N N . GLN A 1 376 ? 36.318 72.740 9.293 1.00 9.54 377 GLN A N 1
ATOM 3016 C CA . GLN A 1 376 ? 35.129 72.356 8.545 1.00 11.12 377 GLN A CA 1
ATOM 3017 C C . GLN A 1 376 ? 33.973 71.870 9.427 1.00 10.28 377 GLN A C 1
ATOM 3018 O O . GLN A 1 376 ? 32.811 72.207 9.182 1.00 9.23 377 GLN A O 1
ATOM 3024 N N . HIS A 1 377 ? 34.280 71.039 10.416 1.00 8.19 378 HIS A N 1
ATOM 3025 C CA . HIS A 1 377 ? 33.227 70.449 11.230 1.00 9.46 378 HIS A CA 1
ATOM 3026 C C . HIS A 1 377 ? 32.706 71.398 12.293 1.00 7.96 378 HIS A C 1
ATOM 3027 O O . HIS A 1 377 ? 31.510 71.417 12.572 1.00 10.71 378 HIS A O 1
ATOM 3034 N N . LEU A 1 378 ? 33.554 72.326 12.720 1.00 9.59 379 LEU A N 1
ATOM 3035 C CA . LEU A 1 378 ? 33.148 73.322 13.698 1.00 9.11 379 LEU A CA 1
ATOM 3036 C C . LEU A 1 378 ? 32.275 74.407 13.067 1.00 9.60 379 LEU A C 1
ATOM 3037 O O . LEU A 1 378 ? 31.358 74.930 13.707 1.00 8.95 379 LEU A O 1
ATOM 3042 N N . VAL A 1 379 ? 32.507 74.690 11.790 1.00 9.44 380 VAL A N 1
ATOM 3043 C CA . VAL A 1 379 ? 31.573 75.529 11.025 1.00 8.50 380 VAL A CA 1
ATOM 3044 C C . VAL A 1 379 ? 30.160 74.936 11.036 1.00 8.27 380 VAL A C 1
ATOM 3045 O O . VAL A 1 379 ? 29.193 75.649 11.271 1.00 10.99 380 VAL A O 1
ATOM 3049 N N . GLN A 1 380 ? 30.035 73.637 10.784 1.00 6.73 381 GLN A N 1
ATOM 3050 C CA . GLN A 1 380 ? 28.726 72.981 10.798 1.00 7.28 381 GLN A CA 1
ATOM 3051 C C . GLN A 1 380 ? 28.061 73.016 12.177 1.00 10.86 381 GLN A C 1
ATOM 3052 O O . GLN A 1 380 ? 26.826 73.067 12.286 1.00 10.55 381 GLN A O 1
ATOM 3058 N N . VAL A 1 381 ? 28.872 72.868 13.224 1.00 12.67 382 VAL A N 1
ATOM 3059 C CA . VAL A 1 381 ? 28.363 72.960 14.590 1.00 13.55 382 VAL A CA 1
ATOM 3060 C C . VAL A 1 381 ? 27.745 74.342 14.790 1.00 12.62 382 VAL A C 1
ATOM 3061 O O . VAL A 1 381 ? 26.597 74.457 15.206 1.00 12.37 382 VAL A O 1
ATOM 3065 N N . HIS A 1 382 ? 28.512 75.381 14.474 1.00 11.29 383 HIS A N 1
ATOM 3066 C CA . HIS A 1 382 ? 28.023 76.755 14.540 1.00 12.08 383 HIS A CA 1
ATOM 3067 C C . HIS A 1 382 ? 26.740 76.893 13.726 1.00 11.37 383 HIS A C 1
ATOM 3068 O O . HIS A 1 382 ? 25.761 77.509 14.155 1.00 11.60 383 HIS A O 1
ATOM 3075 N N . ARG A 1 383 ? 26.757 76.280 12.554 1.00 11.93 384 ARG A N 1
ATOM 3076 C CA . ARG A 1 383 ? 25.649 76.353 11.622 1.00 11.52 384 ARG A CA 1
ATOM 3077 C C . ARG A 1 383 ? 24.360 75.772 12.231 1.00 11.37 384 ARG A C 1
ATOM 3078 O O . ARG A 1 383 ? 23.290 76.372 12.116 1.00 12.16 384 ARG A O 1
ATOM 3086 N N . THR A 1 384 ? 24.464 74.654 12.945 1.00 10.78 385 THR A N 1
ATOM 3087 C CA . THR A 1 384 ? 23.281 74.062 13.551 1.00 10.50 385 THR A CA 1
ATOM 3088 C C . THR A 1 384 ? 22.784 74.879 14.750 1.00 12.30 385 THR A C 1
ATOM 3089 O O . THR A 1 384 ? 21.579 75.039 14.944 1.00 14.72 385 THR A O 1
ATOM 3093 N N . ILE A 1 385 ? 23.705 75.360 15.579 1.00 12.29 386 ILE A N 1
ATOM 3094 C CA . ILE A 1 385 ? 23.340 76.229 16.694 1.00 12.59 386 ILE A CA 1
ATOM 3095 C C . ILE A 1 385 ? 22.562 77.447 16.182 1.00 15.41 386 ILE A C 1
ATOM 3096 O O . ILE A 1 385 ? 21.530 77.831 16.721 1.00 13.24 386 ILE A O 1
ATOM 3101 N N . HIS A 1 386 ? 23.000 77.970 15.053 1.00 16.39 387 HIS A N 1
ATOM 3102 C CA . HIS A 1 386 ? 22.425 79.178 14.493 1.00 19.74 387 HIS A CA 1
ATOM 3103 C C . HIS A 1 386 ? 21.065 78.869 13.836 1.00 16.81 387 HIS A C 1
ATOM 3104 O O . HIS A 1 386 ? 20.221 79.751 13.689 1.00 18.10 387 HIS A O 1
ATOM 3111 N N . ASP A 1 387 ? 20.819 77.589 13.575 1.00 13.49 388 ASP A N 1
ATOM 3112 C CA . ASP A 1 387 ? 19.513 77.098 13.152 1.00 12.70 388 ASP A CA 1
ATOM 3113 C C . ASP A 1 387 ? 18.616 76.814 14.363 1.00 14.64 388 ASP A C 1
ATOM 3114 O O . ASP A 1 387 ? 17.557 76.202 14.209 1.00 14.91 388 ASP A O 1
ATOM 3119 N N . GLY A 1 388 ? 19.157 77.030 15.562 1.00 12.31 389 GLY A N 1
ATOM 3120 C CA . GLY A 1 388 ? 18.381 76.876 16.782 1.00 12.04 389 GLY A CA 1
ATOM 3121 C C . GLY A 1 388 ? 18.437 75.509 17.441 1.00 15.20 389 GLY A C 1
ATOM 3122 O O . GLY A 1 388 ? 17.660 75.209 18.360 1.00 14.21 389 GLY A O 1
ATOM 3123 N N . LEU A 1 389 ? 19.336 74.650 16.981 1.00 12.97 390 LEU A N 1
ATOM 3124 C CA . LEU A 1 389 ? 19.428 73.333 17.571 1.00 11.59 390 LEU A CA 1
ATOM 3125 C C . LEU A 1 389 ? 20.258 73.427 18.838 1.00 10.69 390 LEU A C 1
ATOM 3126 O O . LEU A 1 389 ? 21.214 74.200 18.903 1.00 11.09 390 LEU A O 1
ATOM 3131 N N . HIS A 1 390 ? 19.875 72.653 19.851 1.00 13.88 391 HIS A N 1
ATOM 3132 C CA . HIS A 1 390 ? 20.513 72.706 21.166 1.00 14.09 391 HIS A CA 1
ATOM 3133 C C . HIS A 1 390 ? 21.802 71.894 21.223 1.00 13.56 391 HIS A C 1
ATOM 3134 O O . HIS A 1 390 ? 21.896 70.915 21.977 1.00 12.17 391 HIS A O 1
ATOM 3141 N N . VAL A 1 391 ? 22.779 72.283 20.405 1.00 10.96 392 VAL A N 1
ATOM 3142 C CA . VAL A 1 391 ? 24.074 71.604 20.381 1.00 12.93 392 VAL A CA 1
ATOM 3143 C C . VAL A 1 391 ? 24.942 72.318 21.400 1.00 14.00 392 VAL A C 1
ATOM 3144 O O . VAL A 1 391 ? 25.206 73.518 21.272 1.00 14.79 392 VAL A O 1
ATOM 3148 N N . LYS A 1 392 ? 25.335 71.585 22.437 1.00 13.33 393 LYS A N 1
ATOM 3149 C CA . LYS A 1 392 ? 25.803 72.184 23.671 1.00 11.06 393 LYS A CA 1
ATOM 3150 C C . LYS A 1 392 ? 27.321 72.199 23.813 1.00 10.30 393 LYS A C 1
ATOM 3151 O O . LYS A 1 392 ? 27.860 72.948 24.626 1.00 11.99 393 LYS A O 1
ATOM 3157 N N . GLY A 1 393 ? 28.015 71.340 23.081 1.00 7.08 394 GLY A N 1
ATOM 3158 C CA . GLY A 1 393 ? 29.446 71.228 23.282 1.00 6.12 394 GLY A CA 1
ATOM 3159 C C . GLY A 1 393 ? 30.083 70.394 22.203 1.00 8.90 394 GLY A C 1
ATOM 3160 O O . GLY A 1 393 ? 29.372 69.792 21.382 1.00 11.38 394 GLY A O 1
ATOM 3161 N N . TYR A 1 394 ? 31.414 70.338 22.214 1.00 11.14 395 TYR A N 1
ATOM 3162 C CA . TYR A 1 394 ? 32.187 69.638 21.187 1.00 9.50 395 TYR A CA 1
ATOM 3163 C C . TYR A 1 394 ? 33.441 69.071 21.831 1.00 10.24 395 TYR A C 1
ATOM 3164 O O . TYR A 1 394 ? 34.212 69.811 22.448 1.00 11.14 395 TYR A O 1
ATOM 3173 N N . MET A 1 395 ? 33.636 67.760 21.699 1.00 10.23 396 MET A N 1
ATOM 3174 C CA . MET A 1 395 ? 34.825 67.093 22.219 1.00 9.67 396 MET A CA 1
ATOM 3175 C C . MET A 1 395 ? 35.658 66.524 21.079 1.00 11.01 396 MET A C 1
ATOM 3176 O O . MET A 1 395 ? 35.227 65.618 20.379 1.00 11.55 396 MET A O 1
ATOM 3181 N N . ALA A 1 396 ? 36.859 67.061 20.916 1.00 10.21 397 ALA A N 1
ATOM 3182 C CA . ALA A 1 396 ? 37.793 66.591 19.909 1.00 10.75 397 ALA A CA 1
ATOM 3183 C C . ALA A 1 396 ? 38.280 65.168 20.188 1.00 9.92 397 ALA A C 1
ATOM 3184 O O . ALA A 1 396 ? 38.761 64.864 21.281 1.00 9.48 397 ALA A O 1
ATOM 3186 N N . TRP A 1 397 ? 38.237 64.311 19.177 1.00 9.67 398 TRP A N 1
ATOM 3187 C CA . TRP A 1 397 ? 38.739 62.960 19.350 1.00 8.69 398 TRP A CA 1
ATOM 3188 C C . TRP A 1 397 ? 40.085 62.795 18.670 1.00 10.73 398 TRP A C 1
ATOM 3189 O O . TRP A 1 397 ? 40.130 62.846 17.444 1.00 13.48 398 TRP A O 1
ATOM 3200 N N . SER A 1 398 ? 41.119 63.158 19.411 1.00 11.08 399 SER A N 1
ATOM 3201 C CA . SER A 1 398 ? 41.396 62.634 20.733 1.00 9.00 399 SER A CA 1
ATOM 3202 C C . SER A 1 398 ? 42.476 63.530 21.304 1.00 11.86 399 SER A C 1
ATOM 3203 O O . SER A 1 398 ? 43.220 64.171 20.560 1.00 10.72 399 SER A O 1
ATOM 3206 N N . LEU A 1 399 ? 42.550 63.589 22.631 1.00 12.68 400 LEU A N 1
ATOM 3207 C CA . LEU A 1 399 ? 43.621 64.320 23.302 1.00 12.29 400 LEU A CA 1
ATOM 3208 C C . LEU A 1 399 ? 44.967 63.827 22.816 1.00 11.42 400 LEU A C 1
ATOM 3209 O O . LEU A 1 399 ? 45.791 64.616 22.346 1.00 12.38 400 LEU A O 1
ATOM 3214 N N . LEU A 1 400 ? 45.081 62.504 22.764 1.00 12.16 401 LEU A N 1
ATOM 3215 C CA . LEU A 1 400 ? 46.344 61.806 22.564 1.00 9.63 401 LEU A CA 1
ATOM 3216 C C . LEU A 1 400 ? 46.236 60.821 21.398 1.00 9.04 401 LEU A C 1
ATOM 3217 O O . LEU A 1 400 ? 45.183 60.195 21.188 1.00 8.87 401 LEU A O 1
ATOM 3222 N N . ASP A 1 401 ? 47.331 60.649 20.663 1.00 10.00 402 ASP A N 1
ATOM 3223 C CA . ASP A 1 401 ? 47.461 59.480 19.793 1.00 10.72 402 ASP A CA 1
ATOM 3224 C C . ASP A 1 401 ? 47.330 58.263 20.691 1.00 10.33 402 ASP A C 1
ATOM 3225 O O . ASP A 1 401 ? 47.873 58.257 21.792 1.00 9.11 402 ASP A O 1
ATOM 3230 N N . ASN A 1 402 ? 46.615 57.242 20.238 1.00 9.23 403 ASN A N 1
ATOM 3231 C CA . ASN A 1 402 ? 46.322 56.126 21.114 1.00 9.59 403 ASN A CA 1
ATOM 3232 C C . ASN A 1 402 ? 46.113 54.839 20.347 1.00 11.36 403 ASN A C 1
ATOM 3233 O O . ASN A 1 402 ? 46.500 54.745 19.174 1.00 10.09 403 ASN A O 1
ATOM 3238 N N . PHE A 1 403 ? 45.698 53.799 21.080 1.00 13.36 404 PHE A N 1
ATOM 3239 C CA . PHE A 1 403 ? 45.385 52.496 20.505 1.00 8.35 404 PHE A CA 1
ATOM 3240 C C . PHE A 1 403 ? 44.065 52.563 19.771 1.00 9.93 404 PHE A C 1
ATOM 3241 O O . PHE A 1 403 ? 43.002 52.581 20.390 1.00 11.08 404 PHE A O 1
ATOM 3249 N N . GLU A 1 404 ? 44.142 52.490 18.445 1.00 9.19 405 GLU A N 1
ATOM 3250 C CA . GLU A 1 404 ? 42.985 52.705 17.594 1.00 9.79 405 GLU A CA 1
ATOM 3251 C C . GLU A 1 404 ? 42.379 51.357 17.236 1.00 11.45 405 GLU A C 1
ATOM 3252 O O . GLU A 1 404 ? 42.272 50.980 16.060 1.00 15.97 405 GLU A O 1
ATOM 3258 N N . TRP A 1 405 ? 42.090 50.581 18.271 1.00 10.33 406 TRP A N 1
ATOM 3259 C CA . TRP A 1 405 ? 41.371 49.325 18.125 1.00 8.99 406 TRP A CA 1
ATOM 3260 C C . TRP A 1 405 ? 42.032 48.428 17.085 1.00 8.79 406 TRP A C 1
ATOM 3261 O O . TRP A 1 405 ? 43.229 48.167 17.185 1.00 8.91 406 TRP A O 1
ATOM 3272 N N . ALA A 1 406 ? 41.288 47.946 16.092 1.00 8.81 407 ALA A N 1
ATOM 3273 C CA . ALA A 1 406 ? 41.853 46.946 15.177 1.00 9.92 407 ALA A CA 1
ATOM 3274 C C . ALA A 1 406 ? 43.017 47.481 14.322 1.00 12.41 407 ALA A C 1
ATOM 3275 O O . ALA A 1 406 ? 43.779 46.699 13.728 1.00 13.04 407 ALA A O 1
ATOM 3277 N N . GLU A 1 407 ? 43.178 48.805 14.285 1.00 9.90 408 GLU A N 1
ATOM 3278 C CA . GLU A 1 407 ? 44.254 49.427 13.526 1.00 10.36 408 GLU A CA 1
ATOM 3279 C C . GLU A 1 407 ? 45.519 49.506 14.373 1.00 9.87 408 GLU A C 1
ATOM 3280 O O . GLU A 1 407 ? 46.605 49.801 13.862 1.00 9.61 408 GLU A O 1
ATOM 3286 N N . GLY A 1 408 ? 45.385 49.255 15.668 1.00 10.01 409 GLY A N 1
ATOM 3287 C CA . GLY A 1 408 ? 46.525 49.431 16.557 1.00 12.40 409 GLY A CA 1
ATOM 3288 C C . GLY A 1 408 ? 47.017 50.870 16.582 1.00 12.11 409 GLY A C 1
ATOM 3289 O O . GLY A 1 408 ? 46.233 51.809 16.413 1.00 14.00 409 GLY A O 1
ATOM 3290 N N . TYR A 1 409 ? 48.319 51.050 16.767 1.00 11.83 410 TYR A N 1
ATOM 3291 C CA . TYR A 1 409 ? 48.873 52.370 17.046 1.00 13.41 410 TYR A CA 1
ATOM 3292 C C . TYR A 1 409 ? 49.204 53.124 15.763 1.00 11.77 410 TYR A C 1
ATOM 3293 O O . TYR A 1 409 ? 49.504 54.316 15.793 1.00 13.69 410 TYR A O 1
ATOM 3302 N N . ASN A 1 410 ? 48.991 52.443 14.641 1.00 15.57 411 ASN A N 1
ATOM 3303 C CA . ASN A 1 410 ? 49.312 52.918 13.297 1.00 17.05 411 ASN A CA 1
ATOM 3304 C C . ASN A 1 410 ? 48.498 54.152 12.929 1.00 16.08 411 ASN A C 1
ATOM 3305 O O . ASN A 1 410 ? 48.962 55.012 12.181 1.00 15.35 411 ASN A O 1
ATOM 3310 N N . MET A 1 411 ? 47.302 54.259 13.497 1.00 11.33 412 MET A N 1
ATOM 3311 C CA . MET A 1 411 ? 46.378 55.311 13.119 1.00 9.68 412 MET A CA 1
ATOM 3312 C C . MET A 1 411 ? 46.192 56.359 14.208 1.00 11.99 412 MET A C 1
ATOM 3313 O O . MET A 1 411 ? 45.472 56.136 15.182 1.00 8.25 412 MET A O 1
ATOM 3318 N N . ARG A 1 412 ? 46.776 57.531 13.980 1.00 8.34 413 ARG A N 1
ATOM 3319 C CA . ARG A 1 412 ? 46.888 58.574 14.993 1.00 9.49 413 ARG A CA 1
ATOM 3320 C C . ARG A 1 412 ? 45.778 59.623 14.881 1.00 10.44 413 ARG A C 1
ATOM 3321 O O . ARG A 1 412 ? 45.614 60.244 13.830 1.00 9.08 413 ARG A O 1
ATOM 3329 N N . PHE A 1 413 ? 45.024 59.819 15.967 1.00 9.92 414 PHE A N 1
ATOM 3330 C CA . PHE A 1 413 ? 43.907 60.764 15.989 1.00 9.05 414 PHE A CA 1
ATOM 3331 C C . PHE A 1 413 ? 44.182 61.929 16.922 1.00 7.91 414 PHE A C 1
ATOM 3332 O O . PHE A 1 413 ? 43.351 62.814 17.058 1.00 8.94 414 PHE A O 1
ATOM 3340 N N . GLY A 1 414 ? 45.314 61.886 17.617 1.00 7.72 415 GLY A N 1
ATOM 3341 C CA . GLY A 1 414 ? 45.535 62.812 18.708 1.00 6.57 415 GLY A CA 1
ATOM 3342 C C . GLY A 1 414 ? 45.750 64.253 18.286 1.00 9.23 415 GLY A C 1
ATOM 3343 O O . GLY A 1 414 ? 46.243 64.526 17.192 1.00 13.70 415 GLY A O 1
ATOM 3344 N N . MET A 1 415 ? 45.432 65.186 19.178 1.00 9.26 416 MET A N 1
ATOM 3345 C CA . MET A 1 415 ? 45.931 66.542 19.043 1.00 8.59 416 MET A CA 1
ATOM 3346 C C . MET A 1 415 ? 47.294 66.689 19.719 1.00 7.77 416 MET A C 1
ATOM 3347 O O . MET A 1 415 ? 47.972 67.715 19.555 1.00 5.66 416 MET A O 1
ATOM 3352 N N . ILE A 1 416 ? 47.681 65.677 20.495 1.00 7.28 417 ILE A N 1
ATOM 3353 C CA . ILE A 1 416 ? 49.017 65.598 21.081 1.00 6.11 417 ILE A CA 1
ATOM 3354 C C . ILE A 1 416 ? 49.661 64.307 20.583 1.00 5.98 417 ILE A C 1
ATOM 3355 O O . ILE A 1 416 ? 49.053 63.228 20.639 1.00 8.88 417 ILE A O 1
ATOM 3360 N N . HIS A 1 417 ? 50.835 64.432 19.977 1.00 6.27 418 HIS A N 1
ATOM 3361 C CA . HIS A 1 417 ? 51.573 63.266 19.490 1.00 8.34 418 HIS A CA 1
ATOM 3362 C C . HIS A 1 417 ? 52.155 62.518 20.681 1.00 7.68 418 HIS A C 1
ATOM 3363 O O . HIS A 1 417 ? 52.740 63.141 21.567 1.00 6.88 418 HIS A O 1
ATOM 3370 N N . VAL A 1 418 ? 52.024 61.194 20.681 1.00 8.92 419 VAL A N 1
ATOM 3371 C CA . VAL A 1 418 ? 52.675 60.352 21.683 1.00 8.52 419 VAL A CA 1
ATOM 3372 C C . VAL A 1 418 ? 53.676 59.446 20.981 1.00 10.34 419 VAL A C 1
ATOM 3373 O O . VAL A 1 418 ? 53.351 58.793 19.986 1.00 9.71 419 VAL A O 1
ATOM 3377 N N . ASP A 1 419 ? 54.937 59.545 21.381 1.00 10.45 420 ASP A N 1
ATOM 3378 C CA . ASP A 1 419 ? 55.916 58.590 20.894 1.00 14.33 420 ASP A CA 1
ATOM 3379 C C . ASP A 1 419 ? 55.789 57.363 21.784 1.00 16.01 420 ASP A C 1
ATOM 3380 O O . ASP A 1 419 ? 56.158 57.405 22.955 1.00 16.22 420 ASP A O 1
ATOM 3385 N N . PHE A 1 420 ? 55.288 56.265 21.232 1.00 13.40 421 PHE A N 1
ATOM 3386 C CA . PHE A 1 420 ? 55.040 55.085 22.044 1.00 16.52 421 PHE A CA 1
ATOM 3387 C C . PHE A 1 420 ? 56.343 54.389 22.493 1.00 19.59 421 PHE A C 1
ATOM 3388 O O . PHE A 1 420 ? 56.313 53.458 23.290 1.00 23.41 421 PHE A O 1
ATOM 3396 N N . ARG A 1 421 ? 57.489 54.857 22.015 1.00 22.54 422 ARG A N 1
ATOM 3397 C CA . ARG A 1 421 ? 58.764 54.289 22.465 1.00 24.47 422 ARG A CA 1
ATOM 3398 C C . ARG A 1 421 ? 59.246 54.944 23.736 1.00 22.10 422 ARG A C 1
ATOM 3399 O O . ARG A 1 421 ? 60.200 54.462 24.330 1.00 24.68 422 ARG A O 1
ATOM 3407 N N . THR A 1 422 ? 58.823 56.186 23.944 1.00 17.66 423 THR A N 1
ATOM 3408 C CA . THR A 1 422 ? 59.359 57.000 25.024 1.00 16.09 423 THR A CA 1
ATOM 3409 C C . THR A 1 422 ? 58.238 57.467 25.923 1.00 14.74 423 THR A C 1
ATOM 3410 O O . THR A 1 422 ? 58.478 57.866 27.066 1.00 18.61 423 THR A O 1
ATOM 3414 N N . GLN A 1 423 ? 57.018 57.436 25.387 1.00 12.53 424 GLN A N 1
ATOM 3415 C CA . GLN A 1 423 ? 55.835 58.043 26.008 1.00 10.81 424 GLN A CA 1
ATOM 3416 C C . GLN A 1 423 ? 55.877 59.571 26.052 1.00 12.43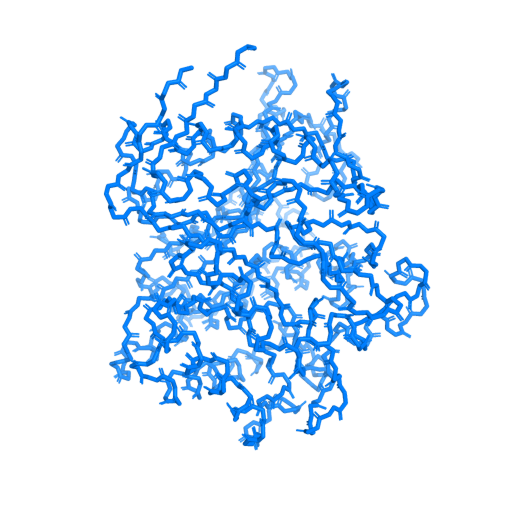 424 GLN A C 1
ATOM 3417 O O . GLN A 1 423 ? 55.008 60.205 26.663 1.00 12.44 424 GLN A O 1
ATOM 3423 N N . VAL A 1 424 ? 56.812 60.168 25.312 1.00 13.16 425 VAL A N 1
ATOM 3424 C CA . VAL A 1 424 ? 56.913 61.634 25.218 1.00 13.69 425 VAL A CA 1
ATOM 3425 C C . VAL A 1 424 ? 55.693 62.233 24.490 1.00 15.34 425 VAL A C 1
ATOM 3426 O O . VAL A 1 424 ? 55.289 61.725 23.435 1.00 12.99 425 VAL A O 1
ATOM 3430 N N . ARG A 1 425 ? 55.074 63.246 25.099 1.00 12.50 426 ARG A N 1
ATOM 3431 C CA . ARG A 1 425 ? 53.955 63.963 24.499 1.00 12.32 426 ARG A CA 1
ATOM 3432 C C . ARG A 1 425 ? 54.537 65.152 23.749 1.00 12.41 426 ARG A C 1
ATOM 3433 O O . ARG A 1 425 ? 55.348 65.874 24.313 1.00 13.54 426 ARG A O 1
ATOM 3441 N N . THR A 1 426 ? 54.051 65.410 22.535 1.00 11.79 427 THR A N 1
ATOM 3442 C CA . THR A 1 426 ? 54.388 66.638 21.786 1.00 12.68 427 THR A CA 1
ATOM 3443 C C . THR A 1 426 ? 53.097 67.210 21.202 1.00 11.15 427 THR A C 1
ATOM 3444 O O . THR A 1 426 ? 52.557 66.653 20.242 1.00 11.67 427 THR A O 1
ATOM 3448 N N . PRO A 1 427 ? 52.543 68.276 21.809 1.00 9.48 428 PRO A N 1
ATOM 3449 C CA . PRO A 1 427 ? 51.328 68.890 21.262 1.00 9.05 428 PRO A CA 1
ATOM 3450 C C . PRO A 1 427 ? 51.506 69.255 19.790 1.00 12.01 428 PRO A C 1
ATOM 3451 O O . PRO A 1 427 ? 52.542 69.788 19.387 1.00 10.69 428 PRO A O 1
ATOM 3455 N N . LYS A 1 428 ? 50.533 68.888 18.971 1.00 12.61 429 LYS A N 1
ATOM 3456 C CA . LYS A 1 428 ? 50.656 69.099 17.535 1.00 10.42 429 LYS A CA 1
ATOM 3457 C C . LYS A 1 428 ? 50.220 70.522 17.207 1.00 11.65 429 LYS A C 1
ATOM 3458 O O . LYS A 1 428 ? 49.650 71.213 18.055 1.00 13.99 429 LYS A O 1
ATOM 3464 N N . GLN A 1 429 ? 50.407 70.942 15.960 1.00 11.28 430 GLN A N 1
ATOM 3465 C CA . GLN A 1 429 ? 50.007 72.288 15.578 1.00 10.24 430 GLN A CA 1
ATOM 3466 C C . GLN A 1 429 ? 48.514 72.480 15.752 1.00 8.67 430 GLN A C 1
ATOM 3467 O O . GLN A 1 429 ? 48.074 73.569 16.111 1.00 7.54 430 GLN A O 1
ATOM 3473 N N . SER A 1 430 ? 47.754 71.390 15.660 1.00 9.81 431 SER A N 1
ATOM 3474 C CA . SER A 1 430 ? 46.300 71.467 15.843 1.00 9.81 431 SER A CA 1
ATOM 3475 C C . SER A 1 430 ? 45.918 71.746 17.279 1.00 8.93 431 SER A C 1
ATOM 3476 O O . SER A 1 430 ? 44.867 72.334 17.528 1.00 11.83 431 SER A O 1
ATOM 3479 N N . TYR A 1 431 ? 46.777 71.341 18.215 1.00 9.99 432 TYR A N 1
ATOM 3480 C CA . TYR A 1 431 ? 46.591 71.626 19.642 1.00 6.51 432 TYR A CA 1
ATOM 3481 C C . TYR A 1 431 ? 46.620 73.127 19.880 1.00 6.50 432 TYR A C 1
ATOM 3482 O O . TYR A 1 431 ? 45.751 73.669 20.556 1.00 8.62 432 TYR A O 1
ATOM 3491 N N . TYR A 1 432 ? 47.576 73.822 19.273 1.00 8.59 433 TYR A N 1
ATOM 3492 C CA . TYR A 1 432 ? 47.674 75.258 19.477 1.00 9.06 433 TYR A CA 1
ATOM 3493 C C . TYR A 1 432 ? 46.584 75.992 18.722 1.00 10.69 433 TYR A C 1
ATOM 3494 O O . TYR A 1 432 ? 46.135 77.062 19.146 1.00 12.40 433 TYR A O 1
ATOM 3503 N N . TRP A 1 433 ? 46.194 75.450 17.571 1.00 10.89 434 TRP A N 1
ATOM 3504 C CA . TRP A 1 433 ? 45.090 76.017 16.807 1.00 9.53 434 TRP A CA 1
ATOM 3505 C C . TRP A 1 433 ? 43.814 75.901 17.643 1.00 10.90 434 TRP A C 1
ATOM 3506 O O . TRP A 1 433 ? 43.098 76.885 17.845 1.00 12.84 434 TRP A O 1
ATOM 3517 N N . TYR A 1 434 ? 43.613 74.730 18.235 1.00 9.93 435 TYR A N 1
ATOM 3518 C CA . TYR A 1 434 ? 42.415 74.469 19.014 1.00 9.46 435 TYR A CA 1
ATOM 3519 C C . TYR A 1 434 ? 42.396 75.307 20.298 1.00 10.55 435 TYR A C 1
ATOM 3520 O O . TYR A 1 434 ? 41.359 75.873 20.654 1.00 9.98 435 TYR A O 1
ATOM 3529 N N . ARG A 1 435 ? 43.564 75.470 20.923 1.00 12.47 436 ARG A N 1
ATOM 3530 C CA . ARG A 1 435 ? 43.703 76.306 22.114 1.00 13.09 436 ARG A CA 1
ATOM 3531 C C . ARG A 1 435 ? 43.191 77.715 21.832 1.00 12.81 436 ARG A C 1
ATOM 3532 O O . ARG A 1 435 ? 42.388 78.247 22.596 1.00 14.11 436 ARG A O 1
ATOM 3540 N N . ASN A 1 436 ? 43.506 78.246 20.654 1.00 13.32 437 ASN A N 1
ATOM 3541 C CA . ASN A 1 436 ? 43.032 79.574 20.274 1.00 13.51 437 ASN A CA 1
ATOM 3542 C C . ASN A 1 436 ? 41.515 79.660 20.094 1.00 10.80 437 ASN A C 1
ATOM 3543 O O . ASN A 1 436 ? 40.865 80.584 20.583 1.00 9.73 437 ASN A O 1
ATOM 3548 N N . VAL A 1 437 ? 40.949 78.706 19.369 1.00 12.13 438 VAL A N 1
ATOM 3549 C CA . VAL A 1 437 ? 39.498 78.650 19.161 1.00 12.18 438 VAL A CA 1
ATOM 3550 C C . VAL A 1 437 ? 38.710 78.551 20.483 1.00 13.53 438 VAL A C 1
ATOM 3551 O O . VAL A 1 437 ? 37.764 79.303 20.692 1.00 11.58 438 VAL A O 1
ATOM 3555 N N . VAL A 1 438 ? 39.058 77.581 21.333 1.00 12.58 439 VAL A N 1
ATOM 3556 C CA . VAL A 1 438 ? 38.334 77.374 22.586 1.00 10.91 439 VAL A CA 1
ATOM 3557 C C . VAL A 1 438 ? 38.499 78.573 23.498 1.00 12.36 439 VAL A C 1
ATOM 3558 O O . VAL A 1 438 ? 37.546 79.000 24.144 1.00 14.32 439 VAL A O 1
ATOM 3562 N N . SER A 1 439 ? 39.682 79.170 23.484 1.00 12.18 440 SER A N 1
ATOM 3563 C CA . SER A 1 439 ? 39.943 80.324 24.328 1.00 13.38 440 SER A CA 1
ATOM 3564 C C . SER A 1 439 ? 39.239 81.576 23.850 1.00 12.07 440 SER A C 1
ATOM 3565 O O . SER A 1 439 ? 38.694 82.325 24.658 1.00 12.87 440 SER A O 1
ATOM 3568 N N . ASN A 1 440 ? 39.238 81.794 22.538 1.00 10.17 441 ASN A N 1
ATOM 3569 C CA . ASN A 1 440 ? 38.582 82.965 21.962 1.00 10.37 441 ASN A CA 1
ATOM 3570 C C . ASN A 1 440 ? 37.083 82.775 21.972 1.00 8.93 441 ASN A C 1
ATOM 3571 O O . ASN A 1 440 ? 36.329 83.762 22.006 1.00 11.08 441 ASN A O 1
ATOM 3576 N N . ASN A 1 441 ? 36.671 81.513 21.836 0.50 2.21 442 ASN A N 1
ATOM 3577 C CA . ASN A 1 441 ? 35.278 81.109 21.668 0.50 2.23 442 ASN A CA 1
ATOM 3578 C C . ASN A 1 441 ? 34.739 81.633 20.336 0.50 4.37 442 ASN A C 1
ATOM 3579 O O . ASN A 1 441 ? 33.545 81.885 20.171 0.50 2.00 442 ASN A O 1
ATOM 3584 N N . TRP A 1 442 ? 35.639 81.754 19.363 1.00 11.18 443 TRP A N 1
ATOM 3585 C CA . TRP A 1 442 ? 35.229 81.906 17.973 1.00 12.34 443 TRP A CA 1
ATOM 3586 C C . TRP A 1 442 ? 36.255 81.356 17.014 1.00 13.09 443 TRP A C 1
ATOM 3587 O O . TRP A 1 442 ? 37.417 81.114 17.370 1.00 8.84 443 TRP A O 1
ATOM 3598 N N . LEU A 1 443 ? 35.762 81.067 15.817 1.00 14.01 444 LEU A N 1
ATOM 3599 C CA . LEU A 1 443 ? 36.533 80.443 14.756 1.00 15.60 444 LEU A CA 1
ATOM 3600 C C . LEU A 1 443 ? 36.535 81.410 13.587 1.00 13.05 444 LEU A C 1
ATOM 3601 O O . LEU A 1 443 ? 35.540 82.090 13.351 1.00 14.11 444 LEU A O 1
ATOM 3606 N N . GLU A 1 444 ? 37.674 81.537 12.918 1.00 15.94 445 GLU A N 1
ATOM 3607 C CA . GLU A 1 444 ? 37.722 82.233 11.641 1.00 14.56 445 GLU A CA 1
ATOM 3608 C C . GLU A 1 444 ? 38.256 81.336 10.531 1.00 15.79 445 GLU A C 1
ATOM 3609 O O . GLU A 1 444 ? 39.292 80.679 10.684 1.00 15.24 445 GLU A O 1
ATOM 3615 N N . THR A 1 445 ? 37.501 81.242 9.446 1.00 15.07 446 THR A N 1
ATOM 3616 C CA . THR A 1 445 ? 38.009 80.615 8.229 1.00 14.99 446 THR A CA 1
ATOM 3617 C C . THR A 1 445 ? 38.629 81.715 7.362 1.00 17.68 446 THR A C 1
ATOM 3618 O O . THR A 1 445 ? 38.076 82.816 7.263 1.00 18.83 446 THR A O 1
ATOM 3622 N N . ARG A 1 446 ? 39.815 81.466 6.828 1.00 20.16 447 ARG A N 1
ATOM 3623 C CA . ARG A 1 446 ? 40.520 82.470 6.031 1.00 26.36 447 ARG A CA 1
ATOM 3624 C C . ARG A 1 446 ? 41.009 81.819 4.757 1.00 28.09 447 ARG A C 1
ATOM 3625 O O . ARG A 1 446 ? 41.286 80.618 4.755 1.00 32.51 447 ARG A O 1
ATOM 3633 N N . ARG A 1 447 ? 41.261 82.630 3.735 1.00 30.31 448 ARG A N 1
ATOM 3634 C CA . ARG A 1 447 ? 41.947 82.162 2.537 1.00 31.47 448 ARG A CA 1
ATOM 3635 C C . ARG A 1 447 ? 43.458 82.248 2.743 1.00 31.73 448 ARG A C 1
ATOM 3636 O O . ARG A 1 447 ? 43.908 83.144 3.456 1.00 31.97 448 ARG A O 1
#

B-factor: mean 15.99, std 8.01, range [2.0, 61.55]

Sequence (447 aa):
TIFQFPQDFMWGTATAAYQIEGAYQEDGRGLSIWDTFAHTPGKVFNGDNGNVACDSYHRYEEDIRLMKELGIRTYRFSVSWPRIFPNGDGEVNQKGLDYYHRVVDLLNDNGIEPFCTLYHWDLPQALQDAGGWGNRRTIQAFVQFAETMFREFHGKIQHWLTFNEPWCIAFLSNMLGVHAPGLTNLQTAIDVGHHLLVAHGLSVRRFRELGTSGQIGIAPNVSWAVPYSTSEEDKAACARTISLHSDWFLQPIYQGSYPQFLVDWFAEQGATVPIQDGDMDIIGEPIDMIGINYYSMSVNRFNPEAGFLQSEEINMGLPVTDIGWPVESRGLYEVLHYLQKYGNIDIYITENGACINDEVVNGKVQDDRRISYMQQHLVQVHRTIHDGLHVKGYMAWSLLDNFEWAEGYNMRFGMIHVDFRTQVRTPKQSYYWYRNVVSNNWLETRR

Solvent-accessible surface area: 16511 Å² total; per-residue (Å²): 106,97,29,101,6,55,162,111,10,9,10,0,0,0,0,0,2,9,1,10,6,4,15,46,125,63,47,46,20,13,80,0,8,1,0,57,11,4,79,52,125,82,83,6,117,119,44,28,34,2,38,85,3,0,20,2,6,92,86,26,93,55,5,4,138,20,1,83,73,0,42,8,76,0,11,0,9,2,0,1,1,0,4,0,3,26,71,13,72,35,118,70,22,98,118,2,3,53,7,4,33,102,8,0,56,47,0,64,115,36,60,2,57,3,0,0,0,0,1,2,16,1,0,0,36,41,22,31,111,66,38,5,5,31,39,73,188,2,8,132,20,0,18,79,0,0,31,20,1,1,145,66,0,96,41,64,1,74,20,0,0,0,0,0,10,1,35,9,10,0,0,28,4,6,38,78,14,68,18,4,34,18,76,103,78,18,59,28,0,0,31,3,0,0,7,2,1,1,0,0,0,46,0,0,83,65,4,88,106,58,51,14,28,40,35,0,0,2,0,1,17,9,16,31,3,38,51,117,49,143,40,124,93,3,127,43,0,5,40,14,22,12,4,0,26,0,2,0,1,0,36,0,7,64,100,37,49,10,5,111,87,0,41,70,54,3,46,146,76,67,4,96,24,44,86,94,155,40,2,36,118,30,0,30,24,94,24,59,1,0,0,0,1,1,38,30,5,18,16,6,89,58,40,89,161,25,53,28,23,46,18,48,96,24,130,100,61,67,114,77,11,56,28,42,79,28,40,38,14,94,0,0,40,61,0,0,68,58,0,41,95,18,35,68,27,36,1,14,0,0,12,0,3,0,0,3,47,39,83,61,110,135,54,82,0,95,0,77,108,2,34,48,6,2,41,70,0,0,32,14,0,38,99,0,35,142,65,41,16,80,6,81,0,0,0,2,5,0,0,0,0,3,0,21,13,26,68,0,37,82,12,31,4,0,2,0,4,0,43,50,207,78,15,84,18,26,21,0,45,0,0,84,44,0,79,88,7,11,75,66,19,98,2,61,39,185,294

Secondary structure (DSSP, 8-state):
-EEEPPTT-EEEEE--HHHH---TTGGGPPPBHHHHHHTSTTTSGGG--SSSTT-HHHHHHHHHHHHHHHT-SEEEEE--HHHHSTTSSS---HHHHHHHHHHHHHHHHTT-EEEEEEESS--BHHHHHTTTTSSTHHHHHHHHHHHHHHHHTBTTB-EEEEEE-HHIIIIIHHTS--STT----HHHHHHHHHHHHHHHHHHHHHHHHHT-SSEEEEE-B---EEESSS-HHHHHHHHHHHHHHTHHHHHHHHHSS--HHHHHHHHHTT------TTHHHHHT---SEEEEE----EEEEE-TTSTTTTEEEP-----B-TTS-B--THHHHHHHHHGGGG-S--EEEEEE--------BTTB---HHHHHHHHHHHHHHHHHHHTT--EEEEEEE-SB----GGGGGGS---SEEE-TTT--EEE-HHHHHHHHHHHHTEEE---

CATH classification: 3.20.20.80

Nearest PDB structures (foldseek):
  1e4i-assembly1_A  TM=1.002E+00  e=1.207E-101  Paenibacillus polymyxa
  1uyq-assembly1_A  TM=1.002E+00  e=9.098E-98  Paenibacillus polymyxa
  1tr1-assembly1_A  TM=1.001E+00  e=1.086E-97  Paenibacillus polymyxa
  1bga-assembly1_A  TM=1.001E+00  e=1.465E-96  Paenibacillus polymyxa
  6qwi-assembly1_A  TM=1.001E+00  e=2.654E-95  Paenibacillus polymyxa

Organism: Paenibacillus polymyxa (NCBI:txid1406)

Radius of gyration: 20.62 Å; Cα contacts (8 Å, |Δi|>4): 998; chains: 1; bounding box: 54×51×53 Å

Foldseek 3Di:
DKQFFDPQFAEAAEDECLWAAAPCPPQQQAAFLQQVQLCDPPQFPPSFGSNQWLNCLPCVLVLLVLRLLLVGAEYEYEQQLSLQVNLLHLPGRVVSVVSVVVNLVSCVVSNHAYAYEHDDQGHRVNCVVVPNLLDLVVLVSLLVSLLVCLVSCFPSHAHYAHEAALCCNQCVCACVLNFPPRHNDNQRSLSNSLSSLLSRLSNLVSSVVVVGHHFYYHEFEFAAEAEPDPDPQSVQLRCLRGCSRDVQLPCLQQPQDGDVVVCVLVVVVVHHRPDDPPSSVSSNRDGQAYEYEYEAYFHWGAAPPPPSSSIHTDPPVADAFPVGGHQDQVRVLVVLVVVCVSPLGAYEHNEYWTFHQADADPQAGARVVGLVRVQSNVVSVSVVV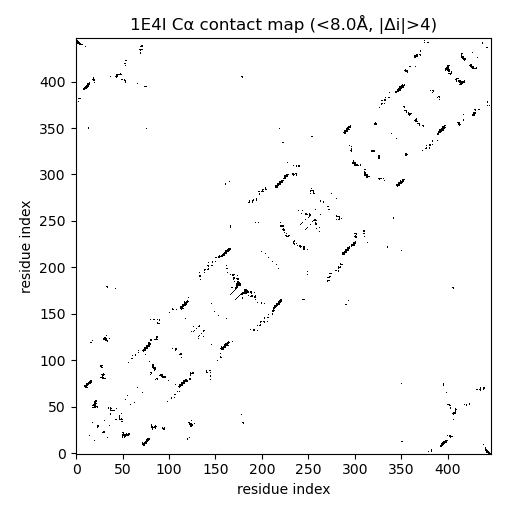VVVRNHRYYHYPHQEQTQPGSHGSRTGGHCWYADSVVSDTRRHPSSVVSSVCSVVSMDDDDD

InterPro domains:
  IPR001360 Glycoside hydrolase family 1 [PF00232] (5-442)
  IPR001360 Glycoside hydrolase family 1 [PR00131] (287-301)
  IPR001360 Glycoside hydrolase family 1 [PR00131] (348-356)
  IPR001360 Glycoside hydrolase family 1 [PR00131] (368-379)
  IPR001360 Glycoside hydrolase family 1 [PR00131] (389-406)
  IPR001360 Glycoside hydrolase family 1 [PR00131] (413-425)
  IPR001360 Glycoside hydrolase family 1 [PTHR10353] (6-442)
  IPR017736 Glycoside hydrolase, family 1, beta-glucosidase [TIGR03356] (6-435)
  IPR017853 Glycoside hydrolase superfamily [SSF51445] (3-444)
  IPR018120 Glycoside hydrolase family 1, active site [PS00572] (348-356)
  IPR033132 Glycosyl hydrolases family 1, N-terminal conserved site [PS00653] (10-24)

=== Feature glossary ===
Legend for the data blocks above and below:

— What the protein is —

Sequence gives the chain of amino acids in standard one-letter code (A=alanine, C=cysteine, …, Y=tyrosine), read N→C. It is the only feature that is directly encoded by the gene; all structural features are derived from the folded form of this sequence.

The annotation block draws on four external resources. InterPro: which protein families and domains the sequence belongs to. GO: standardized terms for what the protein does, what process it participates in, and where in the cell it acts. CATH: which structural fold it has in the CATH hierarchy. Organism: the species of origin.

— Where its atoms are —

Atomic coordinates in PDBx/mmCIF format — the same representation the Protein Data Bank distributes. Each line of the _atom_site loop places one backbone atom in Cartesian space (units: ångströms, origin: arbitrary).

Six rendered views show the 3D structure from the faces of a cube — i.e. along ±x, ±y, ±z. Rendering representation is drawn randomly per protein from cartoon (secondary-structure ribbons), sticks (backbone bonds), or molecular surface; coloring is either N→C rainbow (blue at the N-terminus through red at the C-terminus) or one color per chain.

— Local backbone conformation —

DSSP 8-state secondary structure assigns each residue one of H (α-helix), G (3₁₀-helix), I (π-helix), E (extended β-strand), B (isolated β-bridge), T (hydrogen-bonded turn), S (bend), or '-' (coil). The assignment is computed from backbone hydrogen-bond geometry via the Kabsch–Sander algorithm.

P-SEA three-state annotation labels each residue as helix, strand, or coil based purely on the geometry of the Cα trace. It serves as a fallback when the full backbone (and thus DSSP) is unavailable.

φ (phi) and ψ (psi) are the two rotatable backbone dihedrals per residue: φ is the C(i-1)–N–Cα–C torsion, ψ is the N–Cα–C–N(i+1) torsion, both in degrees on (−180°, 180°]. α-helical residues cluster near (−60°, −45°); β-strand residues near (−120°, +130°). A Ramachandran plot is simply a scatter of (φ, ψ) for every residue.

— Global shape and packing —

Radius of gyration (Rg) is the root-mean-square distance of Cα atoms from their centroid — a single number for overall size and compactness. A globular domain of N residues has Rg ≈ 2.2·N^0.38 Å; an extended or disordered chain has a much larger Rg. The Cα contact count is the number of residue pairs whose Cα atoms are within 8 Å and are more than four positions apart in sequence — a standard proxy for tertiary packing density. The bounding box is the smallest axis-aligned box enclosing all Cα atoms.

Accessible surface area quantifies burial. A residue with SASA near zero is packed into the hydrophobic core; one with SASA >100 Å² sits on the surface. Computed here via the Shrake–Rupley numerical algorithm with a 1.4 Å probe.

The contact map is a binary N×N matrix image: pixel (i, j) is dark where Cα_i and Cα_j are within 8 Å and |i−j|>4. Because the |i−j|>4 filter removes local helical contacts, off-diagonal stripes parallel to the main diagonal indicate parallel β-sheets; stripes perpendicular to it indicate antiparallel β-sheets. The Ramachandran plot scatters every residue's (φ, ψ) pair against the sterically allowed regions. The PAE heatmap renders the predicted-aligned-error matrix.

— Structural neighborhood —

A 3Di character summarizes, for each residue, the relative orientation of the Cα frame of its nearest spatial neighbor. Because it encodes fold topology rather than chemistry, 3Di alignments detect remote structural similarity that sequence alignment misses.

Structural nearest neighbors (via Foldseek easy-search vs the PDB). Reported per hit: target PDB id, E-value, and alignment TM-score. A TM-score above ~0.5 is the conventional threshold for 'same fold'.

— Confidence and disorder —

For AlphaFold models, the B-factor field carries pLDDT — the model's own estimate of local accuracy on a 0–100 scale. Regions with pLDDT<50 should be treated as essentially unmodeled; they often correspond to intrinsically disordered segments.

B-factor (Debye–Waller factor) reflects atomic displacement in the crystal lattice. It is an experimental observable (units Å²), not a prediction; low values mean the atom is pinned down, high values mean it moves or is heterogeneous across the crystal.

Predicted Aligned Error (PAE) is an AlphaFold confiden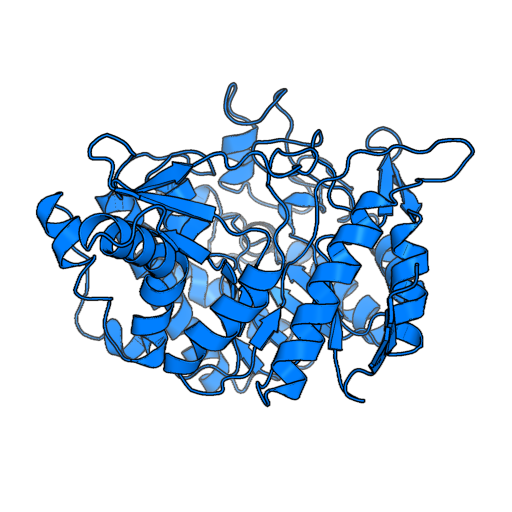ce matrix: entry (i, j) is the expected error in the position of residue j, in ångströms, when the prediction is superimposed on the true structure at residue i. Low PAE within a block of residues means that block is internally rigid and well-predicted; high PAE between two blocks means their relative placement is uncertain even if each block individually is confident.